Protein AF-0000000083337650 (afdb_homodimer)

InterPro domains:
  IPR001633 EAL domain [PF00563] (20-224)
  IPR001633 EAL domain [PS50883] (1-238)
  IPR001633 EAL domain [SM00052] (9-231)
  IPR001633 EAL domain [cd01948] (11-222)
  IPR035919 EAL domain superfamily [G3DSA:3.20.20.450] (9-234)
  IPR035919 EAL domain superfamily [SSF141868] (19-224)

pLDDT: mean 84.27, std 16.52, range [25.17, 98.5]

Sequence (476 aa):
MNATIFPCHNLSRSDLFVRYVFQKMFSPKGTLVAVECLSRFDRMPISPEDFFRYANTGLRESIFMEQLALIEKHKQWFNKKGIFATINVDDHILNVLLRPEIQEIIEHIGCVHFEVTENSNKLLNNALATWRTGQRATLWLDDFGSGYAGINAIRGYHFDYVKIDKNLLWDLMKKNAGRPLMDALVTFLTRNQHNVIIEGIESEAHKNWLQGMEWFAIQGHYWQEVSMEQLIQEEIGIMNATIFPCHNLSRSDLFVRYVFQKMFSPKGTLVAVECLSRFDRMPISPEDFFRYANTGLRESIFMEQLALIEKHKQWFNKKGIFATINVDDHILNVLLRPEIQEIIEHIGCVHFEVTENSNKLLNNALATWRTGQRATLWLDDFGSGYAGINAIRGYHFDYVKIDKNLLWDLMKKNAGRPLMDALVTFLTRNQHNVIIEGIESEAHKNWLQGMEWFAIQGHYWQEVSMEQLIQEEIGI

Secondary structure (DSSP, 8-state):
-------GGG--GGG---EEEEEEEE-TTS-EEEEEEEEE-TTTT--HHHHHHHS-HHHHHHHHHHHHHHHHHTHHHHHHHT-EEEEE--HHHHHHHTSHHHHHHHHHH-SEEEEEETT-GGGTTTHHHHS-TT-SS-EEEEEETSSS-SGGGGTSS--SEEEEPHHHHHHHHTSTTHHHHHHHHHHHHHHTT-EEEEE---SHHHHHHTTTS--SEEESTTSPPB-HHHHHHHHH--/-------GGG--GGG---EEEEEEEE-TTS-EEEEEEEEE-TTTT--HHHHHHHS-HHHHHHHHHHHHHHHHHTHHHHHHHT-EEEEE--HHHHHHHTSHHHHHHHHHH-SEEEEEETT-GGGTTHHHHHS-TT-SS-EEEEEETSSS-SGGGGTSS--SEEEEPHHHHHHHHTSTTHHHHHHHHHHHHHHTT-EEEEE---SHHHHHHTTTS--SEEESTTS--B-HHHHHHHHH--

Foldseek 3Di:
DPPVPPVLVPDDLVNFDKAWWWFFWAFPVGHTQEIEIDIDGVVDPADSVNCVVRHDLVNVVVVVVVSLVVLQVCLVVCVVSNYAYEYEDAPSVLVVCPDPVNLVSCQNSLRYEYEYELVSVCCLPDSVVVPDDPRSYFYEYEAAPVPNHYPVSCVRPHGQEYEHHQVLLVVLVPDPCSLVVVLVVLVVCVVVNHAYEYENDQDPVSVVSCPPHRHGIYTYPVDPIGHPVVVSVVVVVD/DPVVPPVLVPDDLVNFDKDWWWFFWAFPVGDTQEIEIDIDGVVDPADSVNCVVRHDLV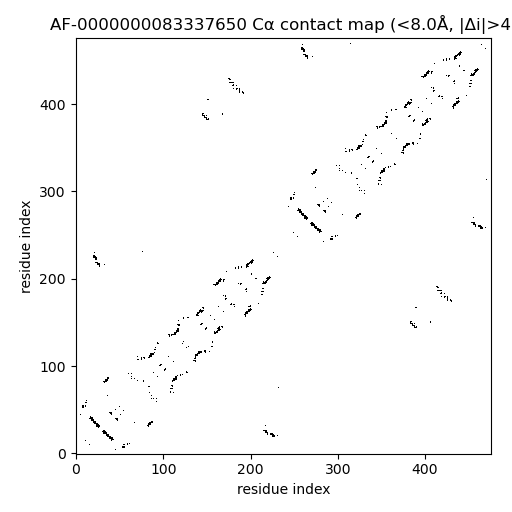NVVVVVVVSLVVLQVCLVVCVVSNYAYEYEDAPSVLVVCPDPVNLVSCQNSLRYEYEYELVSVCCLPDSVVVPDDPRSYFYEYEAAPVPNHYPVSCVRPHGQEYEHHQVLLVVLVPDPCSLVVVLVVLVVCVVVNHAYEYENDQDPVSVVSCPPHRHGIYTYPVDPIGHPVVVSVVVVVD

Solvent-accessible surface area (backbone atoms only — not comparable to full-atom values): 25443 Å² total; per-residue (Å²): 134,81,81,72,68,74,66,34,82,73,60,52,67,88,76,53,67,73,45,67,33,30,42,57,24,30,28,88,87,67,45,72,44,34,30,37,56,41,72,40,38,84,90,44,101,48,51,60,68,53,41,71,73,46,46,44,69,67,48,52,49,52,51,50,51,50,54,50,49,55,50,48,75,44,23,67,60,31,56,75,68,59,29,37,36,30,37,77,45,52,75,68,49,51,56,52,54,66,36,67,72,47,42,52,50,50,62,67,39,59,37,52,33,34,30,32,55,46,74,43,68,58,39,75,56,61,64,51,67,56,57,59,88,79,52,84,50,47,57,26,38,33,48,36,44,65,16,59,14,37,75,53,58,56,67,80,46,88,37,56,28,38,26,37,21,33,66,46,51,57,51,29,73,75,42,54,54,19,61,58,29,50,44,29,48,41,45,24,40,37,63,62,65,22,41,34,29,42,37,58,31,63,46,69,66,52,53,60,70,51,60,91,50,70,53,50,28,39,28,37,72,60,50,71,69,32,40,69,68,51,49,54,50,55,59,61,72,94,133,81,80,73,66,75,68,34,82,75,61,53,66,88,74,54,69,72,46,68,33,29,42,58,24,29,28,86,88,67,44,72,45,33,29,38,54,42,71,39,35,85,90,45,101,48,50,61,68,52,41,71,71,47,46,45,69,66,48,52,48,52,51,49,50,50,52,49,49,55,49,48,75,44,24,67,60,31,59,74,69,60,29,36,38,31,36,78,43,53,76,68,50,52,56,52,53,67,35,68,73,47,41,52,50,50,62,69,40,56,37,52,34,32,30,32,54,48,72,43,65,61,39,78,40,70,65,51,70,54,57,59,88,79,51,82,51,50,57,25,38,31,48,37,45,66,17,61,13,38,74,51,58,56,67,84,48,88,38,56,30,37,27,36,21,32,65,45,51,57,51,31,73,74,43,54,54,20,59,59,30,50,45,28,48,39,44,23,41,39,64,63,64,22,42,34,30,42,36,58,29,64,45,70,65,51,53,60,69,49,60,91,52,72,54,51,26,40,26,36,72,59,52,69,70,31,39,68,65,53,49,53,50,57,59,59,72,96

Radius of gyration: 26.02 Å; Cα contacts (8 Å, |Δi|>4): 794; chains: 2; bounding box: 52×72×62 Å

Nearest PDB structures (foldseek):
  6hq7-assembly1_A  TM=7.607E-01  e=7.533E-13  Bdellovibrio bacteriovorus HD100
  6hq4-assembly1_B  TM=7.390E-01  e=8.012E-13  Bdellovibrio bacteriovorus HD100
  4q6j-assembly1_B  TM=7.127E-01  e=2.928E-12  Listeria monocytogenes EGD-e
  6hq4-assembly1_A  TM=7.116E-01  e=2.287E-12  Bdellovibrio bacteriovorus HD100
  5mfu-assembly1_A  TM=7.211E-01  e=3.455E-11  Pseudomonas aeruginosa

Organism: NCBI:txid2582917

Structure (mmCIF, N/CA/C/O backbone):
data_AF-0000000083337650-model_v1
#
loop_
_entity.id
_entity.type
_entity.pdbx_description
1 polymer 'EAL domain-containing protein'
#
loop_
_atom_site.group_PDB
_atom_site.id
_atom_site.type_symbol
_atom_site.label_atom_id
_atom_site.label_alt_id
_atom_site.label_comp_id
_atom_site.label_asym_id
_atom_site.label_entity_id
_atom_site.label_seq_id
_atom_site.pdbx_PDB_ins_code
_atom_site.Cartn_x
_atom_site.Cartn_y
_atom_site.Cartn_z
_atom_site.occupancy
_atom_site.B_iso_or_equiv
_atom_site.auth_seq_id
_atom_site.auth_comp_id
_atom_site.auth_asym_id
_atom_site.auth_atom_id
_atom_site.pdbx_PDB_model_num
ATOM 1 N N . MET A 1 1 ? -29.609 -3.146 18.672 1 25.17 1 MET A N 1
ATOM 2 C CA . MET A 1 1 ? -29.266 -1.754 18.938 1 25.17 1 MET A CA 1
ATOM 3 C C . MET A 1 1 ? -29.484 -0.891 17.688 1 25.17 1 MET A C 1
ATOM 5 O O . MET A 1 1 ? -29.359 -1.367 16.562 1 25.17 1 MET A O 1
ATOM 9 N N . ASN A 1 2 ? -30.234 0.266 17.844 1 28.66 2 ASN A N 1
ATOM 10 C CA . ASN A 1 2 ? -30.812 1.292 16.984 1 28.66 2 ASN A CA 1
ATOM 11 C C . ASN A 1 2 ? -29.75 2.016 16.172 1 28.66 2 ASN A C 1
ATOM 13 O O . ASN A 1 2 ? -28.891 2.703 16.734 1 28.66 2 ASN A O 1
ATOM 17 N N . ALA A 1 3 ? -29.156 1.451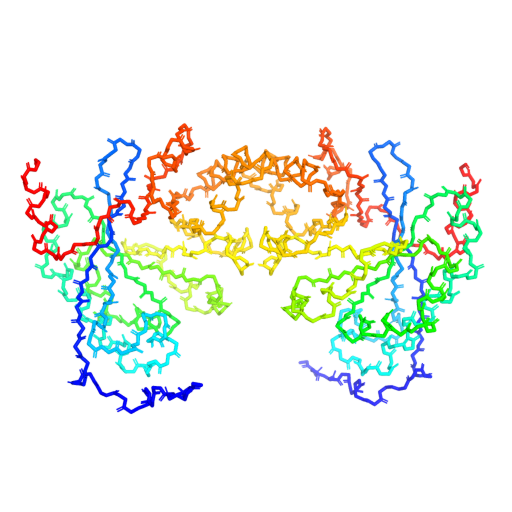 15.195 1 34.47 3 ALA A N 1
ATOM 18 C CA . ALA A 1 3 ? -28.438 2.209 14.172 1 34.47 3 ALA A CA 1
ATOM 19 C C . ALA A 1 3 ? -29.062 3.584 13.969 1 34.47 3 ALA A C 1
ATOM 21 O O . ALA A 1 3 ? -29.984 3.742 13.156 1 34.47 3 ALA A O 1
ATOM 22 N N . THR A 1 4 ? -29.672 4.191 14.961 1 36 4 THR A N 1
ATOM 23 C CA . THR A 1 4 ? -30.219 5.543 14.945 1 36 4 THR A CA 1
ATOM 24 C C . THR A 1 4 ? -29.266 6.5 14.227 1 36 4 THR A C 1
ATOM 26 O O . THR A 1 4 ? -28.172 6.77 14.711 1 36 4 THR A O 1
ATOM 29 N N . ILE A 1 5 ? -29.172 6.43 12.945 1 39.69 5 ILE A N 1
ATOM 30 C CA . ILE A 1 5 ? -28.641 7.215 11.836 1 39.69 5 ILE A CA 1
ATOM 31 C C . ILE A 1 5 ? -28.656 8.695 12.195 1 39.69 5 ILE A C 1
ATOM 33 O O . ILE A 1 5 ? -29.703 9.227 12.586 1 39.69 5 ILE A O 1
ATOM 37 N N . PHE A 1 6 ? -27.656 9.266 12.719 1 45.28 6 PHE A N 1
ATOM 38 C CA . PHE A 1 6 ? -27.484 10.711 12.734 1 45.28 6 PHE A CA 1
ATOM 39 C C . PHE A 1 6 ? -28.156 11.359 11.531 1 45.28 6 PHE A C 1
ATOM 41 O O . PHE A 1 6 ? -27.891 10.969 10.391 1 45.28 6 PHE A O 1
ATOM 48 N N . PRO A 1 7 ? -29.375 11.656 11.422 1 48.66 7 PRO A N 1
ATOM 49 C CA . PRO A 1 7 ? -29.953 12.492 10.367 1 48.66 7 PRO A CA 1
ATOM 50 C C . PRO A 1 7 ? -29.016 13.625 9.938 1 48.66 7 PRO A C 1
ATOM 52 O O . PRO A 1 7 ? -29.219 14.781 10.328 1 48.66 7 PRO A O 1
ATOM 55 N N . CYS A 1 8 ? -27.812 13.453 9.977 1 50 8 CYS A N 1
ATOM 56 C CA . CYS A 1 8 ? -26.828 14.492 9.711 1 50 8 CYS A CA 1
ATOM 57 C C . CYS A 1 8 ? -27.203 15.289 8.461 1 50 8 CYS A C 1
ATOM 59 O O . CYS A 1 8 ? -26.578 16.312 8.164 1 50 8 CYS A O 1
ATOM 61 N N . HIS A 1 9 ? -28.109 14.695 7.691 1 54.47 9 HIS A N 1
ATOM 62 C CA . HIS A 1 9 ? -28.484 15.453 6.496 1 54.47 9 HIS A CA 1
ATOM 63 C C . HIS A 1 9 ? -29.047 16.828 6.863 1 54.47 9 HIS A C 1
ATOM 65 O O . HIS A 1 9 ? -28.953 17.766 6.078 1 54.47 9 HIS A O 1
ATOM 71 N N . ASN A 1 10 ? -29.609 16.906 8.102 1 58.72 10 ASN A N 1
ATOM 72 C CA . ASN A 1 10 ? -30.297 18.172 8.383 1 58.72 10 ASN A CA 1
ATOM 73 C C . ASN A 1 10 ? -29.594 18.938 9.508 1 58.72 10 ASN A C 1
ATOM 75 O O . ASN A 1 10 ? -30.234 19.734 10.211 1 58.72 10 ASN A O 1
ATOM 79 N N . LEU A 1 11 ? -28.312 18.562 9.711 1 67.31 11 LEU A N 1
ATOM 80 C CA . LEU A 1 11 ? -27.703 19.297 10.812 1 67.31 11 LEU A CA 1
ATOM 81 C C . LEU A 1 11 ? -27.172 20.641 10.336 1 67.31 11 LEU A C 1
ATOM 83 O O . LEU A 1 11 ? -26.594 20.75 9.258 1 67.31 11 LEU A O 1
ATOM 87 N N . SER A 1 12 ? -27.703 21.688 11.047 1 74.69 12 SER A N 1
ATOM 88 C CA . SER A 1 12 ? -27.156 23.031 10.836 1 74.69 12 SER A CA 1
ATOM 89 C C . SER A 1 12 ? -25.984 23.297 11.781 1 74.69 12 SER A C 1
ATOM 91 O O . SER A 1 12 ? -25.812 22.594 12.781 1 74.69 12 SER A O 1
ATOM 93 N N . ARG A 1 13 ? -25.141 24.234 11.461 1 80.31 13 ARG A N 1
ATOM 94 C CA . ARG A 1 13 ? -23.984 24.609 12.266 1 80.31 13 ARG A CA 1
ATOM 95 C C . ARG A 1 13 ? -24.406 25 13.68 1 80.31 13 ARG A C 1
ATOM 97 O O . ARG A 1 13 ? -23.688 24.75 14.641 1 80.31 13 ARG A O 1
ATOM 104 N N . SER A 1 14 ? -25.516 25.531 13.758 1 76.44 14 SER A N 1
ATOM 105 C CA . SER A 1 14 ? -26 26.016 15.055 1 76.44 14 SER A CA 1
ATOM 106 C C . SER A 1 14 ? -26.328 24.844 15.984 1 76.44 14 SER A C 1
ATOM 108 O O . SER A 1 14 ? -26.391 25.016 17.203 1 76.44 14 SER A O 1
ATOM 110 N N . ASP A 1 15 ? -26.406 23.719 15.469 1 73.62 15 ASP A N 1
ATOM 111 C CA . ASP A 1 15 ? -26.797 22.547 16.25 1 73.62 15 ASP A CA 1
ATOM 112 C C . ASP A 1 15 ? -25.578 21.828 16.812 1 73.62 15 ASP A C 1
ATOM 114 O O . ASP A 1 15 ? -25.703 20.938 17.641 1 73.62 15 ASP A O 1
ATOM 118 N N . LEU A 1 16 ? -24.469 22.406 16.344 1 77.25 16 LEU A N 1
ATOM 119 C CA . LEU A 1 16 ? -23.281 21.641 16.688 1 77.25 16 LEU A CA 1
ATOM 120 C C . LEU A 1 16 ? -22.359 22.422 17.609 1 77.25 16 LEU A C 1
ATOM 122 O O . LEU A 1 16 ? -22.094 23.609 17.359 1 77.25 16 LEU A O 1
ATOM 126 N N . PHE A 1 17 ? -22.141 21.797 18.797 1 82.75 17 PHE A N 1
ATOM 127 C CA . PHE A 1 17 ? -21.047 22.312 19.609 1 82.75 17 PHE A CA 1
ATOM 128 C C . PHE A 1 17 ? -19.719 21.641 19.234 1 82.75 17 PHE A C 1
ATOM 130 O O . PHE A 1 17 ? -19.562 20.438 19.422 1 82.75 17 PHE A O 1
ATOM 137 N N . VAL A 1 18 ? -18.891 22.5 18.672 1 87.75 18 VAL A N 1
ATOM 138 C CA . VAL A 1 18 ? -17.609 21.953 18.219 1 87.75 18 VAL A CA 1
ATOM 139 C C . VAL A 1 18 ? -16.469 22.594 19 1 87.75 18 VAL A C 1
ATOM 141 O O . VAL A 1 18 ? -16.453 23.812 19.203 1 87.75 18 VAL A O 1
ATOM 144 N N . ARG A 1 19 ? -15.625 21.703 19.594 1 91.38 19 ARG A N 1
ATOM 145 C CA . ARG A 1 19 ? -14.375 22.172 20.203 1 91.38 19 ARG A CA 1
ATOM 146 C C . ARG A 1 19 ? -13.18 21.844 19.297 1 91.38 19 ARG A C 1
ATOM 148 O O . ARG A 1 19 ? -13.07 20.734 18.781 1 91.38 19 ARG A O 1
ATOM 155 N N . TYR A 1 20 ? -12.391 22.938 19.125 1 94.69 20 TYR A N 1
ATOM 156 C CA . TYR A 1 20 ? -11.18 22.734 18.344 1 94.69 20 TYR A CA 1
ATOM 157 C C . TYR A 1 20 ? -9.984 22.484 19.25 1 94.69 20 TYR A C 1
ATOM 159 O O . TYR A 1 20 ? -9.758 23.219 20.203 1 94.69 20 TYR A O 1
ATOM 167 N N . VAL A 1 21 ? -9.289 21.359 18.938 1 95.81 21 VAL A N 1
ATOM 168 C CA . VAL A 1 21 ? -8.109 20.984 19.703 1 95.81 21 VAL A CA 1
ATOM 169 C C . VAL A 1 21 ? -6.941 20.734 18.766 1 95.81 21 VAL A C 1
ATOM 171 O O . VAL A 1 21 ? -7.125 20.641 17.547 1 95.81 21 VAL A O 1
ATOM 174 N N . PHE A 1 22 ? -5.742 20.719 19.406 1 97.56 22 PHE A N 1
ATOM 175 C CA . PHE A 1 22 ? -4.531 20.547 18.609 1 97.56 22 PHE A CA 1
ATOM 176 C C . PHE A 1 22 ? -3.76 19.312 19.062 1 97.56 22 PHE A C 1
ATOM 178 O O . PHE A 1 22 ? -3.535 19.125 20.25 1 97.56 22 PHE A O 1
ATOM 185 N N . GLN A 1 23 ? -3.457 18.484 18.109 1 97.75 23 GLN A N 1
ATOM 186 C CA . GLN A 1 23 ? -2.553 17.359 18.344 1 97.75 23 GLN A CA 1
ATOM 187 C C . GLN A 1 23 ? -1.124 17.719 17.938 1 97.75 23 GLN A C 1
ATOM 189 O O . GLN A 1 23 ? -0.874 18.078 16.781 1 97.75 23 GLN A O 1
ATOM 194 N N . LYS A 1 24 ? -0.16 17.562 18.859 1 97.81 24 LYS A N 1
ATOM 195 C CA . LYS A 1 24 ? 1.214 18.016 18.703 1 97.81 24 LYS A CA 1
ATOM 196 C C . LYS A 1 24 ? 2.039 17.016 17.891 1 97.81 24 LYS A C 1
ATOM 198 O O . LYS A 1 24 ? 1.814 15.805 17.984 1 97.81 24 LYS A O 1
ATOM 203 N N . MET A 1 25 ? 2.932 17.469 17.094 1 98.12 25 MET A N 1
ATOM 204 C CA . MET A 1 25 ? 3.953 16.688 16.391 1 98.12 25 MET A CA 1
ATOM 205 C C . MET A 1 25 ? 5.352 17.109 16.844 1 98.12 25 MET A C 1
ATOM 207 O O . MET A 1 25 ? 5.672 18.297 16.859 1 98.12 25 MET A O 1
ATOM 211 N N . PHE A 1 26 ? 6.195 16.141 17.141 1 97.88 26 PHE A N 1
ATOM 212 C CA . PHE A 1 26 ? 7.496 16.453 17.734 1 97.88 26 PHE A CA 1
ATOM 213 C C . PHE A 1 26 ? 8.625 15.922 16.859 1 97.88 26 PHE A C 1
ATOM 215 O O . PHE A 1 26 ? 8.523 14.812 16.312 1 97.88 26 PHE A O 1
ATOM 222 N N . SER A 1 27 ? 9.695 16.688 16.781 1 97.75 27 SER A N 1
ATOM 223 C CA . SER A 1 27 ? 10.898 16.297 16.062 1 97.75 27 SER A CA 1
ATOM 224 C C . SER A 1 27 ? 11.719 15.281 16.844 1 97.75 27 SER A C 1
ATOM 226 O O . SER A 1 27 ? 11.422 15.008 18.016 1 97.75 27 SER A O 1
ATOM 228 N N . PRO A 1 28 ? 12.734 14.719 16.188 1 96.62 28 PRO A N 1
ATOM 229 C CA . PRO A 1 28 ? 13.609 13.789 16.891 1 96.62 28 PRO A CA 1
ATOM 230 C C . PRO A 1 28 ? 14.289 14.43 18.109 1 96.62 28 PRO A C 1
ATOM 232 O O . PRO A 1 28 ? 14.602 13.742 19.078 1 96.62 28 PRO A O 1
ATOM 235 N N . LYS A 1 29 ? 14.508 15.703 18.109 1 95.38 29 LYS A N 1
ATOM 236 C CA . LYS A 1 29 ? 15.156 16.422 19.203 1 95.38 29 LYS A CA 1
ATOM 237 C C . LYS A 1 29 ? 14.156 16.797 20.297 1 95.38 29 LYS A C 1
ATOM 239 O O . LYS A 1 29 ? 14.523 17.391 21.312 1 95.38 29 LYS A O 1
ATOM 244 N N . GLY A 1 30 ? 12.93 16.484 20.047 1 94.44 30 GLY A N 1
ATOM 245 C CA . GLY A 1 30 ? 11.922 16.766 21.047 1 94.44 30 GLY A CA 1
ATOM 246 C C . GLY A 1 30 ? 11.312 18.141 20.922 1 94.44 30 GLY A C 1
ATOM 247 O O . GLY A 1 30 ? 10.672 18.641 21.844 1 94.44 30 GLY A O 1
ATOM 248 N N . THR A 1 31 ? 11.508 18.797 19.797 1 95.38 31 THR A N 1
ATOM 249 C CA . THR A 1 31 ? 10.953 20.109 19.547 1 95.38 31 THR A CA 1
ATOM 250 C C . THR A 1 31 ? 9.578 20.016 18.891 1 95.38 31 THR A C 1
ATOM 252 O O . THR A 1 31 ? 9.375 19.188 18 1 95.38 31 THR A O 1
ATOM 255 N N . LEU A 1 32 ? 8.656 20.859 19.359 1 97 32 LEU A N 1
ATOM 256 C CA . LEU A 1 32 ? 7.352 20.953 18.703 1 97 32 LEU A CA 1
ATOM 257 C C . LEU A 1 32 ? 7.48 21.609 17.328 1 97 32 LEU A C 1
ATOM 259 O O . LEU A 1 32 ? 7.926 22.75 17.219 1 97 32 LEU A O 1
ATOM 263 N N . VAL A 1 33 ? 7.039 20.891 16.312 1 97.5 33 VAL A N 1
ATOM 264 C CA . VAL A 1 33 ? 7.305 21.438 14.984 1 97.5 33 VAL A CA 1
ATOM 265 C C . VAL A 1 33 ? 5.984 21.703 14.266 1 97.5 33 VAL A C 1
ATOM 267 O O . VAL A 1 33 ? 5.93 22.516 13.336 1 97.5 33 VAL A O 1
ATOM 270 N N . ALA A 1 34 ? 4.918 21.016 14.656 1 98.06 34 ALA A N 1
ATOM 271 C CA . ALA A 1 34 ? 3.615 21.203 14.023 1 98.06 34 ALA A CA 1
ATOM 272 C C . ALA A 1 34 ? 2.488 20.719 14.93 1 98.06 34 ALA A C 1
ATOM 274 O O . ALA A 1 34 ? 2.727 19.984 15.891 1 98.06 34 ALA A O 1
ATOM 275 N N . VAL A 1 35 ? 1.306 21.234 14.641 1 98.06 35 VAL A N 1
ATOM 276 C CA . VAL A 1 35 ? 0.097 20.781 15.32 1 98.06 35 VAL A CA 1
ATOM 277 C C . VAL A 1 35 ? -1.018 20.562 14.305 1 98.06 35 VAL A C 1
ATOM 279 O O . VAL A 1 35 ? -1.111 21.281 13.305 1 98.06 35 VAL A O 1
ATOM 282 N N . GLU A 1 36 ? -1.777 19.547 14.539 1 98.06 36 GLU A N 1
ATOM 283 C CA . GLU A 1 36 ? -2.965 19.281 13.734 1 98.06 36 GLU A CA 1
ATOM 284 C C . GLU A 1 36 ? -4.227 19.797 14.422 1 98.06 36 GLU A C 1
ATOM 286 O O . GLU A 1 36 ? -4.5 19.438 15.57 1 98.06 36 GLU A O 1
ATOM 291 N N . CYS A 1 37 ? -4.93 20.641 13.703 1 97.38 37 CYS A N 1
ATOM 292 C CA . CYS A 1 37 ? -6.191 21.141 14.234 1 97.38 37 CYS A CA 1
ATOM 293 C C . CYS A 1 37 ? -7.309 20.109 14.039 1 97.38 37 CYS A C 1
ATOM 295 O O . CYS A 1 37 ? -7.621 19.75 12.906 1 97.38 37 CYS A O 1
ATOM 297 N N . LEU A 1 38 ? -7.906 19.672 15.109 1 94.12 38 LEU A N 1
ATOM 298 C CA . LEU A 1 38 ? -8.945 18.656 15.086 1 94.12 38 LEU A CA 1
ATOM 299 C C . LEU A 1 38 ? -10.25 19.203 15.672 1 94.12 38 LEU A C 1
ATOM 301 O O . LEU A 1 38 ? -10.234 20.078 16.531 1 94.12 38 LEU A O 1
ATOM 305 N N . SER A 1 39 ? -11.352 18.609 15.133 1 91.75 39 SER A N 1
ATOM 306 C CA . SER A 1 39 ? -12.672 18.938 15.664 1 91.75 39 SER A CA 1
ATOM 307 C C . SER A 1 39 ? -13.172 17.844 16.594 1 91.75 39 SER A C 1
ATOM 309 O O . SER A 1 39 ? -13.125 16.656 16.266 1 91.75 39 SER A O 1
ATOM 311 N N . ARG A 1 40 ? -13.609 18.219 17.734 1 90.25 40 ARG A N 1
ATOM 312 C CA . ARG A 1 40 ? -14.234 17.328 18.703 1 90.25 40 ARG A CA 1
ATOM 313 C C . ARG A 1 40 ? -15.68 17.734 18.984 1 90.25 40 ARG A C 1
ATOM 315 O O . ARG A 1 40 ? -15.961 18.922 19.172 1 90.25 40 ARG A O 1
ATOM 322 N N . PHE A 1 41 ? -16.594 16.625 18.969 1 83.81 41 PHE A N 1
ATOM 323 C CA . PHE A 1 41 ? -18.031 16.891 19.125 1 83.81 41 PHE A CA 1
ATOM 324 C C . PHE A 1 41 ? -18.547 16.297 20.422 1 83.81 41 PHE A C 1
ATOM 326 O O . PHE A 1 41 ? -19.312 15.336 20.406 1 83.81 41 PHE A O 1
ATOM 333 N N . ASP A 1 42 ? -18.016 16.562 21.516 1 70.75 42 ASP A N 1
ATOM 334 C CA . ASP A 1 42 ? -18.234 15.969 22.828 1 70.75 42 ASP A CA 1
ATOM 335 C C . ASP A 1 42 ? -19.719 15.836 23.141 1 70.75 42 ASP A C 1
ATOM 337 O O . ASP A 1 42 ? -20.141 14.906 23.828 1 70.75 42 ASP A O 1
ATOM 341 N N . ARG A 1 43 ? -20.578 16.578 22.75 1 67.44 43 ARG A N 1
ATOM 342 C CA . ARG A 1 43 ? -21.953 16.484 23.219 1 67.44 43 ARG A CA 1
ATOM 343 C C . ARG A 1 43 ? -22.812 15.734 22.203 1 67.44 43 ARG A C 1
ATOM 345 O O . ARG A 1 43 ? -24.047 15.703 22.328 1 67.44 43 ARG A O 1
ATOM 352 N N . MET A 1 44 ? -22.094 15.258 21.25 1 67 44 MET A N 1
ATOM 353 C CA . MET A 1 44 ? -22.859 14.523 20.25 1 67 44 MET A CA 1
ATOM 354 C C . MET A 1 44 ? -22.266 13.141 20.016 1 67 44 MET A C 1
ATOM 356 O O . MET A 1 44 ? -21.047 12.953 20.141 1 67 44 MET A O 1
ATOM 360 N N . PRO A 1 45 ? -23.109 12.234 19.875 1 67.38 45 PRO A N 1
ATOM 361 C CA . PRO A 1 45 ? -22.672 10.859 19.609 1 67.38 45 PRO A CA 1
ATOM 362 C C . PRO A 1 45 ? -22.078 10.703 18.203 1 67.38 45 PRO A C 1
ATOM 364 O O . PRO A 1 45 ? -22.531 9.844 17.438 1 67.38 45 PRO A O 1
ATOM 367 N N . ILE A 1 46 ? -21.328 11.719 17.75 1 67.38 46 ILE A N 1
ATOM 368 C CA . ILE A 1 46 ? -20.766 11.633 16.422 1 67.38 46 ILE A CA 1
ATOM 369 C C . ILE A 1 46 ? -19.234 11.664 16.5 1 67.38 46 ILE A C 1
ATOM 371 O O . ILE A 1 46 ? -18.656 12.539 17.156 1 67.38 46 ILE A O 1
ATOM 375 N N . SER A 1 47 ? -18.594 10.609 16.031 1 70.38 47 SER A N 1
ATOM 376 C CA . SER A 1 47 ? -17.141 10.633 15.906 1 70.38 47 SER A CA 1
ATOM 377 C C . SER A 1 47 ? -16.703 11.57 14.789 1 70.38 47 SER A C 1
ATOM 379 O O . SER A 1 47 ? -17.484 11.883 13.883 1 70.38 47 SER A O 1
ATOM 381 N N . PRO A 1 48 ? -15.469 12.141 14.984 1 75 48 PRO A N 1
ATOM 382 C CA . PRO A 1 48 ? -14.961 12.945 13.875 1 75 48 PRO A CA 1
ATOM 383 C C . PRO A 1 48 ? -15.07 12.234 12.531 1 75 48 PRO A C 1
ATOM 385 O O . PRO A 1 48 ? -15.453 12.852 11.531 1 75 48 PRO A O 1
ATOM 388 N N . GLU A 1 49 ? -14.773 11.039 12.609 1 68.56 49 GLU A N 1
ATOM 389 C CA . GLU A 1 49 ? -14.852 10.25 11.383 1 68.56 49 GLU A CA 1
ATOM 390 C C . GLU A 1 49 ? -16.281 10.234 10.828 1 68.56 49 GLU A C 1
ATOM 392 O O . GLU A 1 49 ? -16.484 10.406 9.633 1 68.56 49 GLU A O 1
ATOM 397 N N . ASP A 1 50 ? -17.141 9.977 11.656 1 66.81 50 ASP A N 1
ATOM 398 C CA . ASP A 1 50 ? -18.547 9.938 11.273 1 66.81 50 ASP A CA 1
ATOM 399 C C . ASP A 1 50 ? -19.016 11.297 10.758 1 66.81 50 ASP A C 1
ATOM 401 O O . ASP A 1 50 ? -19.812 11.367 9.82 1 66.81 50 ASP A O 1
ATOM 405 N N . PHE A 1 51 ? -18.578 12.32 11.438 1 70.56 51 PHE A N 1
ATOM 406 C CA . PHE A 1 51 ? -18.938 13.664 11.023 1 70.56 51 PHE A CA 1
ATOM 407 C C . PHE A 1 51 ? -18.516 13.922 9.578 1 70.56 51 PHE A C 1
ATOM 409 O O . PHE A 1 51 ? -19.328 14.352 8.758 1 70.56 51 PHE A O 1
ATOM 416 N N . PHE A 1 52 ? -17.312 13.602 9.297 1 70.69 52 PHE A N 1
ATOM 417 C CA . PHE A 1 52 ? -16.797 13.906 7.973 1 70.69 52 PHE A CA 1
ATOM 418 C C . PHE A 1 52 ? -17.469 13.031 6.914 1 70.69 52 PHE A C 1
ATOM 420 O O . PHE A 1 52 ? -17.609 13.445 5.762 1 70.69 52 PHE A O 1
ATOM 427 N N . ARG A 1 53 ? -17.906 11.922 7.363 1 68.62 53 ARG A N 1
ATOM 428 C CA . ARG A 1 53 ? -18.562 10.992 6.441 1 68.62 53 ARG A CA 1
ATOM 429 C C . ARG A 1 53 ? -19.984 11.438 6.129 1 68.62 53 ARG A C 1
ATOM 431 O O . ARG A 1 53 ? -20.469 11.258 5.008 1 68.62 53 ARG A O 1
ATOM 438 N N . TYR A 1 54 ? -20.609 12.156 7.105 1 68.5 54 TYR A N 1
ATOM 439 C CA . TYR A 1 54 ? -22.047 12.336 6.941 1 68.5 54 TYR A CA 1
ATOM 440 C C . TYR A 1 54 ? -22.406 13.812 6.883 1 68.5 54 TYR A C 1
ATOM 442 O O . TYR A 1 54 ? -23.5 14.18 6.465 1 68.5 54 TYR A O 1
ATOM 450 N N . ALA A 1 55 ? -21.531 14.594 7.312 1 75.69 55 ALA A N 1
ATOM 451 C CA . ALA A 1 55 ? -21.828 16.016 7.32 1 75.69 55 ALA A CA 1
ATOM 452 C C . ALA A 1 55 ? -21.969 16.562 5.902 1 75.69 55 ALA A C 1
ATOM 454 O O . ALA A 1 55 ? -21.266 16.109 4.988 1 75.69 55 ALA A O 1
ATOM 455 N N . ASN A 1 56 ? -22.984 17.391 5.715 1 78.88 56 ASN A N 1
ATOM 456 C CA . ASN A 1 56 ? -23.125 18.016 4.402 1 78.88 56 ASN A CA 1
ATOM 457 C C . ASN A 1 56 ? -21.969 18.953 4.094 1 78.88 56 ASN A C 1
ATOM 459 O O . ASN A 1 56 ? -21.219 19.328 4.992 1 78.88 56 ASN A O 1
ATOM 463 N N . THR A 1 57 ? -21.906 19.406 2.895 1 83.31 57 THR A N 1
ATOM 464 C CA . THR A 1 57 ? -20.797 20.203 2.408 1 83.31 57 THR A CA 1
ATOM 465 C C . THR A 1 57 ? -20.75 21.562 3.104 1 83.31 57 THR A C 1
ATOM 467 O O . THR A 1 57 ? -19.672 22.078 3.4 1 83.31 57 THR A O 1
ATOM 470 N N . GLY A 1 58 ? -21.891 22.094 3.322 1 85.94 58 GLY A N 1
ATOM 471 C CA . GLY A 1 58 ? -21.953 23.391 3.998 1 85.94 58 GLY A CA 1
ATOM 472 C C . GLY A 1 58 ? -21.391 23.344 5.406 1 85.94 58 GLY A C 1
ATOM 473 O O . GLY A 1 58 ? -20.641 24.234 5.812 1 85.94 58 GLY A O 1
ATOM 474 N N . LEU A 1 59 ? -21.797 22.375 6.074 1 85.69 59 LEU A N 1
ATOM 475 C CA . LEU A 1 59 ? -21.312 22.203 7.441 1 85.69 59 LEU A CA 1
ATOM 476 C C . LEU A 1 59 ? -19.812 21.953 7.461 1 85.69 59 LEU A C 1
ATOM 478 O O . LEU A 1 59 ? -19.094 22.516 8.289 1 85.69 59 LEU A O 1
ATOM 482 N N . ARG A 1 60 ? -19.312 21.219 6.621 1 88.69 60 ARG A N 1
ATOM 483 C CA . ARG A 1 60 ? -17.891 20.953 6.535 1 88.69 60 ARG A CA 1
ATOM 484 C C . ARG A 1 60 ? -17.094 22.219 6.207 1 88.69 60 ARG A C 1
ATOM 486 O O . ARG A 1 60 ? -16.031 22.453 6.777 1 88.69 60 ARG A O 1
ATOM 493 N N . GLU A 1 61 ? -17.609 22.953 5.352 1 91.25 61 GLU A N 1
ATOM 494 C CA . GLU A 1 61 ? -16.969 24.219 5 1 91.25 61 GLU A CA 1
ATOM 495 C C . GLU A 1 61 ? -16.938 25.172 6.191 1 91.25 61 GLU A C 1
ATOM 497 O O . GLU A 1 61 ? -15.93 25.859 6.414 1 91.25 61 GLU A O 1
ATOM 502 N N . SER A 1 62 ? -18.078 25.188 6.852 1 91.38 62 SER A N 1
ATOM 503 C CA . SER A 1 62 ? -18.141 26.047 8.023 1 91.38 62 SER A CA 1
ATOM 504 C C . SER A 1 62 ? -17.078 25.672 9.047 1 91.38 62 SER A C 1
ATOM 506 O O . SER A 1 62 ? -16.391 26.547 9.586 1 91.38 62 SER A O 1
ATOM 508 N N . ILE A 1 63 ? -16.938 24.469 9.289 1 91.56 63 ILE A N 1
ATOM 509 C CA . ILE A 1 63 ? -15.961 23.984 10.25 1 91.56 63 ILE A CA 1
ATOM 510 C C . ILE A 1 63 ? -14.555 24.312 9.758 1 91.56 63 ILE A C 1
ATOM 512 O O . ILE A 1 63 ? -13.711 24.797 10.531 1 91.56 63 ILE A O 1
ATOM 516 N N . PHE A 1 64 ? -14.328 24.109 8.516 1 94.19 64 PHE A N 1
ATOM 517 C CA . PHE A 1 64 ? -13.047 24.438 7.914 1 94.19 64 PHE A CA 1
ATOM 518 C C . PHE A 1 64 ? -12.703 25.906 8.109 1 94.19 64 PHE A C 1
ATOM 520 O O . PHE A 1 64 ? -11.594 26.25 8.523 1 94.19 64 PHE A O 1
ATOM 527 N N . MET A 1 65 ? -13.656 26.734 7.832 1 95 65 MET A N 1
ATOM 528 C CA . MET A 1 65 ? -13.445 28.172 7.945 1 95 65 MET A CA 1
ATOM 529 C C . MET A 1 65 ? -13.18 28.578 9.391 1 95 65 MET A C 1
ATOM 531 O O . MET A 1 65 ? -12.391 29.484 9.656 1 95 65 MET A O 1
ATOM 535 N N . GLU A 1 66 ? -13.844 27.922 10.328 1 95.25 66 GLU A N 1
ATOM 536 C CA . GLU A 1 66 ? -13.625 28.188 11.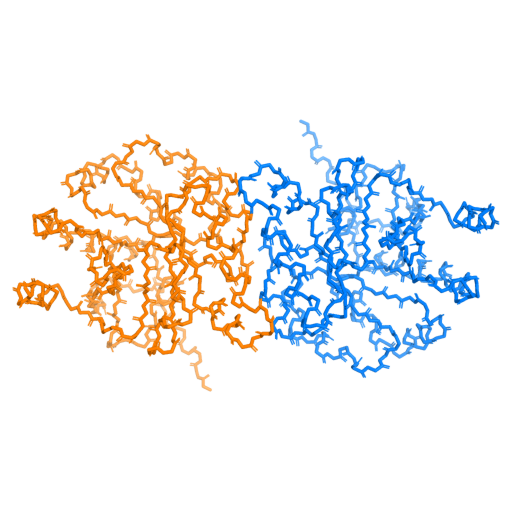742 1 95.25 66 GLU A CA 1
ATOM 537 C C . GLU A 1 66 ? -12.227 27.781 12.18 1 95.25 66 GLU A C 1
ATOM 539 O O . GLU A 1 66 ? -11.57 28.484 12.945 1 95.25 66 GLU A O 1
ATOM 544 N N . GLN A 1 67 ? -11.812 26.672 11.711 1 96.75 67 GLN A N 1
ATOM 545 C CA . GLN A 1 67 ? -10.453 26.219 12.016 1 96.75 67 GLN A CA 1
ATOM 546 C C . GLN A 1 67 ? -9.422 27.203 11.445 1 96.75 67 GLN A C 1
ATOM 548 O O . GLN A 1 67 ? -8.461 27.562 12.133 1 96.75 67 GLN A O 1
ATOM 553 N N . LEU A 1 68 ? -9.68 27.594 10.25 1 96.81 68 LEU A N 1
ATOM 554 C CA . LEU A 1 68 ? -8.789 28.547 9.594 1 96.81 68 LEU A CA 1
ATOM 555 C C . LEU A 1 68 ? -8.727 29.859 10.359 1 96.81 68 LEU A C 1
ATOM 557 O O . LEU A 1 68 ? -7.641 30.406 10.578 1 96.81 68 LEU A O 1
ATOM 561 N N . ALA A 1 69 ? -9.867 30.328 10.719 1 97 69 ALA A N 1
ATOM 562 C CA . ALA A 1 69 ? -9.953 31.578 11.453 1 97 69 ALA A CA 1
ATOM 563 C C . ALA A 1 69 ? -9.203 31.484 12.781 1 97 69 ALA A C 1
ATOM 565 O O . ALA A 1 69 ? -8.555 32.438 13.203 1 97 69 ALA A O 1
ATOM 566 N N . LEU A 1 70 ? -9.359 30.375 13.43 1 97.44 70 LEU A N 1
ATOM 567 C CA . LEU A 1 70 ? -8.672 30.172 14.695 1 97.44 70 LEU A CA 1
ATOM 568 C C . LEU A 1 70 ? -7.156 30.25 14.516 1 97.44 70 LEU A C 1
ATOM 570 O O . LEU A 1 70 ? -6.473 30.922 15.289 1 97.44 70 LEU A O 1
ATOM 574 N N . ILE A 1 71 ? -6.637 29.625 13.547 1 97.62 71 ILE A N 1
ATOM 575 C CA . ILE A 1 71 ? -5.203 29.625 13.273 1 97.62 71 ILE A CA 1
ATOM 576 C C . ILE A 1 71 ? -4.754 31.031 12.875 1 97.62 71 ILE A C 1
ATOM 578 O O . ILE A 1 71 ? -3.695 31.5 13.297 1 97.62 71 ILE A O 1
ATOM 582 N N . GLU A 1 72 ? -5.586 31.672 12.055 1 97.31 72 GLU A N 1
ATOM 583 C CA . GLU A 1 72 ? -5.273 33.031 11.633 1 97.31 72 GLU A CA 1
ATOM 584 C C . GLU A 1 72 ? -5.152 33.969 12.836 1 97.31 72 GLU A C 1
ATOM 586 O O . GLU A 1 72 ? -4.246 34.812 12.898 1 97.31 72 GLU A O 1
ATOM 591 N N . LYS A 1 73 ? -6.07 33.812 13.734 1 97.56 73 LYS A N 1
ATOM 592 C CA . LYS A 1 73 ? -6.082 34.656 14.938 1 97.56 73 LYS A CA 1
ATOM 593 C C . LYS A 1 73 ? -4.758 34.562 15.688 1 97.56 73 LYS A C 1
ATOM 595 O O . LYS A 1 73 ? -4.32 35.531 16.312 1 97.56 73 LYS A O 1
ATOM 600 N N . HIS A 1 74 ? -4.113 33.438 15.625 1 97.31 74 HIS A N 1
ATOM 601 C CA . HIS A 1 74 ? -2.902 33.188 16.406 1 97.31 74 HIS A CA 1
ATOM 602 C C . HIS A 1 74 ? -1.688 33.031 15.492 1 97.31 74 HIS A C 1
ATOM 604 O O . HIS A 1 74 ? -0.693 32.406 15.883 1 97.31 74 HIS A O 1
ATOM 610 N N . LYS A 1 75 ? -1.727 33.531 14.305 1 96.62 75 LYS A N 1
ATOM 611 C CA . LYS A 1 75 ? -0.688 33.312 13.297 1 96.62 75 LYS A CA 1
ATOM 612 C C . LYS A 1 75 ? 0.647 33.906 13.758 1 96.62 75 LYS A C 1
ATOM 614 O O . LYS A 1 75 ? 1.706 33.344 13.461 1 96.62 75 LYS A O 1
ATOM 619 N N . GLN A 1 76 ? 0.599 35 14.469 1 96.38 76 GLN A N 1
ATOM 620 C CA . GLN A 1 76 ? 1.841 35.625 14.93 1 96.38 76 GLN A CA 1
ATOM 621 C C . GLN A 1 76 ? 2.6 34.688 15.867 1 96.38 76 GLN A C 1
ATOM 623 O O . GLN A 1 76 ? 3.82 34.562 15.766 1 96.38 76 GLN A O 1
ATOM 628 N N . TRP A 1 77 ? 1.897 34.094 16.766 1 96.06 77 TRP A N 1
ATOM 629 C CA . TRP A 1 77 ? 2.518 33.156 17.688 1 96.06 77 TRP A CA 1
ATOM 630 C C . TRP A 1 77 ? 3.104 31.969 16.922 1 96.06 77 TRP A C 1
ATOM 632 O O . TRP A 1 77 ? 4.258 31.594 17.141 1 96.06 77 TRP A O 1
ATOM 642 N N . PHE A 1 78 ? 2.342 31.375 15.992 1 96.69 78 PHE A N 1
ATOM 643 C CA . PHE A 1 78 ? 2.773 30.219 15.195 1 96.69 78 PHE A CA 1
ATOM 644 C C . PHE A 1 78 ? 4.035 30.562 14.406 1 96.69 78 PHE A C 1
ATOM 646 O O . PHE A 1 78 ? 5.004 29.797 14.43 1 96.69 78 PHE A O 1
ATOM 653 N N . ASN A 1 79 ? 3.998 31.719 13.781 1 95.38 79 ASN A N 1
ATOM 654 C CA . ASN A 1 79 ? 5.117 32.125 12.945 1 95.38 79 ASN A CA 1
ATOM 655 C C . ASN A 1 79 ? 6.363 32.438 13.773 1 95.38 79 ASN A C 1
ATOM 657 O O . ASN A 1 79 ? 7.477 32.062 13.391 1 95.38 79 ASN A O 1
ATOM 661 N N . LYS A 1 80 ? 6.195 33.094 14.898 1 95.44 80 LYS A N 1
ATOM 662 C CA . LYS A 1 80 ? 7.312 33.406 15.781 1 95.44 80 LYS A CA 1
ATOM 663 C C . LYS A 1 80 ? 7.973 32.125 16.328 1 95.44 80 LYS A C 1
ATOM 665 O O . LYS A 1 80 ? 9.195 32.062 16.422 1 95.44 80 LYS A O 1
ATOM 670 N N . LYS A 1 81 ? 7.211 31.141 16.656 1 95.75 81 LYS A N 1
ATOM 671 C CA . LYS A 1 81 ? 7.711 29.906 17.25 1 95.75 81 LYS A CA 1
ATOM 672 C C . LYS A 1 81 ? 8.164 28.922 16.188 1 95.75 81 LYS A C 1
ATOM 674 O O . LYS A 1 81 ? 8.805 27.906 16.484 1 95.75 81 LYS A O 1
ATOM 679 N N . GLY A 1 82 ? 7.801 29.172 14.938 1 95.31 82 GLY A N 1
ATOM 680 C CA . GLY A 1 82 ? 8.156 28.281 13.844 1 95.31 82 GLY A CA 1
ATOM 681 C C . GLY A 1 82 ? 7.367 26.984 13.859 1 95.31 82 GLY A C 1
ATOM 682 O O . GLY A 1 82 ? 7.918 25.906 13.578 1 95.31 82 GLY A O 1
ATOM 683 N N . ILE A 1 83 ? 6.125 27.016 14.281 1 96.88 83 ILE A N 1
ATOM 684 C CA . ILE A 1 83 ? 5.25 25.859 14.383 1 96.88 83 ILE A CA 1
ATOM 685 C C . ILE A 1 83 ? 4.203 25.891 13.273 1 96.88 83 ILE A C 1
ATOM 687 O O . ILE A 1 83 ? 3.541 26.906 13.07 1 96.88 83 ILE A O 1
ATOM 691 N N . PHE A 1 84 ? 4.047 24.797 12.57 1 97 84 PHE A N 1
ATOM 692 C CA . PHE A 1 84 ? 3.02 24.688 11.539 1 97 84 PHE A CA 1
ATOM 693 C C . PHE A 1 84 ? 1.702 24.203 12.141 1 97 84 PHE A C 1
ATOM 695 O O . PHE A 1 84 ? 1.694 23.453 13.117 1 97 84 PHE A O 1
ATOM 702 N N . ALA A 1 85 ? 0.684 24.672 11.523 1 97.88 85 ALA A N 1
ATOM 703 C CA . ALA A 1 85 ? -0.636 24.109 11.812 1 97.88 85 ALA A CA 1
ATOM 704 C C . ALA A 1 85 ? -1.226 23.422 10.586 1 97.88 85 ALA A C 1
ATOM 706 O O . ALA A 1 85 ? -1.094 23.922 9.469 1 97.88 85 ALA A O 1
ATOM 707 N N . THR A 1 86 ? -1.835 22.281 10.828 1 97.5 86 THR A N 1
ATOM 708 C CA . THR A 1 86 ? -2.439 21.578 9.703 1 97.5 86 THR A CA 1
ATOM 709 C C . THR A 1 86 ? -3.93 21.359 9.945 1 97.5 86 THR A C 1
ATOM 711 O O . THR A 1 86 ? -4.379 21.297 11.094 1 97.5 86 THR A O 1
ATOM 714 N N . ILE A 1 87 ? -4.695 21.281 8.867 1 95.94 87 ILE A N 1
ATOM 715 C CA . ILE A 1 87 ? -6.125 21 8.867 1 95.94 87 ILE A CA 1
ATOM 716 C C . ILE A 1 87 ? -6.43 19.859 7.887 1 95.94 87 ILE A C 1
ATOM 718 O O . ILE A 1 87 ? -5.914 19.859 6.766 1 95.94 87 ILE A O 1
ATOM 722 N N . ASN A 1 88 ? -7.227 18.938 8.297 1 92.81 88 ASN A N 1
ATOM 723 C CA . ASN A 1 88 ? -7.695 17.906 7.387 1 92.81 88 ASN A CA 1
ATOM 724 C C . ASN A 1 88 ? -8.648 18.469 6.336 1 92.81 88 ASN A C 1
ATOM 726 O O . ASN A 1 88 ? -9.547 19.25 6.664 1 92.81 88 ASN A O 1
ATOM 730 N N . VAL A 1 89 ? -8.438 18.016 5.105 1 89.19 89 VAL A N 1
ATOM 731 C CA . VAL A 1 89 ? -9.328 18.5 4.062 1 89.19 89 VAL A CA 1
ATOM 732 C C . VAL A 1 89 ? -9.789 17.344 3.184 1 89.19 89 VAL A C 1
ATOM 734 O O . VAL A 1 89 ? -9.031 16.406 2.922 1 89.19 89 VAL A O 1
ATOM 737 N N . ASP A 1 90 ? -11.023 17.422 2.773 1 83.69 90 ASP A N 1
ATOM 738 C CA . ASP A 1 90 ? -11.57 16.453 1.828 1 83.69 90 ASP A CA 1
ATOM 739 C C . ASP A 1 90 ? -11.641 17.031 0.42 1 83.69 90 ASP A C 1
ATOM 741 O O . ASP A 1 90 ? -11.117 18.125 0.167 1 83.69 90 ASP A O 1
ATOM 745 N N . ASP A 1 91 ? -12.219 16.328 -0.455 1 80.06 91 ASP A N 1
ATOM 746 C CA . ASP A 1 91 ? -12.258 16.734 -1.854 1 80.06 91 ASP A CA 1
ATOM 747 C C . ASP A 1 91 ? -12.984 18.062 -2.016 1 80.06 91 ASP A C 1
ATOM 749 O O . ASP A 1 91 ? -12.57 18.906 -2.809 1 80.06 91 ASP A O 1
ATOM 753 N N . HIS A 1 92 ? -14.055 18.188 -1.324 1 83.81 92 HIS A N 1
ATOM 754 C CA . HIS A 1 92 ? -14.82 19.422 -1.43 1 83.81 92 HIS A CA 1
ATOM 755 C C . HIS A 1 92 ? -14 20.609 -0.952 1 83.81 92 HIS A C 1
ATOM 757 O O . HIS A 1 92 ? -13.969 21.656 -1.611 1 83.81 92 HIS A O 1
ATOM 763 N N . ILE A 1 93 ? -13.344 20.469 0.145 1 88.19 93 ILE A N 1
ATOM 764 C CA . ILE A 1 93 ? -12.578 21.562 0.715 1 88.19 93 ILE A CA 1
ATOM 765 C C . ILE A 1 93 ? -11.375 21.875 -0.179 1 88.19 93 ILE A C 1
ATOM 767 O O . ILE A 1 93 ? -10.953 23.031 -0.283 1 88.19 93 ILE A O 1
ATOM 771 N N . LEU A 1 94 ? -10.898 20.906 -0.798 1 85.81 94 LEU A N 1
ATOM 772 C CA . LEU A 1 94 ? -9.812 21.125 -1.746 1 85.81 94 LEU A CA 1
ATOM 773 C C . LEU A 1 94 ? -10.242 22.109 -2.834 1 85.81 94 LEU A C 1
ATOM 775 O O . LEU A 1 94 ? -9.453 22.953 -3.262 1 85.81 94 LEU A O 1
ATOM 779 N N . ASN A 1 95 ? -11.398 21.953 -3.242 1 84.38 95 ASN A N 1
ATOM 780 C CA . ASN A 1 95 ? -11.93 22.891 -4.215 1 84.38 95 ASN A CA 1
ATOM 781 C C . ASN A 1 95 ? -12.07 24.297 -3.619 1 84.38 95 ASN A C 1
ATOM 783 O O . ASN A 1 95 ? -11.82 25.297 -4.297 1 84.38 95 ASN A O 1
ATOM 787 N N . VAL A 1 96 ? -12.531 24.297 -2.439 1 88.06 96 VAL A N 1
ATOM 788 C CA . VAL A 1 96 ? -12.688 25.562 -1.734 1 88.06 96 VAL A CA 1
ATOM 789 C C . VAL A 1 96 ? -11.328 26.25 -1.627 1 88.06 96 VAL A C 1
ATOM 791 O O . VAL A 1 96 ? -11.242 27.484 -1.765 1 88.06 96 VAL A O 1
ATOM 794 N N . LEU A 1 97 ? -10.32 25.5 -1.428 1 88.81 97 LEU A N 1
ATOM 795 C CA . LEU A 1 97 ? -8.961 26.016 -1.261 1 88.81 97 LEU A CA 1
ATOM 796 C C . LEU A 1 97 ? -8.492 26.719 -2.527 1 88.81 97 LEU A C 1
ATOM 798 O O . LEU A 1 97 ? -7.586 27.562 -2.475 1 88.81 97 LEU A O 1
ATOM 802 N N . LEU A 1 98 ? -9.102 26.422 -3.57 1 85.38 98 LEU A N 1
ATOM 803 C CA . LEU A 1 98 ? -8.68 26.984 -4.852 1 85.38 98 LEU A CA 1
ATOM 804 C C . LEU A 1 98 ? -9.305 28.359 -5.074 1 85.38 98 LEU A C 1
ATOM 806 O O . LEU A 1 98 ? -8.906 29.078 -5.988 1 85.38 98 LEU A O 1
ATOM 810 N N . ARG A 1 99 ? -10.258 28.688 -4.277 1 88.44 99 ARG A N 1
ATOM 811 C CA . ARG A 1 99 ? -10.875 30.016 -4.398 1 88.44 99 ARG A CA 1
ATOM 812 C C . ARG A 1 99 ? -9.867 31.109 -4.066 1 88.44 99 ARG A C 1
ATOM 814 O O . ARG A 1 99 ? -9.188 31.047 -3.041 1 88.44 99 ARG A O 1
ATOM 821 N N . PRO A 1 100 ? -9.836 32.188 -4.902 1 89.5 100 PRO A N 1
ATOM 822 C CA . PRO A 1 100 ? -8.844 33.25 -4.711 1 89.5 100 PRO A CA 1
ATOM 823 C C . PRO A 1 100 ? -8.922 33.906 -3.322 1 89.5 100 PRO A C 1
ATOM 825 O O . PRO A 1 100 ? -7.891 34.219 -2.725 1 89.5 100 PRO A O 1
ATOM 828 N N . GLU A 1 101 ? -10.109 34.094 -2.863 1 92.69 101 GLU A N 1
ATOM 829 C CA . GLU A 1 101 ? -10.273 34.719 -1.556 1 92.69 101 GLU A CA 1
ATOM 830 C C . GLU A 1 101 ? -9.672 33.844 -0.45 1 92.69 101 GLU A C 1
ATOM 832 O O . GLU A 1 101 ? -9.141 34.375 0.53 1 92.69 101 GLU A O 1
ATOM 837 N N . ILE A 1 102 ? -9.812 32.594 -0.602 1 92.62 102 ILE A N 1
ATOM 838 C CA . ILE A 1 102 ? -9.273 31.656 0.391 1 92.62 102 ILE A CA 1
ATOM 839 C C . ILE A 1 102 ? -7.754 31.594 0.276 1 92.62 102 ILE A C 1
ATOM 841 O O . ILE A 1 102 ? -7.047 31.578 1.288 1 92.62 102 ILE A O 1
ATOM 845 N N . GLN A 1 103 ? -7.289 31.641 -0.864 1 90.25 103 GLN A N 1
ATOM 846 C CA . GLN A 1 103 ? -5.848 31.641 -1.102 1 90.25 103 GLN A CA 1
ATOM 847 C C . GLN A 1 103 ? -5.184 32.844 -0.453 1 90.25 103 GLN A C 1
ATOM 849 O O . GLN A 1 103 ? -4.094 32.75 0.11 1 90.25 103 GLN A O 1
ATOM 854 N N . GLU A 1 104 ? -5.824 33.938 -0.584 1 91.56 104 GLU A N 1
ATOM 855 C CA . GLU A 1 104 ? -5.293 35.156 0.031 1 91.56 104 GLU A CA 1
ATOM 856 C C . GLU A 1 104 ? -5.191 35 1.546 1 91.56 104 GLU A C 1
ATOM 858 O O . GLU A 1 104 ? -4.199 35.438 2.15 1 91.56 104 GLU A O 1
ATOM 863 N N . ILE A 1 105 ? -6.207 34.406 2.086 1 93.31 105 ILE A N 1
ATOM 864 C CA . ILE A 1 105 ? -6.219 34.188 3.529 1 93.31 105 ILE A CA 1
ATOM 865 C C . ILE A 1 105 ? -5.074 33.25 3.918 1 93.31 105 ILE A C 1
ATOM 867 O O . ILE A 1 105 ? -4.34 33.531 4.871 1 93.31 105 ILE A O 1
ATOM 871 N N . ILE A 1 106 ? -4.883 32.25 3.238 1 93.25 106 ILE A N 1
ATOM 872 C CA . ILE A 1 106 ? -3.867 31.25 3.508 1 93.25 106 ILE A CA 1
ATOM 873 C C . ILE A 1 106 ? -2.477 31.859 3.416 1 93.25 106 ILE A C 1
ATOM 875 O O . ILE A 1 106 ? -1.62 31.609 4.266 1 93.25 106 ILE A O 1
ATOM 879 N N . GLU A 1 107 ? -2.287 32.688 2.408 1 91.75 107 GLU A N 1
ATOM 880 C CA . GLU A 1 107 ? -1.006 33.375 2.234 1 91.75 107 GLU A CA 1
ATOM 881 C C . GLU A 1 107 ? -0.718 34.312 3.4 1 91.75 107 GLU A C 1
ATOM 883 O O . GLU A 1 107 ? 0.428 34.438 3.838 1 91.75 107 GLU A O 1
ATOM 888 N N . HIS A 1 108 ? -1.805 34.906 3.773 1 93.25 108 HIS A N 1
ATOM 889 C CA . HIS A 1 108 ? -1.676 35.812 4.891 1 93.25 108 HIS A CA 1
ATOM 890 C C . HIS A 1 108 ? -1.332 35.094 6.18 1 93.25 108 HIS A C 1
ATOM 892 O O . HIS A 1 108 ? -0.55 35.594 6.996 1 93.25 108 HIS A O 1
ATOM 898 N N . ILE A 1 109 ? -1.849 33.938 6.434 1 94.94 109 ILE A N 1
ATOM 899 C CA . ILE A 1 109 ? -1.595 33.156 7.629 1 94.94 109 ILE A CA 1
ATOM 900 C C . ILE A 1 109 ? -0.153 32.656 7.621 1 94.94 109 ILE A C 1
ATOM 902 O O . ILE A 1 109 ? 0.584 32.844 8.586 1 94.94 109 ILE A O 1
ATOM 906 N N . GLY A 1 110 ? 0.295 32.031 6.543 1 93.38 110 GLY A N 1
ATOM 907 C CA . GLY A 1 110 ? 1.675 31.656 6.273 1 93.38 110 GLY A CA 1
ATOM 908 C C . GLY A 1 110 ? 2.094 30.375 6.961 1 93.38 110 GLY A C 1
ATOM 909 O O . GLY A 1 110 ? 3.084 29.75 6.574 1 93.38 110 GLY A O 1
ATOM 910 N N . CYS A 1 111 ? 1.413 29.938 8.031 1 95.25 111 CYS A N 1
ATOM 911 C CA . CYS A 1 111 ? 1.865 28.797 8.82 1 95.25 111 CYS A CA 1
ATOM 912 C C . CYS A 1 111 ? 0.895 27.625 8.695 1 95.25 111 CYS A C 1
ATOM 914 O O . CYS A 1 111 ? 1.039 26.625 9.391 1 95.25 111 CYS A O 1
ATOM 916 N N . VAL A 1 112 ? -0.103 27.688 7.797 1 96.69 112 VAL A N 1
ATOM 917 C CA . VAL A 1 112 ? -1.137 26.656 7.754 1 96.69 112 VAL A CA 1
ATOM 918 C C . VAL A 1 112 ? -0.908 25.75 6.547 1 96.69 112 VAL A C 1
ATOM 920 O O . VAL A 1 112 ? -0.556 26.219 5.465 1 96.69 112 VAL A O 1
ATOM 923 N N . HIS A 1 113 ? -1.028 24.453 6.738 1 95.56 113 HIS A N 1
ATOM 924 C CA . HIS A 1 113 ? -0.955 23.422 5.711 1 95.56 113 HIS A CA 1
ATOM 925 C C . HIS A 1 113 ? -2.16 22.484 5.781 1 95.56 113 HIS A C 1
ATOM 927 O O . HIS A 1 113 ? -2.98 22.594 6.695 1 95.56 113 HIS A O 1
ATOM 933 N N . PHE A 1 114 ? -2.295 21.625 4.762 1 93.44 114 PHE A N 1
ATOM 934 C CA . PHE A 1 114 ? -3.52 20.828 4.664 1 93.44 114 PHE A CA 1
ATOM 935 C C . PHE A 1 114 ? -3.199 19.359 4.461 1 93.44 114 PHE A C 1
ATOM 937 O O . PHE A 1 114 ? -2.311 19.016 3.682 1 93.44 114 PHE A O 1
ATOM 944 N N . GLU A 1 115 ? -3.893 18.516 5.215 1 93.12 115 GLU A N 1
ATOM 945 C CA . GLU A 1 115 ? -3.723 17.062 5.117 1 93.12 115 GLU A CA 1
ATOM 946 C C . GLU A 1 115 ? -4.812 16.438 4.25 1 93.12 115 GLU A C 1
ATOM 948 O O . GLU A 1 115 ? -6 16.703 4.449 1 93.12 115 GLU A O 1
ATOM 953 N N . VAL A 1 116 ? -4.328 15.578 3.334 1 87.19 116 VAL A N 1
ATOM 954 C CA . VAL A 1 116 ? -5.262 14.906 2.441 1 87.19 116 VAL A CA 1
ATOM 955 C C . VAL A 1 116 ? -5.027 13.398 2.492 1 87.19 116 VAL A C 1
ATOM 957 O O . VAL A 1 116 ? -3.895 12.945 2.66 1 87.19 116 VAL A O 1
ATOM 960 N N . THR A 1 117 ? -6.152 12.586 2.408 1 75.81 117 THR A N 1
ATOM 961 C CA . THR A 1 117 ? -6.004 11.141 2.324 1 75.81 117 THR A CA 1
ATOM 962 C C . THR A 1 117 ? -5.988 10.68 0.868 1 75.81 117 THR A C 1
ATOM 964 O O . THR A 1 117 ? -6.488 11.383 -0.015 1 75.81 117 THR A O 1
ATOM 967 N N . GLU A 1 118 ? -5.223 9.523 0.527 1 60.66 118 GLU A N 1
ATOM 968 C CA . GLU A 1 118 ? -5.039 8.992 -0.82 1 60.66 118 GLU A CA 1
ATOM 969 C C . GLU A 1 118 ? -6.383 8.672 -1.473 1 60.66 118 GLU A C 1
ATOM 971 O O . GLU A 1 118 ? -6.527 8.773 -2.693 1 60.66 118 GLU A O 1
ATOM 976 N N . ASN A 1 119 ? -7.27 7.934 -0.68 1 54.56 119 ASN A N 1
ATOM 977 C CA . ASN A 1 119 ? -8.547 7.574 -1.279 1 54.56 119 ASN A CA 1
ATOM 978 C C . ASN A 1 119 ? -9.172 8.758 -2.014 1 54.56 119 ASN A C 1
ATOM 980 O O . ASN A 1 119 ? -10.219 8.617 -2.652 1 54.56 119 ASN A O 1
ATOM 984 N N . SER A 1 120 ? -8.562 9.742 -1.854 1 49.69 120 SER A N 1
ATOM 985 C CA . SER A 1 120 ? -9.133 10.852 -2.605 1 49.69 120 SER A CA 1
ATOM 986 C C . SER A 1 120 ? -8.914 10.68 -4.105 1 49.69 120 SER A C 1
ATOM 988 O O . SER A 1 120 ? -7.836 10.992 -4.617 1 49.69 120 SER A O 1
ATOM 990 N N . ASN A 1 121 ? -9.086 9.367 -4.508 1 48.53 121 ASN A N 1
ATOM 991 C CA . ASN A 1 121 ? -9.055 8.805 -5.852 1 48.53 121 ASN A CA 1
ATOM 992 C C . ASN A 1 121 ? -8.82 9.883 -6.906 1 48.53 121 ASN A C 1
ATOM 994 O O . ASN A 1 121 ? -8.117 9.648 -7.891 1 48.53 121 ASN A O 1
ATOM 998 N N . LYS A 1 122 ? -9.703 10.93 -6.773 1 48.16 122 LYS A N 1
ATOM 999 C CA . LYS A 1 122 ? -9.797 12.094 -7.645 1 48.16 122 LYS A CA 1
ATOM 1000 C C . LYS A 1 122 ? -8.57 12.984 -7.508 1 48.16 122 LYS A C 1
ATOM 1002 O O . LYS A 1 122 ? -8.469 14.016 -8.18 1 48.16 122 LYS A O 1
ATOM 1007 N N . LEU A 1 123 ? -7.844 12.766 -6.516 1 49 123 LEU A N 1
ATOM 1008 C CA . LEU A 1 123 ? -6.723 13.656 -6.227 1 49 123 LEU A CA 1
ATOM 1009 C C . LEU A 1 123 ? -5.859 13.867 -7.469 1 49 123 LEU A C 1
ATOM 1011 O O . LEU A 1 123 ? -5.422 14.984 -7.742 1 49 123 LEU A O 1
ATOM 1015 N N . LEU A 1 124 ? -5.359 12.523 -7.977 1 50.03 124 LEU A N 1
ATOM 1016 C CA . LEU A 1 124 ? -4.5 12.68 -9.141 1 50.03 124 LEU A CA 1
ATOM 1017 C C . LEU A 1 124 ? -5.195 13.492 -10.227 1 50.03 124 LEU A C 1
ATOM 1019 O O . LEU A 1 124 ? -4.539 14.039 -11.117 1 50.03 124 LEU A O 1
ATOM 1023 N N . ASN A 1 125 ? -6.375 13.195 -10.203 1 53.53 125 ASN A N 1
ATOM 1024 C CA . ASN A 1 125 ? -6.941 13.867 -11.367 1 53.53 125 ASN A CA 1
ATOM 1025 C C . ASN A 1 125 ? -6.832 15.383 -11.25 1 53.53 125 ASN A C 1
ATOM 1027 O O . ASN A 1 125 ? -6.008 16 -11.93 1 53.53 125 ASN A O 1
ATOM 1031 N N . ASN A 1 126 ? -7.988 16.125 -10.773 1 52.97 126 ASN A N 1
ATOM 1032 C CA . ASN A 1 126 ? -8.219 17.5 -11.195 1 52.97 126 ASN A CA 1
ATOM 1033 C C . ASN A 1 126 ? -7.648 18.5 -10.195 1 52.97 126 ASN A C 1
ATOM 1035 O O . ASN A 1 126 ? -6.91 19.406 -10.578 1 52.97 126 ASN A O 1
ATOM 1039 N N . ALA A 1 127 ? -8.039 18.438 -9.008 1 54.97 127 ALA A N 1
ATOM 1040 C CA . ALA A 1 127 ? -7.809 19.578 -8.117 1 54.97 127 ALA A CA 1
ATOM 1041 C C . ALA A 1 127 ? -6.363 19.609 -7.629 1 54.97 127 ALA A C 1
ATOM 1043 O O . ALA A 1 127 ? -5.766 20.672 -7.516 1 54.97 127 ALA A O 1
ATOM 1044 N N . LEU A 1 128 ? -5.766 18.391 -7.395 1 61.06 128 LEU A N 1
ATOM 1045 C CA . LEU A 1 128 ? -4.406 18.391 -6.863 1 61.06 128 LEU A CA 1
ATOM 1046 C C . LEU A 1 128 ? -3.404 18.828 -7.926 1 61.06 128 LEU A C 1
ATOM 1048 O O . LEU A 1 128 ? -2.406 19.484 -7.609 1 61.06 128 LEU A O 1
ATOM 1052 N N . ALA A 1 129 ? -3.832 18.422 -9.086 1 59.69 129 ALA A N 1
ATOM 1053 C CA . ALA A 1 129 ? -2.941 18.812 -10.172 1 59.69 129 ALA A CA 1
ATOM 1054 C C . ALA A 1 129 ? -2.873 20.344 -10.281 1 59.69 129 ALA A C 1
ATOM 1056 O O . ALA A 1 129 ? -1.869 20.891 -10.75 1 59.69 129 ALA A O 1
ATOM 1057 N N . THR A 1 130 ? -3.924 20.859 -9.734 1 60.81 130 THR A N 1
ATOM 1058 C CA . THR A 1 130 ? -3.988 22.312 -9.883 1 60.81 130 THR A CA 1
ATOM 1059 C C . THR A 1 130 ? -3.344 23.016 -8.688 1 60.81 130 THR A C 1
ATOM 1061 O O . THR A 1 130 ? -2.969 24.172 -8.773 1 60.81 130 THR A O 1
ATOM 1064 N N . TRP A 1 131 ? -3.361 22.203 -7.664 1 62.19 131 TRP A N 1
ATOM 1065 C CA . TRP A 1 131 ? -2.777 22.859 -6.496 1 62.19 131 TRP A CA 1
ATOM 1066 C C . TRP A 1 131 ? -1.345 23.297 -6.777 1 62.19 131 TRP A C 1
ATOM 1068 O O . TRP A 1 131 ? -0.524 22.5 -7.238 1 62.19 131 TRP A O 1
ATOM 1078 N N . ARG A 1 132 ? -1.185 24.688 -7.031 1 56.34 132 ARG A N 1
ATOM 1079 C CA . ARG A 1 132 ? -0.042 25.438 -7.551 1 56.34 132 ARG A CA 1
ATOM 1080 C C . ARG A 1 132 ? 1.212 25.156 -6.727 1 56.34 132 ARG A C 1
ATOM 1082 O O . ARG A 1 132 ? 1.177 25.219 -5.496 1 56.34 132 ARG A O 1
ATOM 1089 N N . THR A 1 133 ? 2.102 24.625 -7.477 1 55.31 133 THR A N 1
ATOM 1090 C CA . THR A 1 133 ? 3.51 24.641 -7.102 1 55.31 133 THR A CA 1
ATOM 1091 C C . THR A 1 133 ? 3.975 26.062 -6.793 1 55.31 133 THR A C 1
ATOM 1093 O O . THR A 1 133 ? 3.568 27.016 -7.469 1 55.31 133 THR A O 1
ATOM 1096 N N . GLY A 1 134 ? 4.102 26.391 -5.465 1 57.03 134 GLY A N 1
ATOM 1097 C CA . GLY A 1 134 ? 4.629 27.703 -5.105 1 57.03 134 GLY A CA 1
ATOM 1098 C C . GLY A 1 134 ? 3.9 28.344 -3.938 1 57.03 134 GLY A C 1
ATOM 1099 O O . GLY A 1 134 ? 4.316 29.391 -3.439 1 57.03 134 GLY A O 1
ATOM 1100 N N . GLN A 1 135 ? 2.838 27.719 -3.668 1 62.25 135 GLN A N 1
ATOM 1101 C CA . GLN A 1 135 ? 2.146 28.266 -2.504 1 62.25 135 GLN A CA 1
ATOM 1102 C C . GLN A 1 135 ? 2.883 27.906 -1.214 1 62.25 135 GLN A C 1
ATOM 1104 O O . GLN A 1 135 ? 3.605 26.906 -1.157 1 62.25 135 GLN A O 1
ATOM 1109 N N . ARG A 1 136 ? 2.826 28.891 -0.403 1 73.19 136 ARG A N 1
ATOM 1110 C CA . ARG A 1 136 ? 3.436 28.672 0.906 1 73.19 136 ARG A CA 1
ATOM 1111 C C . ARG A 1 136 ? 2.793 27.5 1.627 1 73.19 136 ARG A C 1
ATOM 1113 O O . ARG A 1 136 ? 3.475 26.734 2.328 1 73.19 136 ARG A O 1
ATOM 1120 N N . ALA A 1 137 ? 1.499 27.375 1.256 1 83.12 137 ALA A N 1
ATOM 1121 C CA . ALA A 1 137 ? 0.809 26.234 1.876 1 83.12 137 ALA A CA 1
ATOM 1122 C C . ALA A 1 137 ? 0.98 24.969 1.048 1 83.12 137 ALA A C 1
ATOM 1124 O O . ALA A 1 137 ? 0.945 25.016 -0.184 1 83.12 137 ALA A O 1
ATOM 1125 N N . THR A 1 138 ? 1.172 23.891 1.83 1 85.12 138 THR A N 1
ATOM 1126 C CA . THR A 1 138 ? 1.401 22.625 1.149 1 85.12 138 THR A CA 1
ATOM 1127 C C . THR A 1 138 ? 0.336 21.609 1.537 1 85.12 138 THR A C 1
ATOM 1129 O O . THR A 1 138 ? -0.384 21.797 2.52 1 85.12 138 THR A O 1
ATOM 1132 N N . LEU A 1 139 ? 0.217 20.625 0.636 1 88.06 139 LEU A N 1
ATOM 1133 C CA . LEU A 1 139 ? -0.611 19.453 0.932 1 88.06 139 LEU A CA 1
ATOM 1134 C C . LEU A 1 139 ? 0.226 18.328 1.533 1 88.06 139 LEU A C 1
ATOM 1136 O O . LEU A 1 139 ? 1.288 18 1.005 1 88.06 139 LEU A O 1
ATOM 1140 N N . TRP A 1 140 ? -0.227 17.859 2.686 1 91.56 140 TRP A N 1
ATOM 1141 C CA . TRP A 1 140 ? 0.393 16.719 3.344 1 91.56 140 TRP A CA 1
ATOM 1142 C C . TRP A 1 140 ? -0.404 15.445 3.086 1 91.56 140 TRP A C 1
ATOM 1144 O O . TRP A 1 140 ? -1.634 15.445 3.176 1 91.56 140 TRP A O 1
ATOM 1154 N N . LEU A 1 141 ? 0.318 14.422 2.707 1 89.94 141 LEU A N 1
ATOM 1155 C CA . LEU A 1 141 ? -0.371 13.148 2.533 1 89.94 141 LEU A CA 1
ATOM 1156 C C . LEU A 1 141 ? -0.6 12.461 3.877 1 89.94 141 LEU A C 1
ATOM 1158 O O . LEU A 1 141 ? 0.35 12.227 4.625 1 89.94 141 LEU A O 1
ATOM 1162 N N . ASP A 1 142 ? -1.837 12.172 4.07 1 89.25 142 ASP A N 1
ATOM 1163 C CA . ASP A 1 142 ? -2.201 11.516 5.324 1 89.25 142 ASP A CA 1
ATOM 1164 C C . ASP A 1 142 ? -2.555 10.055 5.09 1 89.25 142 ASP A C 1
ATOM 1166 O O . ASP A 1 142 ? -2.883 9.656 3.971 1 89.25 142 ASP A O 1
ATOM 1170 N N . ASP A 1 143 ? -2.357 9.211 6.121 1 83.75 143 ASP A N 1
ATOM 1171 C CA . ASP A 1 143 ? -2.744 7.805 6.176 1 83.75 143 ASP A CA 1
ATOM 1172 C C . ASP A 1 143 ? -1.937 6.973 5.184 1 83.75 143 ASP A C 1
ATOM 1174 O O . ASP A 1 143 ? -2.451 6.012 4.609 1 83.75 143 ASP A O 1
ATOM 1178 N N . PHE A 1 144 ? -0.745 7.332 4.902 1 86.06 144 PHE A N 1
ATOM 1179 C CA . PHE A 1 144 ? 0.115 6.504 4.066 1 86.06 144 PHE A CA 1
ATOM 1180 C C . PHE A 1 144 ? 0.3 5.121 4.684 1 86.06 144 PHE A C 1
ATOM 1182 O O . PHE A 1 144 ? 0.648 5.004 5.863 1 86.06 144 PHE A O 1
ATOM 1189 N N . GLY A 1 145 ? 0.026 3.998 3.873 1 76.25 145 GLY A N 1
ATOM 1190 C CA . GLY A 1 145 ? 0.216 2.633 4.336 1 76.25 145 GLY A CA 1
ATOM 1191 C C . GLY A 1 145 ? -1.058 1.998 4.863 1 76.25 145 GLY A C 1
ATOM 1192 O O . GLY A 1 145 ? -1.052 0.84 5.285 1 76.25 145 GLY A O 1
ATOM 1193 N N . SER A 1 146 ? -2.182 2.736 4.961 1 68.81 146 SER A N 1
ATOM 1194 C CA . SER A 1 146 ? -3.43 2.221 5.516 1 68.81 146 SER A CA 1
ATOM 1195 C C . SER A 1 146 ? -4.133 1.299 4.527 1 68.81 146 SER A C 1
ATOM 1197 O O . SER A 1 146 ? -5.098 0.619 4.879 1 68.81 146 SER A O 1
ATOM 1199 N N . GLY A 1 147 ? -3.561 0.919 3.449 1 60.66 147 GLY A N 1
ATOM 1200 C CA . GLY A 1 147 ? -4.215 0.104 2.438 1 60.66 147 GLY A CA 1
ATOM 1201 C C . GLY A 1 147 ? -4.445 0.845 1.134 1 60.66 147 GLY A C 1
ATOM 1202 O O . GLY A 1 147 ? -4.082 0.354 0.062 1 60.66 147 GLY A O 1
ATOM 1203 N N . TYR A 1 148 ? -5.051 1.97 1.271 1 54 148 TYR A N 1
ATOM 1204 C CA . TYR A 1 148 ? -5.441 2.711 0.077 1 54 148 TYR A CA 1
ATOM 1205 C C . TYR A 1 148 ? -4.273 3.533 -0.459 1 54 148 TYR A C 1
ATOM 1207 O O . TYR A 1 148 ? -4.262 3.91 -1.633 1 54 148 TYR A O 1
ATOM 1215 N N . ALA A 1 149 ? -3.404 3.861 0.447 1 56.31 149 ALA A N 1
ATOM 1216 C CA . ALA A 1 149 ? -2.314 4.746 0.048 1 56.31 149 ALA A CA 1
ATOM 1217 C C . ALA A 1 149 ? -0.962 4.051 0.192 1 56.31 149 ALA A C 1
ATOM 1219 O O . ALA A 1 149 ? -0.568 3.67 1.296 1 56.31 149 ALA A O 1
ATOM 1220 N N . GLY A 1 150 ? -0.449 3.623 -0.844 1 66.38 150 GLY A N 1
ATOM 1221 C CA . GLY A 1 150 ? 0.896 3.072 -0.858 1 66.38 150 GLY A CA 1
ATOM 1222 C C . GLY A 1 150 ? 1.848 3.844 -1.754 1 66.38 150 GLY A C 1
ATOM 1223 O O . GLY A 1 150 ? 1.695 5.055 -1.933 1 66.38 150 GLY A O 1
ATOM 1224 N N . ILE A 1 151 ? 2.836 3.35 -2.115 1 66.75 151 ILE A N 1
ATOM 1225 C CA . ILE A 1 151 ? 3.902 3.953 -2.906 1 66.75 151 ILE A CA 1
ATOM 1226 C C . ILE A 1 151 ? 3.318 4.566 -4.176 1 66.75 151 ILE A C 1
ATOM 1228 O O . ILE A 1 151 ? 3.811 5.59 -4.66 1 66.75 151 ILE A O 1
ATOM 1232 N N . ASN A 1 152 ? 2.125 4.055 -4.457 1 68 152 ASN A N 1
ATOM 1233 C CA . ASN A 1 152 ? 1.479 4.559 -5.664 1 68 152 ASN A CA 1
ATOM 1234 C C . ASN A 1 152 ? 0.917 5.961 -5.453 1 68 152 ASN A C 1
ATOM 1236 O O . ASN A 1 152 ? 0.744 6.715 -6.414 1 68 152 ASN A O 1
ATOM 1240 N N . ALA A 1 153 ? 0.594 6.246 -4.242 1 64.44 153 ALA A N 1
ATOM 1241 C CA . ALA A 1 153 ? 0.021 7.555 -3.928 1 64.44 153 ALA A CA 1
ATOM 1242 C C . ALA A 1 153 ? 1.027 8.672 -4.191 1 64.44 153 ALA A C 1
ATOM 1244 O O . ALA A 1 153 ? 0.642 9.82 -4.406 1 64.44 153 ALA A O 1
ATOM 1245 N N . ILE A 1 154 ? 2.271 8.383 -4.191 1 70.69 154 ILE A N 1
ATOM 1246 C CA . ILE A 1 154 ? 3.285 9.43 -4.324 1 70.69 154 ILE A CA 1
ATOM 1247 C C . ILE A 1 154 ? 3.893 9.383 -5.723 1 70.69 154 ILE A C 1
ATOM 1249 O O . ILE A 1 154 ? 4.918 10.016 -5.984 1 70.69 154 ILE A O 1
ATOM 1253 N N . ARG A 1 155 ? 3.26 8.602 -6.582 1 69.62 155 ARG A N 1
ATOM 1254 C CA . ARG A 1 155 ? 3.744 8.508 -7.953 1 69.62 155 ARG A CA 1
ATOM 1255 C C . ARG A 1 155 ? 3.369 9.758 -8.75 1 69.62 155 ARG A C 1
ATOM 1257 O O . ARG A 1 155 ? 4.164 10.242 -9.555 1 69.62 155 ARG A O 1
ATOM 1264 N N . GLY A 1 156 ? 2.256 10.258 -8.57 1 64.69 156 GLY A N 1
ATOM 1265 C CA . GLY A 1 156 ? 1.76 11.305 -9.445 1 64.69 156 GLY A CA 1
ATOM 1266 C C . GLY A 1 156 ? 1.86 12.695 -8.836 1 64.69 156 GLY A C 1
ATOM 1267 O O . GLY A 1 156 ? 1.795 13.695 -9.555 1 64.69 156 GLY A O 1
ATOM 1268 N N . TYR A 1 157 ? 1.937 12.836 -7.59 1 70.81 157 TYR A N 1
ATOM 1269 C CA . TYR A 1 157 ? 2.01 14.117 -6.898 1 70.81 157 TYR A CA 1
ATOM 1270 C C . TYR A 1 157 ? 3.061 14.078 -5.793 1 70.81 157 TYR A C 1
ATOM 1272 O O . TYR A 1 157 ? 3.166 13.094 -5.062 1 70.81 157 TYR A O 1
ATOM 1280 N N . HIS A 1 158 ? 3.826 15.125 -5.785 1 79.31 158 HIS A N 1
ATOM 1281 C CA . HIS A 1 158 ? 4.84 15.219 -4.742 1 79.31 158 HIS A CA 1
ATOM 1282 C C . HIS A 1 158 ? 4.281 15.883 -3.488 1 79.31 158 HIS A C 1
ATOM 1284 O O . HIS A 1 158 ? 3.85 17.031 -3.533 1 79.31 158 HIS A O 1
ATOM 1290 N N . PHE A 1 159 ? 4.246 15.195 -2.479 1 87.19 159 PHE A N 1
ATOM 1291 C CA . PHE A 1 159 ? 3.916 15.742 -1.166 1 87.19 159 PHE A CA 1
ATOM 1292 C C . PHE A 1 159 ? 5.184 16.062 -0.381 1 87.19 159 PHE A C 1
ATOM 1294 O O . PHE A 1 159 ? 6.047 15.195 -0.207 1 87.19 159 PHE A O 1
ATOM 1301 N N . ASP A 1 160 ? 5.195 17.25 0.083 1 89.38 160 ASP A N 1
ATOM 1302 C CA . ASP A 1 160 ? 6.352 17.594 0.898 1 89.38 160 ASP A CA 1
ATOM 1303 C C . ASP A 1 160 ? 6.375 16.797 2.197 1 89.38 160 ASP A C 1
ATOM 1305 O O . ASP A 1 160 ? 7.445 16.469 2.709 1 89.38 160 ASP A O 1
ATOM 1309 N N . TYR A 1 161 ? 5.188 16.469 2.621 1 94.06 161 TYR A N 1
ATOM 1310 C CA . TYR A 1 161 ? 5.059 15.719 3.861 1 94.06 161 TYR A CA 1
ATOM 1311 C C . TYR A 1 161 ? 4.164 14.5 3.668 1 94.06 161 TYR A C 1
ATOM 1313 O O . TYR A 1 161 ? 3.141 14.578 2.988 1 94.06 161 TYR A O 1
ATOM 1321 N N . VAL A 1 162 ? 4.637 13.406 4.27 1 93.38 162 VAL A N 1
ATOM 1322 C CA . VAL A 1 162 ? 3.887 12.156 4.23 1 93.38 162 VAL A CA 1
ATOM 1323 C C . VAL A 1 162 ? 3.719 11.609 5.645 1 93.38 162 VAL A C 1
ATOM 1325 O O . VAL A 1 162 ? 4.699 11.453 6.375 1 93.38 162 VAL A O 1
ATOM 1328 N N . LYS A 1 163 ? 2.463 11.336 6.008 1 95.38 163 LYS A N 1
ATOM 1329 C CA . LYS A 1 163 ? 2.188 10.758 7.32 1 95.38 163 LYS A CA 1
ATOM 1330 C C . LYS A 1 163 ? 1.955 9.258 7.227 1 95.38 163 LYS A C 1
ATOM 1332 O O . LYS A 1 163 ? 1.027 8.805 6.547 1 95.38 163 LYS A O 1
ATOM 1337 N N . ILE A 1 164 ? 2.824 8.539 7.949 1 93.5 164 ILE A N 1
ATOM 1338 C CA . ILE A 1 164 ? 2.662 7.086 7.996 1 93.5 164 ILE A CA 1
ATOM 1339 C C . ILE A 1 164 ? 1.575 6.719 9 1 93.5 164 ILE A C 1
ATOM 1341 O O . ILE A 1 164 ? 1.612 7.156 10.156 1 93.5 164 ILE A O 1
ATOM 1345 N N . ASP A 1 165 ? 0.692 5.918 8.602 1 91.25 165 ASP A N 1
ATOM 1346 C CA . ASP A 1 165 ? -0.488 5.543 9.375 1 91.25 165 ASP A CA 1
ATOM 1347 C C . ASP A 1 165 ? -0.096 4.785 10.641 1 91.25 165 ASP A C 1
ATOM 1349 O O . ASP A 1 165 ? 0.805 3.941 10.617 1 91.25 165 ASP A O 1
ATOM 1353 N N . LYS A 1 166 ? -0.885 4.98 11.656 1 94 166 LYS A N 1
ATOM 1354 C CA . LYS A 1 166 ? -0.593 4.375 12.953 1 94 166 LYS A CA 1
ATOM 1355 C C . LYS A 1 166 ? -0.686 2.854 12.883 1 94 166 LYS A C 1
ATOM 1357 O O . LYS A 1 166 ? 0.078 2.148 13.539 1 94 166 LYS A O 1
ATOM 1362 N N . ASN A 1 167 ? -1.656 2.365 12.141 1 89.75 167 ASN A N 1
ATOM 1363 C CA . ASN A 1 167 ? -1.821 0.917 12.07 1 89.75 167 ASN A CA 1
ATOM 1364 C C . ASN A 1 167 ? -0.617 0.247 11.414 1 89.75 167 ASN A C 1
ATOM 1366 O O . ASN A 1 167 ? -0.257 -0.876 11.773 1 89.75 167 ASN A O 1
ATOM 1370 N N . LEU A 1 168 ? -0.048 0.9 10.445 1 89.75 168 LEU A N 1
ATOM 1371 C CA . LEU A 1 168 ? 1.164 0.356 9.844 1 89.75 168 LEU A CA 1
ATOM 1372 C C . LEU A 1 168 ? 2.275 0.23 10.883 1 89.75 168 LEU A C 1
ATOM 1374 O O . LEU A 1 168 ? 2.928 -0.812 10.969 1 89.75 168 LEU A O 1
ATOM 1378 N N . LEU A 1 169 ? 2.477 1.281 11.648 1 94.44 169 LEU A N 1
ATOM 1379 C CA . LEU A 1 169 ? 3.477 1.248 12.711 1 94.44 169 LEU A CA 1
ATOM 1380 C C . LEU A 1 169 ? 3.211 0.091 13.664 1 94.44 169 LEU A C 1
ATOM 1382 O O . LEU A 1 169 ? 4.098 -0.726 13.922 1 94.44 169 LEU A O 1
ATOM 1386 N N . TRP A 1 170 ? 1.983 0.008 14.133 1 94.06 170 TRP A N 1
ATOM 1387 C CA . TRP A 1 170 ? 1.624 -0.989 15.141 1 94.06 170 TRP A CA 1
ATOM 1388 C C . TRP A 1 170 ? 1.786 -2.4 14.586 1 94.06 170 TRP A C 1
ATOM 1390 O O . TRP A 1 170 ? 2.273 -3.295 15.281 1 94.06 170 TRP A O 1
ATOM 1400 N N . ASP A 1 171 ? 1.445 -2.604 13.383 1 89.75 171 ASP A N 1
ATOM 1401 C CA . ASP A 1 171 ? 1.55 -3.916 12.75 1 89.75 171 ASP A CA 1
ATOM 1402 C C . ASP A 1 171 ? 3.01 -4.328 12.578 1 89.75 171 ASP A C 1
ATOM 1404 O O . ASP A 1 171 ? 3.379 -5.465 12.883 1 89.75 171 ASP A O 1
ATOM 1408 N N . LEU A 1 172 ? 3.775 -3.434 12.109 1 92.69 172 LEU A N 1
ATOM 1409 C CA . LEU A 1 172 ? 5.18 -3.748 11.867 1 92.69 172 LEU A CA 1
ATOM 1410 C C . LEU A 1 172 ? 5.898 -4.062 13.172 1 92.69 172 LEU A C 1
ATOM 1412 O O . LEU A 1 172 ? 6.805 -4.898 13.203 1 92.69 172 LEU A O 1
ATOM 1416 N N . MET A 1 173 ? 5.523 -3.42 14.227 1 94.75 173 MET A N 1
ATOM 1417 C CA . MET A 1 173 ? 6.156 -3.629 15.523 1 94.75 173 MET A CA 1
ATOM 1418 C C . MET A 1 173 ? 5.918 -5.051 16.031 1 94.75 173 MET A C 1
ATOM 1420 O O . MET A 1 173 ? 6.668 -5.555 16.859 1 94.75 173 MET A O 1
ATOM 1424 N N . LYS A 1 174 ? 4.887 -5.742 15.484 1 92.75 174 LYS A N 1
ATOM 1425 C CA . LYS A 1 174 ? 4.504 -7.066 15.969 1 92.75 174 LYS A CA 1
ATOM 1426 C C . LYS A 1 174 ? 5.059 -8.156 15.062 1 92.75 174 LYS A C 1
ATOM 1428 O O . LYS A 1 174 ? 4.859 -9.352 15.32 1 92.75 174 LYS A O 1
ATOM 1433 N N . LYS A 1 175 ? 5.719 -7.859 14.047 1 92.44 175 LYS A N 1
ATOM 1434 C CA . LYS A 1 175 ? 6.133 -8.836 13.039 1 92.44 175 LYS A CA 1
ATOM 1435 C C . LYS A 1 175 ? 7.652 -8.938 12.969 1 92.44 175 LYS A C 1
ATOM 1437 O O . LYS A 1 175 ? 8.359 -8.023 13.391 1 92.44 175 LYS A O 1
ATOM 1442 N N . ASN A 1 176 ? 8.07 -10.031 12.406 1 92.88 176 ASN A N 1
ATOM 1443 C CA . ASN A 1 176 ? 9.5 -10.203 12.156 1 92.88 176 ASN A CA 1
ATOM 1444 C C . ASN A 1 176 ? 9.984 -9.289 11.031 1 92.88 176 ASN A C 1
ATOM 1446 O O . ASN A 1 176 ? 9.305 -9.125 10.023 1 92.88 176 ASN A O 1
ATOM 1450 N N . ALA A 1 177 ? 11.164 -8.625 11.328 1 93.75 177 ALA A N 1
ATOM 1451 C CA . ALA A 1 177 ? 11.797 -7.746 10.352 1 93.75 177 ALA A CA 1
ATOM 1452 C C . ALA A 1 177 ? 10.938 -6.512 10.086 1 93.75 177 ALA A C 1
ATOM 1454 O O . ALA A 1 177 ? 11.031 -5.902 9.016 1 93.75 177 ALA A O 1
ATOM 1455 N N . GLY A 1 178 ? 10.094 -6.234 11.039 1 94.25 178 GLY A N 1
ATOM 1456 C CA . GLY A 1 178 ? 9.266 -5.047 10.922 1 94.25 178 GLY A CA 1
ATOM 1457 C C . GLY A 1 178 ? 10.055 -3.754 10.992 1 94.25 178 GLY A C 1
ATOM 1458 O O . GLY A 1 178 ? 9.797 -2.816 10.234 1 94.25 178 GLY A O 1
ATOM 1459 N N . ARG A 1 179 ? 10.945 -3.684 11.906 1 95.88 179 ARG A N 1
ATOM 1460 C CA . ARG A 1 179 ? 11.711 -2.461 12.109 1 95.88 179 ARG A CA 1
ATOM 1461 C C . ARG A 1 179 ? 12.586 -2.154 10.898 1 95.88 179 ARG A C 1
ATOM 1463 O O . ARG A 1 179 ? 12.602 -1.023 10.406 1 95.88 179 ARG A O 1
ATOM 1470 N N . PRO A 1 180 ? 13.281 -3.213 10.367 1 95.75 180 PRO A N 1
ATOM 1471 C CA . PRO A 1 180 ? 14.055 -2.939 9.156 1 95.75 180 PRO A CA 1
ATOM 1472 C C . PRO A 1 180 ? 13.188 -2.416 8.008 1 95.75 180 PRO A C 1
ATOM 1474 O O . PRO A 1 180 ? 13.625 -1.548 7.25 1 95.75 180 PRO A O 1
ATOM 1477 N N . LEU A 1 181 ? 12.031 -2.928 7.93 1 94.25 181 LEU A N 1
ATOM 1478 C CA . LEU A 1 181 ? 11.141 -2.459 6.871 1 94.25 181 LEU A CA 1
ATOM 1479 C C . LEU A 1 181 ? 10.742 -1.006 7.102 1 94.25 181 LEU A C 1
ATOM 1481 O O . LEU A 1 181 ? 10.758 -0.196 6.172 1 94.25 181 LEU A O 1
ATOM 1485 N N . MET A 1 182 ? 10.375 -0.669 8.281 1 95.38 182 MET A N 1
ATOM 1486 C CA . MET A 1 182 ? 10.031 0.712 8.609 1 95.38 182 MET A CA 1
ATOM 1487 C C . MET A 1 182 ? 11.195 1.647 8.312 1 95.38 182 MET A C 1
ATOM 1489 O O . MET A 1 182 ? 11.016 2.699 7.699 1 95.38 182 MET A O 1
ATOM 1493 N N . ASP A 1 183 ? 12.32 1.286 8.719 1 96.75 183 ASP A N 1
ATOM 1494 C CA . ASP A 1 183 ? 13.516 2.096 8.5 1 96.75 183 ASP A CA 1
ATOM 1495 C C . ASP A 1 183 ? 13.75 2.324 7.008 1 96.75 183 ASP A C 1
ATOM 1497 O O . ASP A 1 183 ? 14.023 3.447 6.582 1 96.75 183 ASP A O 1
ATOM 1501 N N . ALA A 1 184 ? 13.617 1.267 6.234 1 94.75 184 ALA A N 1
ATOM 1502 C CA . ALA A 1 184 ? 13.797 1.37 4.789 1 94.75 184 ALA A CA 1
ATOM 1503 C C . ALA A 1 184 ? 12.742 2.285 4.172 1 94.75 184 ALA A C 1
ATOM 1505 O O . ALA A 1 184 ? 13.039 3.053 3.252 1 94.75 184 ALA A O 1
ATOM 1506 N N . LEU A 1 185 ? 11.562 2.154 4.633 1 93.62 185 LEU A N 1
ATOM 1507 C CA . LEU A 1 185 ? 10.469 2.98 4.137 1 93.62 185 LEU A CA 1
ATOM 1508 C C . LEU A 1 185 ? 10.727 4.453 4.43 1 93.62 185 LEU A C 1
ATOM 1510 O O . LEU A 1 185 ? 10.586 5.301 3.539 1 93.62 185 LEU A O 1
ATOM 1514 N N . VAL A 1 186 ? 11.07 4.75 5.641 1 96.38 186 VAL A N 1
ATOM 1515 C CA . VAL A 1 186 ? 11.359 6.121 6.047 1 96.38 186 VAL A CA 1
ATOM 1516 C C . VAL A 1 186 ? 12.523 6.668 5.219 1 96.38 186 VAL A C 1
ATOM 1518 O O . VAL A 1 186 ? 12.453 7.785 4.699 1 96.38 186 VAL A O 1
ATOM 1521 N N . THR A 1 187 ? 13.516 5.914 5.07 1 96.06 187 THR A N 1
ATOM 1522 C CA . THR A 1 187 ? 14.68 6.312 4.285 1 96.06 187 THR A CA 1
ATOM 1523 C C . THR A 1 187 ? 14.289 6.582 2.836 1 96.06 187 THR A C 1
ATOM 1525 O O . THR A 1 187 ? 14.703 7.586 2.25 1 96.06 187 THR A O 1
ATOM 1528 N N . PHE A 1 188 ? 13.547 5.703 2.283 1 93.81 188 PHE A N 1
ATOM 1529 C CA . PHE A 1 188 ? 13.078 5.852 0.91 1 93.81 188 PHE A CA 1
ATOM 1530 C C . PHE A 1 188 ? 12.328 7.164 0.729 1 93.81 188 PHE A C 1
ATOM 1532 O O . PHE A 1 188 ? 12.617 7.926 -0.197 1 93.81 188 PHE A O 1
ATOM 1539 N N . LEU A 1 189 ? 11.391 7.379 1.582 1 94.06 189 LEU A N 1
ATOM 1540 C CA . LEU A 1 189 ? 10.594 8.602 1.496 1 94.06 189 LEU A CA 1
ATOM 1541 C C . LEU A 1 189 ? 11.477 9.836 1.659 1 94.06 189 LEU A C 1
ATOM 1543 O O . LEU A 1 189 ? 11.359 10.789 0.888 1 94.06 189 LEU A O 1
ATOM 1547 N N . THR A 1 190 ? 12.352 9.828 2.607 1 95.5 190 THR A N 1
ATOM 1548 C CA . THR A 1 190 ? 13.242 10.953 2.881 1 95.5 190 THR A CA 1
ATOM 1549 C C . THR A 1 190 ? 14.164 11.219 1.692 1 95.5 190 THR A C 1
ATOM 1551 O O . THR A 1 190 ? 14.344 12.359 1.28 1 95.5 190 THR A O 1
ATOM 1554 N N . ARG A 1 191 ? 14.656 10.195 1.137 1 94.5 191 ARG A N 1
ATOM 1555 C CA . ARG A 1 191 ? 15.586 10.328 0.018 1 94.5 191 ARG A CA 1
ATOM 1556 C C . ARG A 1 191 ? 14.867 10.828 -1.231 1 94.5 191 ARG A C 1
ATOM 1558 O O . ARG A 1 191 ? 15.508 11.297 -2.176 1 94.5 191 ARG A O 1
ATOM 1565 N N . ASN A 1 192 ? 13.68 10.68 -1.253 1 93.19 192 ASN A N 1
ATOM 1566 C CA . ASN A 1 192 ? 12.898 11.18 -2.381 1 93.19 192 ASN A CA 1
ATOM 1567 C C . ASN A 1 192 ? 12.156 12.461 -2.023 1 93.19 192 ASN A C 1
ATOM 1569 O O . ASN A 1 192 ? 11.062 12.711 -2.533 1 93.19 192 ASN A O 1
ATOM 1573 N N . GLN A 1 193 ? 12.641 13.156 -1.046 1 91.81 193 GLN A N 1
ATOM 1574 C CA . GLN A 1 193 ? 12.328 14.547 -0.726 1 91.81 193 GLN A CA 1
ATOM 1575 C C . GLN A 1 193 ? 10.969 14.664 -0.048 1 91.81 193 GLN A C 1
ATOM 1577 O O . GLN A 1 193 ? 10.227 15.617 -0.295 1 91.81 193 GLN A O 1
ATOM 1582 N N . HIS A 1 194 ? 10.617 13.648 0.685 1 93.06 194 HIS A N 1
ATOM 1583 C CA . HIS A 1 194 ? 9.445 13.711 1.551 1 93.06 194 HIS A CA 1
ATOM 1584 C C . HIS A 1 194 ? 9.844 13.828 3.016 1 93.06 194 HIS A C 1
ATOM 1586 O O . HIS A 1 194 ? 10.742 13.117 3.477 1 93.06 194 HIS A O 1
ATOM 1592 N N . ASN A 1 195 ? 9.242 14.758 3.701 1 96.31 195 ASN A N 1
ATOM 1593 C CA . ASN A 1 195 ? 9.344 14.773 5.156 1 96.31 195 ASN A CA 1
ATOM 1594 C C . ASN A 1 195 ? 8.367 13.797 5.797 1 96.31 195 ASN A C 1
ATOM 1596 O O . ASN A 1 195 ? 7.152 13.898 5.59 1 96.31 195 ASN A O 1
ATOM 1600 N N . VAL A 1 196 ? 8.891 12.875 6.625 1 97.5 196 VAL A N 1
ATOM 1601 C CA . VAL A 1 196 ? 8.07 11.758 7.098 1 97.5 196 VAL A CA 1
ATOM 1602 C C . VAL A 1 196 ? 7.574 12.047 8.516 1 97.5 196 VAL A C 1
ATOM 1604 O O . VAL A 1 196 ? 8.367 12.406 9.391 1 97.5 196 VAL A O 1
ATOM 1607 N N . ILE A 1 197 ? 6.293 11.945 8.711 1 98.38 197 ILE A N 1
ATOM 1608 C CA . ILE A 1 197 ? 5.676 11.992 10.031 1 98.38 197 ILE A CA 1
ATOM 1609 C C . ILE A 1 197 ? 5.055 10.641 10.359 1 98.38 197 ILE A C 1
ATOM 1611 O O . ILE A 1 197 ? 4.262 10.102 9.578 1 98.38 197 ILE A O 1
ATOM 1615 N N . ILE A 1 198 ? 5.426 10.062 11.5 1 98.06 198 ILE A N 1
ATOM 1616 C CA . ILE A 1 198 ? 4.906 8.75 11.875 1 98.06 198 ILE A CA 1
ATOM 1617 C C . ILE A 1 198 ? 3.842 8.914 12.953 1 98.06 198 ILE A C 1
ATOM 1619 O O . ILE A 1 198 ? 4.098 9.508 14.008 1 98.06 198 ILE A O 1
ATOM 1623 N N . GLU A 1 199 ? 2.691 8.359 12.703 1 97.44 199 GLU A N 1
ATOM 1624 C CA . GLU A 1 199 ? 1.567 8.453 13.625 1 97.44 199 GLU A CA 1
ATOM 1625 C C . GLU A 1 199 ? 1.485 7.223 14.523 1 97.44 199 GLU A C 1
ATOM 1627 O O . GLU A 1 199 ? 2.117 6.203 14.242 1 97.44 199 GLU A O 1
ATOM 1632 N N . GLY A 1 200 ? 0.754 7.379 15.648 1 97.25 200 GLY A N 1
ATOM 1633 C CA . GLY A 1 200 ? 0.42 6.223 16.469 1 97.25 200 GLY A CA 1
ATOM 1634 C C . GLY A 1 200 ? 1.322 6.066 17.672 1 97.25 200 GLY A C 1
ATOM 1635 O O . GLY A 1 200 ? 1.39 4.988 18.266 1 97.25 200 GLY A O 1
ATOM 1636 N N . ILE A 1 201 ? 1.996 7.086 18.078 1 98.19 201 ILE A N 1
ATOM 1637 C CA . ILE A 1 201 ? 2.842 7.008 19.266 1 98.19 201 ILE A CA 1
ATOM 1638 C C . ILE A 1 201 ? 1.974 7.055 20.516 1 98.19 201 ILE A C 1
ATOM 1640 O O . ILE A 1 201 ? 1.347 8.078 20.797 1 98.19 201 ILE A O 1
ATOM 1644 N N . GLU A 1 202 ? 1.955 5.977 21.25 1 97.38 202 GLU A N 1
ATOM 1645 C CA . GLU A 1 202 ? 1.102 5.902 22.422 1 97.38 202 GLU A CA 1
ATOM 1646 C C . GLU A 1 202 ? 1.91 5.547 23.672 1 97.38 202 GLU A C 1
ATOM 1648 O O . GLU A 1 202 ? 1.384 5.566 24.781 1 97.38 202 GLU A O 1
ATOM 1653 N N . SER A 1 203 ? 3.199 5.258 23.484 1 96.88 203 SER A N 1
ATOM 1654 C CA . SER A 1 203 ? 4.059 4.852 24.594 1 96.88 203 SER A CA 1
ATOM 1655 C C . SER A 1 203 ? 5.52 5.184 24.297 1 96.88 203 SER A C 1
ATOM 1657 O O . SER A 1 203 ? 5.879 5.5 23.172 1 96.88 203 SER A O 1
ATOM 1659 N N . GLU A 1 204 ? 6.227 5.094 25.375 1 96.12 204 GLU A N 1
ATOM 1660 C CA . GLU A 1 204 ? 7.668 5.277 25.219 1 96.12 204 GLU A CA 1
ATOM 1661 C C . GLU A 1 204 ? 8.273 4.188 24.344 1 96.12 204 GLU A C 1
ATOM 1663 O O . GLU A 1 204 ? 9.234 4.434 23.609 1 96.12 204 GLU A O 1
ATOM 1668 N N . ALA A 1 205 ? 7.723 3.023 24.406 1 96.88 205 ALA A N 1
ATOM 1669 C CA . ALA A 1 205 ? 8.195 1.906 23.594 1 96.88 205 ALA A CA 1
ATOM 1670 C C . ALA A 1 205 ? 8.086 2.227 22.109 1 96.88 205 ALA A C 1
ATOM 1672 O O . ALA A 1 205 ? 8.969 1.875 21.328 1 96.88 205 ALA A O 1
ATOM 1673 N N . HIS A 1 206 ? 7.016 2.875 21.75 1 97.62 206 HIS A N 1
ATOM 1674 C CA . HIS A 1 206 ? 6.852 3.287 20.359 1 97.62 206 HIS A CA 1
ATOM 1675 C C . HIS A 1 206 ? 7.957 4.246 19.938 1 97.62 206 HIS A C 1
ATOM 1677 O O . HIS A 1 206 ? 8.555 4.078 18.875 1 97.62 206 HIS A O 1
ATOM 1683 N N . LYS A 1 207 ? 8.266 5.219 20.797 1 96.5 207 LYS A N 1
ATOM 1684 C CA . LYS A 1 207 ? 9.32 6.188 20.5 1 96.5 207 LYS A CA 1
ATOM 1685 C C . LYS A 1 207 ? 10.664 5.5 20.328 1 96.5 207 LYS A C 1
ATOM 1687 O O . LYS A 1 207 ? 11.391 5.766 19.359 1 96.5 207 LYS A O 1
ATOM 1692 N N . ASN A 1 208 ? 10.953 4.629 21.234 1 97 208 ASN A N 1
ATOM 1693 C CA . ASN A 1 208 ? 12.227 3.912 21.219 1 97 208 ASN A CA 1
ATOM 1694 C C . ASN A 1 208 ? 12.367 3.059 19.953 1 97 208 ASN A C 1
ATOM 1696 O O . ASN A 1 208 ? 13.469 2.932 19.406 1 97 208 ASN A O 1
ATOM 1700 N N . TRP A 1 209 ? 11.25 2.502 19.531 1 97.56 209 TRP A N 1
ATOM 1701 C CA . TRP A 1 209 ? 11.227 1.627 18.375 1 97.56 209 TRP A CA 1
ATOM 1702 C C . TRP A 1 209 ? 11.578 2.398 17.109 1 97.56 209 TRP A C 1
ATOM 1704 O O . TRP A 1 209 ? 12.078 1.819 16.141 1 97.56 209 TRP A O 1
ATOM 1714 N N . LEU A 1 210 ? 11.422 3.715 17.156 1 98 210 LEU A N 1
ATOM 1715 C CA . LEU A 1 210 ? 11.633 4.555 15.977 1 98 210 LEU A CA 1
ATOM 1716 C C . LEU A 1 210 ? 12.984 5.266 16.062 1 98 210 LEU A C 1
ATOM 1718 O O . LEU A 1 210 ? 13.367 5.977 15.133 1 98 210 LEU A O 1
ATOM 1722 N N . GLN A 1 211 ? 13.641 5.09 17.141 1 96.25 211 GLN A N 1
ATOM 1723 C CA . GLN A 1 211 ? 14.914 5.77 17.344 1 96.25 211 GLN A CA 1
ATOM 1724 C C . GLN A 1 211 ? 15.906 5.422 16.25 1 96.25 211 GLN A C 1
ATOM 1726 O O . GLN A 1 211 ? 16.031 4.258 15.859 1 96.25 211 GLN A O 1
ATOM 1731 N N . GLY A 1 212 ? 16.609 6.445 15.734 1 96.31 212 GLY A N 1
ATOM 1732 C CA . GLY A 1 212 ? 17.641 6.215 14.734 1 96.31 212 GLY A CA 1
ATOM 1733 C C . GLY A 1 212 ? 17.125 6.34 13.312 1 96.31 212 GLY A C 1
ATOM 1734 O O . GLY A 1 212 ? 17.922 6.395 12.367 1 96.31 212 GLY A O 1
ATOM 1735 N N . MET A 1 213 ? 15.883 6.352 13.125 1 97.25 213 MET A N 1
ATOM 1736 C CA . MET A 1 213 ? 15.312 6.551 11.797 1 97.25 213 MET A CA 1
ATOM 1737 C C . MET A 1 213 ? 15.25 8.031 11.453 1 97.25 213 MET A C 1
ATOM 1739 O O . MET A 1 213 ? 15.203 8.883 12.344 1 97.25 213 MET A O 1
ATOM 1743 N N . GLU A 1 214 ? 15.18 8.344 10.117 1 97.19 214 GLU A N 1
ATOM 1744 C CA . GLU A 1 214 ? 15.242 9.727 9.648 1 97.19 214 GLU A CA 1
ATOM 1745 C C . GLU A 1 214 ? 13.844 10.297 9.438 1 97.19 214 GLU A C 1
ATOM 1747 O O . GLU A 1 214 ? 13.562 10.875 8.383 1 97.19 214 GLU A O 1
ATOM 1752 N N . TRP A 1 215 ? 13.047 10.18 10.453 1 98.06 215 TRP A N 1
ATOM 1753 C CA . TRP A 1 215 ? 11.719 10.789 10.367 1 98.06 215 TRP A CA 1
ATOM 1754 C C . TRP A 1 215 ? 11.773 12.258 10.758 1 98.06 215 TRP A C 1
ATOM 1756 O O . TRP A 1 215 ? 12.703 12.695 11.445 1 98.06 215 TRP A O 1
ATOM 1766 N N . PHE A 1 216 ? 10.82 13.07 10.234 1 98 216 PHE A N 1
ATOM 1767 C CA . PHE A 1 216 ? 10.711 14.5 10.508 1 98 216 PHE A CA 1
ATOM 1768 C C . PHE A 1 216 ? 10.055 14.75 11.852 1 98 216 PHE A C 1
ATOM 1770 O O . PHE A 1 216 ? 10.547 15.547 12.656 1 98 216 PHE A O 1
ATOM 1777 N N . ALA A 1 217 ? 8.977 14.008 12.086 1 98.38 217 ALA A N 1
ATOM 1778 C CA . ALA A 1 217 ? 8.234 14.18 13.336 1 98.38 217 ALA A CA 1
ATOM 1779 C C . ALA A 1 217 ? 7.438 12.914 13.672 1 98.38 217 ALA A C 1
ATOM 1781 O O . ALA A 1 217 ? 7.285 12.031 12.828 1 98.38 217 ALA A O 1
ATOM 1782 N N . ILE A 1 218 ? 7.035 12.797 14.898 1 98.5 218 ILE A N 1
ATOM 1783 C CA . ILE A 1 218 ? 6.141 11.734 15.352 1 98.5 218 ILE A CA 1
ATOM 1784 C C . ILE A 1 218 ? 4.918 12.352 16.031 1 98.5 218 ILE A C 1
ATOM 1786 O O . ILE A 1 218 ? 4.98 13.469 16.547 1 98.5 218 ILE A O 1
ATOM 1790 N N . GLN A 1 219 ? 3.807 11.633 15.953 1 98 219 GLN A N 1
ATOM 1791 C CA . GLN A 1 219 ? 2.52 12.102 16.453 1 98 219 GLN A CA 1
ATOM 1792 C C . GLN A 1 219 ? 1.707 10.961 17.047 1 98 219 GLN A C 1
ATOM 1794 O O . GLN A 1 219 ? 1.737 9.836 16.531 1 98 219 GLN A O 1
ATOM 1799 N N . GLY A 1 220 ? 0.995 11.273 18.125 1 97.06 220 GLY A N 1
ATOM 1800 C CA . GLY A 1 220 ? 0.141 10.25 18.703 1 97.06 220 GLY A CA 1
ATOM 1801 C C . GLY A 1 220 ? -0.399 10.633 20.062 1 97.06 220 GLY A C 1
ATOM 1802 O O . GLY A 1 220 ? -0.127 11.734 20.562 1 97.06 220 GLY A O 1
ATOM 1803 N N . HIS A 1 221 ? -1.104 9.711 20.703 1 95.31 221 HIS A N 1
ATOM 1804 C CA . HIS A 1 221 ? -1.823 9.969 21.938 1 95.31 221 HIS A CA 1
ATOM 1805 C C . HIS A 1 221 ? -0.884 9.914 23.141 1 95.31 221 HIS A C 1
ATOM 1807 O O . HIS A 1 221 ? -1.32 10.078 24.281 1 95.31 221 HIS A O 1
ATOM 1813 N N . TYR A 1 222 ? 0.336 9.656 22.859 1 95.81 222 TYR A N 1
ATOM 1814 C CA . TYR A 1 222 ? 1.337 9.844 23.906 1 95.81 222 TYR A CA 1
ATOM 1815 C C . TYR A 1 222 ? 1.299 11.266 24.438 1 95.81 222 TYR A C 1
ATOM 1817 O O . TYR A 1 222 ? 1.539 11.492 25.641 1 95.81 222 TYR A O 1
ATOM 1825 N N . TRP A 1 223 ? 1.049 12.211 23.625 1 95.5 223 TRP A N 1
ATOM 1826 C CA . TRP A 1 223 ? 0.852 13.609 24 1 95.5 223 TRP A CA 1
ATOM 1827 C C . TRP A 1 223 ? -0.627 13.977 23.969 1 95.5 223 TRP A C 1
ATOM 1829 O O . TRP A 1 223 ? -1.349 13.594 23.047 1 95.5 223 TRP A O 1
ATOM 1839 N N . GLN A 1 224 ? -1.053 14.68 24.844 1 94.25 224 GLN A N 1
ATOM 1840 C CA . GLN A 1 224 ? -2.453 15.07 24.953 1 94.25 224 GLN A CA 1
ATOM 1841 C C . GLN A 1 224 ? -2.814 16.125 23.922 1 94.25 224 GLN A C 1
ATOM 1843 O O . GLN A 1 224 ? -1.987 16.984 23.578 1 94.25 224 GLN A O 1
ATOM 1848 N N . GLU A 1 225 ? -4.043 16.016 23.5 1 95.31 225 GLU A N 1
ATOM 1849 C CA . GLU A 1 225 ? -4.605 17.109 22.734 1 95.31 225 GLU A CA 1
ATOM 1850 C C . GLU A 1 225 ? -4.797 18.359 23.609 1 95.31 225 GLU A C 1
ATOM 1852 O O . GLU A 1 225 ? -5.191 18.25 24.766 1 95.31 225 GLU A O 1
ATOM 1857 N N . VAL A 1 226 ? -4.566 19.531 23 1 96.5 226 VAL A N 1
ATOM 1858 C CA . VAL A 1 226 ? -4.645 20.75 23.812 1 96.5 226 VAL A CA 1
ATOM 1859 C C . VAL A 1 226 ? -5.441 21.812 23.062 1 96.5 226 VAL A C 1
ATOM 1861 O O . VAL A 1 226 ? -5.492 21.812 21.828 1 96.5 226 VAL A O 1
ATOM 1864 N N . SER A 1 227 ? -6.059 22.672 23.875 1 96.19 227 SER A N 1
ATOM 1865 C CA . SER A 1 227 ? -6.66 23.875 23.297 1 96.19 227 SER A CA 1
ATOM 1866 C C . SER A 1 227 ? -5.594 24.859 22.859 1 96.19 227 SER A C 1
ATOM 1868 O O . SER A 1 227 ? -4.41 24.688 23.156 1 96.19 227 SER A O 1
ATOM 1870 N N . MET A 1 228 ? -6.031 25.828 22.094 1 96.19 228 MET A N 1
ATOM 1871 C CA . MET A 1 228 ? -5.094 26.875 21.672 1 96.19 228 MET A CA 1
ATOM 1872 C C . MET A 1 228 ? -4.469 27.562 22.875 1 96.19 228 MET A C 1
ATOM 1874 O O . MET A 1 228 ? -3.26 27.797 22.906 1 96.19 228 MET A O 1
ATOM 1878 N N . GLU A 1 229 ? -5.266 27.828 23.844 1 94.75 229 GLU A N 1
ATOM 1879 C CA . GLU A 1 229 ? -4.781 28.484 25.062 1 94.75 229 GLU A CA 1
ATOM 1880 C C . GLU A 1 229 ? -3.744 27.625 25.766 1 94.75 229 GLU A C 1
ATOM 1882 O O . GLU A 1 229 ? -2.711 28.125 26.219 1 94.75 229 GLU A O 1
ATOM 1887 N N . GLN A 1 230 ? -4.062 26.406 25.891 1 95.94 230 GLN A N 1
ATOM 1888 C CA . GLN A 1 230 ? -3.143 25.484 26.531 1 95.94 230 GLN A CA 1
ATOM 1889 C C . GLN A 1 230 ? -1.844 25.359 25.75 1 95.94 230 GLN A C 1
ATOM 1891 O O . GLN A 1 230 ? -0.763 25.266 26.328 1 95.94 230 GLN A O 1
ATOM 1896 N N . LEU A 1 231 ? -1.957 25.344 24.453 1 95.44 231 LEU A N 1
ATOM 1897 C CA . LEU A 1 231 ? -0.794 25.234 23.578 1 95.44 231 LEU A CA 1
ATOM 1898 C C . LEU A 1 231 ? 0.154 26.406 23.781 1 95.44 231 LEU A C 1
ATOM 1900 O O . LEU A 1 231 ? 1.365 26.219 23.922 1 95.44 231 LEU A O 1
ATOM 1904 N N . ILE A 1 232 ? -0.382 27.594 23.875 1 93.94 232 ILE A N 1
ATOM 1905 C CA . ILE A 1 232 ? 0.403 28.812 24.062 1 93.94 232 ILE A CA 1
ATOM 1906 C C . ILE A 1 232 ? 1.052 28.812 25.438 1 93.94 232 ILE A C 1
ATOM 1908 O O . ILE A 1 232 ? 2.223 29.172 25.578 1 93.94 232 ILE A O 1
ATOM 1912 N N . GLN A 1 233 ? 0.294 28.328 26.406 1 90.25 233 GLN A N 1
ATOM 1913 C CA . GLN A 1 233 ? 0.788 28.312 27.781 1 90.25 233 GLN A CA 1
ATOM 1914 C C . GLN A 1 233 ? 1.934 27.328 27.953 1 90.25 233 GLN A C 1
ATOM 1916 O O . GLN A 1 233 ? 2.9 27.594 28.656 1 90.25 233 GLN A O 1
ATOM 1921 N N . GLU A 1 234 ? 1.772 26.188 27.375 1 84.19 234 GLU A N 1
ATOM 1922 C CA . GLU A 1 234 ? 2.793 25.141 27.469 1 84.19 234 GLU A CA 1
ATOM 1923 C C . GLU A 1 234 ? 4.09 25.578 26.797 1 84.19 234 GLU A C 1
ATOM 1925 O O . GLU A 1 234 ? 5.18 25.219 27.25 1 84.19 234 GLU A O 1
ATOM 1930 N N . GLU A 1 235 ? 3.982 26.156 25.688 1 72.5 235 GLU A N 1
ATOM 1931 C CA . GLU A 1 235 ? 5.168 26.547 24.938 1 72.5 235 GLU A CA 1
ATOM 1932 C C . GLU A 1 235 ? 5.801 27.812 25.516 1 72.5 235 GLU A C 1
ATOM 1934 O O . GLU A 1 235 ? 6.992 28.06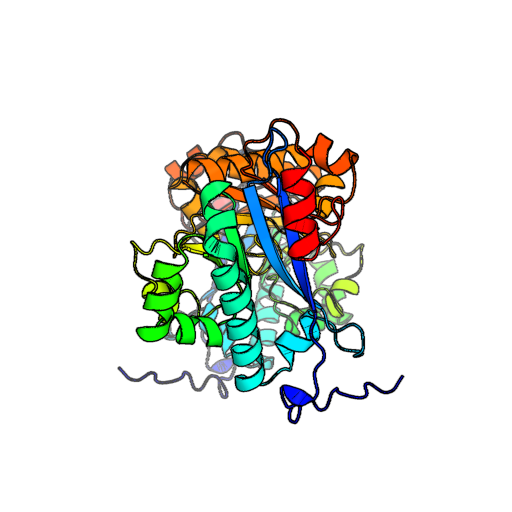2 25.328 1 72.5 235 GLU A O 1
ATOM 1939 N N . ILE A 1 236 ? 4.98 28.531 26.234 1 54.5 236 ILE A N 1
ATOM 1940 C CA . ILE A 1 236 ? 5.543 29.656 26.969 1 54.5 236 ILE A CA 1
ATOM 1941 C C . ILE A 1 236 ? 6.324 29.141 28.188 1 54.5 236 ILE A C 1
ATOM 1943 O O . ILE A 1 236 ? 7.367 29.688 28.531 1 54.5 236 ILE A O 1
ATOM 1947 N N . GLY A 1 237 ? 5.73 28.109 28.828 1 48.03 237 GLY A N 1
ATOM 1948 C CA . GLY A 1 237 ? 6.469 27.656 30 1 48.03 237 GLY A CA 1
ATOM 1949 C C . GLY A 1 237 ? 7.754 26.938 29.656 1 48.03 237 GLY A C 1
ATOM 1950 O O . GLY A 1 237 ? 8.477 26.484 30.547 1 48.03 237 GLY A O 1
ATOM 1951 N N . ILE A 1 238 ? 7.863 26.469 28.516 1 42.47 238 ILE A N 1
ATOM 1952 C CA . ILE A 1 238 ? 9.211 25.984 28.219 1 42.47 238 ILE A CA 1
ATOM 1953 C C . ILE A 1 238 ? 10.078 27.156 27.75 1 42.47 238 ILE A C 1
ATOM 1955 O O . ILE A 1 238 ? 9.625 28 26.969 1 42.47 238 ILE A O 1
ATOM 1959 N N . MET B 1 1 ? -13.781 8.375 -30.891 1 25.17 1 MET B N 1
ATOM 1960 C CA . MET B 1 1 ? -13.766 6.922 -31 1 25.17 1 MET B CA 1
ATOM 1961 C C . MET B 1 1 ? -14.859 6.289 -30.156 1 25.17 1 MET B C 1
ATOM 1963 O O . MET B 1 1 ? -15.195 6.809 -29.078 1 25.17 1 MET B O 1
ATOM 1967 N N . ASN B 1 2 ? -15.742 5.465 -30.75 1 28.83 2 ASN B N 1
ATOM 1968 C CA . ASN B 1 2 ? -16.938 4.738 -30.344 1 28.83 2 ASN B CA 1
ATOM 1969 C C . ASN B 1 2 ? -16.656 3.791 -29.172 1 28.83 2 ASN B C 1
ATOM 1971 O O . ASN B 1 2 ? -15.852 2.865 -29.312 1 28.83 2 ASN B O 1
ATOM 1975 N N . ALA B 1 3 ? -16.531 4.23 -27.984 1 34.62 3 ALA B N 1
ATOM 1976 C CA . ALA B 1 3 ? -16.656 3.328 -26.844 1 34.62 3 ALA B CA 1
ATOM 1977 C C . ALA B 1 3 ? -17.594 2.164 -27.156 1 34.62 3 ALA B C 1
ATOM 1979 O O . ALA B 1 3 ? -18.812 2.285 -27.016 1 34.62 3 ALA B O 1
ATOM 1980 N N . THR B 1 4 ? -17.656 1.667 -28.328 1 36.34 4 THR B N 1
ATOM 1981 C CA . THR B 1 4 ? -18.406 0.472 -28.703 1 36.34 4 THR B CA 1
ATOM 1982 C C . THR B 1 4 ? -18.25 -0.609 -27.625 1 36.34 4 THR B C 1
ATOM 1984 O O . THR B 1 4 ? -17.156 -1.156 -27.453 1 36.34 4 THR B O 1
ATOM 1987 N N . ILE B 1 5 ? -18.828 -0.451 -26.5 1 40.03 5 ILE B N 1
ATOM 1988 C CA . ILE B 1 5 ? -19.156 -1.242 -25.312 1 40.03 5 ILE B CA 1
ATOM 1989 C C . ILE B 1 5 ? -19.328 -2.709 -25.703 1 40.03 5 ILE B C 1
ATOM 1991 O O . ILE B 1 5 ? -20.109 -3.029 -26.609 1 40.03 5 ILE B O 1
ATOM 1995 N N . PHE B 1 6 ? -18.375 -3.498 -25.719 1 45.94 6 PHE B N 1
ATOM 1996 C CA . PHE B 1 6 ? -18.547 -4.945 -25.75 1 45.94 6 PHE B CA 1
ATOM 1997 C C . PHE B 1 6 ? -19.859 -5.34 -25.078 1 45.94 6 PHE B C 1
ATOM 1999 O O . PHE B 1 6 ? -20.109 -4.977 -23.938 1 45.94 6 PHE B O 1
ATOM 2006 N N . PRO B 1 7 ? -21 -5.328 -25.641 1 49.16 7 PRO B N 1
ATOM 2007 C CA . PRO B 1 7 ? -22.219 -5.918 -25.062 1 49.16 7 PRO B CA 1
ATOM 2008 C C . PRO B 1 7 ? -21.938 -7.215 -24.297 1 49.16 7 PRO B C 1
ATOM 2010 O O . PRO B 1 7 ? -22.188 -8.305 -24.828 1 49.16 7 PRO B O 1
ATOM 2013 N N . CYS B 1 8 ? -20.875 -7.34 -23.688 1 50.41 8 CYS B N 1
ATOM 2014 C CA . CYS B 1 8 ? -20.453 -8.562 -23.031 1 50.41 8 CYS B CA 1
ATOM 2015 C C . CYS B 1 8 ? -21.594 -9.18 -22.234 1 50.41 8 CYS B C 1
ATOM 2017 O O . CYS B 1 8 ? -21.469 -10.305 -21.734 1 50.41 8 CYS B O 1
ATOM 2019 N N . HIS B 1 9 ? -22.625 -8.367 -22.016 1 54.59 9 HIS B N 1
ATOM 2020 C CA . HIS B 1 9 ? -23.719 -8.953 -21.266 1 54.59 9 HIS B CA 1
ATOM 2021 C C . HIS B 1 9 ? -24.312 -10.164 -21.984 1 54.59 9 HIS B C 1
ATOM 2023 O O . HIS B 1 9 ? -24.859 -11.062 -21.344 1 54.59 9 HIS B O 1
ATOM 2029 N N . ASN B 1 10 ? -24.125 -10.18 -23.328 1 59.22 10 ASN B N 1
ATOM 2030 C CA . ASN B 1 10 ? -24.812 -11.258 -24.031 1 59.22 10 ASN B CA 1
ATOM 2031 C C . ASN B 1 10 ? -23.844 -12.234 -24.672 1 59.22 10 ASN B C 1
ATOM 2033 O O . ASN B 1 10 ? -24.172 -12.898 -25.656 1 59.22 10 ASN B O 1
ATOM 2037 N N . LEU B 1 11 ? -22.609 -12.188 -24.125 1 67.94 11 LEU B N 1
ATOM 2038 C CA . LEU B 1 11 ? -21.688 -13.109 -24.781 1 67.94 11 LEU B CA 1
ATOM 2039 C C . LEU B 1 11 ? -21.812 -14.508 -24.203 1 67.94 11 LEU B C 1
ATOM 2041 O O . LEU B 1 11 ? -21.906 -14.664 -22.984 1 67.94 11 LEU B O 1
ATOM 2045 N N . SER B 1 12 ? -22.094 -15.461 -25.156 1 75.31 12 SER B N 1
ATOM 2046 C CA . SER B 1 12 ? -22.062 -16.875 -24.766 1 75.31 12 SER B CA 1
ATOM 2047 C C . SER B 1 12 ? -20.672 -17.469 -24.984 1 75.31 12 SER B C 1
ATOM 2049 O O . SER B 1 12 ? -19.859 -16.891 -25.703 1 75.31 12 SER B O 1
ATOM 2051 N N . ARG B 1 13 ? -20.359 -18.547 -24.328 1 80.75 13 ARG B N 1
ATOM 2052 C CA . ARG B 1 13 ? -19.078 -19.219 -24.438 1 80.75 13 ARG B CA 1
ATOM 2053 C C . ARG B 1 13 ? -18.781 -19.609 -25.891 1 80.75 13 ARG B C 1
ATOM 2055 O O . ARG B 1 13 ? -17.641 -19.578 -26.328 1 80.75 13 ARG B O 1
ATOM 2062 N N . SER B 1 14 ? -19.781 -19.875 -26.578 1 76.94 14 SER B N 1
ATOM 2063 C CA . SER B 1 14 ? -19.625 -20.297 -27.953 1 76.94 14 SER B CA 1
ATOM 2064 C C . SER B 1 14 ? -19.141 -19.156 -28.844 1 76.94 14 SER B C 1
ATOM 2066 O O . SER B 1 14 ? -18.609 -19.391 -29.938 1 76.94 14 SER B O 1
ATOM 2068 N N . ASP B 1 15 ? -19.234 -18.016 -28.391 1 74.06 15 ASP B N 1
ATOM 2069 C CA . ASP B 1 15 ? -18.875 -16.828 -29.172 1 74.06 15 ASP B CA 1
ATOM 2070 C C . ASP B 1 15 ? -17.406 -16.453 -28.969 1 74.06 15 ASP B C 1
ATOM 2072 O O . ASP B 1 15 ? -16.875 -15.602 -29.688 1 74.06 15 ASP B O 1
ATOM 2076 N N . LEU B 1 16 ? -16.859 -17.25 -28.047 1 77.5 16 LEU B N 1
ATOM 2077 C CA . LEU B 1 16 ? -15.523 -16.797 -27.672 1 77.5 16 LEU B CA 1
ATOM 2078 C C . LEU B 1 16 ? -14.477 -17.844 -28.047 1 77.5 16 LEU B C 1
ATOM 2080 O O . LEU B 1 16 ? -14.664 -19.031 -27.797 1 77.5 16 LEU B O 1
ATOM 2084 N N . PHE B 1 17 ? -13.531 -17.344 -28.875 1 82.88 17 PHE B N 1
ATOM 2085 C CA . PHE B 1 17 ? -12.32 -18.141 -29.047 1 82.88 17 PHE B CA 1
ATOM 2086 C C . PHE B 1 17 ? -11.273 -17.781 -28 1 82.88 17 PHE B C 1
ATOM 2088 O O . PHE B 1 17 ? -10.773 -16.656 -27.984 1 82.88 17 PHE B O 1
ATOM 2095 N N . VAL B 1 18 ? -11.062 -18.766 -27.141 1 87.75 18 VAL B N 1
ATOM 2096 C CA . VAL B 1 18 ? -10.125 -18.5 -26.062 1 87.75 18 VAL B CA 1
ATOM 2097 C C . VAL B 1 18 ? -8.93 -19.438 -26.172 1 87.75 18 VAL B C 1
ATOM 2099 O O . VAL B 1 18 ? -9.094 -20.641 -26.406 1 87.75 18 VAL B O 1
ATOM 2102 N N . ARG B 1 19 ? -7.727 -18.812 -26.188 1 91.44 19 ARG B N 1
ATOM 2103 C CA . ARG B 1 19 ? -6.492 -19.578 -26.078 1 91.44 19 ARG B CA 1
ATOM 2104 C C . ARG B 1 19 ? -5.906 -19.484 -24.672 1 91.44 19 ARG B C 1
ATOM 2106 O O . ARG B 1 19 ? -5.832 -18.406 -24.094 1 91.44 19 ARG B O 1
ATOM 2113 N N . TYR B 1 20 ? -5.586 -20.734 -24.172 1 94.69 20 TYR B N 1
ATOM 2114 C CA . TYR B 1 20 ? -4.949 -20.75 -22.859 1 94.69 20 TYR B CA 1
ATOM 2115 C C . TYR B 1 20 ? -3.434 -20.844 -23 1 94.69 20 TYR B C 1
ATOM 2117 O O . TYR B 1 20 ? -2.918 -21.672 -23.75 1 94.69 20 TYR B O 1
ATOM 2125 N N . VAL B 1 21 ? -2.771 -19.891 -22.297 1 95.88 21 VAL B N 1
ATOM 2126 C CA . VAL B 1 21 ? -1.313 -19.844 -22.312 1 95.88 21 VAL B CA 1
ATOM 2127 C C . VAL B 1 21 ? -0.785 -19.812 -20.891 1 95.88 21 VAL B C 1
ATOM 2129 O O . VAL B 1 21 ? -1.548 -19.594 -19.938 1 95.88 21 VAL B O 1
ATOM 2132 N N . PHE B 1 22 ? 0.541 -20.125 -20.797 1 97.56 22 PHE B N 1
ATOM 2133 C CA . PHE B 1 22 ? 1.163 -20.172 -19.484 1 97.56 22 PHE B CA 1
ATOM 2134 C C . PHE B 1 22 ? 2.318 -19.188 -19.391 1 97.56 22 PHE B C 1
ATOM 2136 O O . PHE B 1 22 ? 3.176 -19.141 -20.266 1 97.56 22 PHE B O 1
ATOM 2143 N N . GLN B 1 23 ? 2.258 -18.375 -18.359 1 97.75 23 GLN B N 1
ATOM 2144 C CA . GLN B 1 23 ? 3.385 -17.516 -18.016 1 97.75 23 GLN B CA 1
ATOM 2145 C C . GLN B 1 23 ? 4.27 -18.156 -16.953 1 97.75 23 GLN B C 1
ATOM 2147 O O . GLN B 1 23 ? 3.795 -18.5 -15.867 1 97.75 23 GLN B O 1
ATOM 2152 N N . LYS B 1 24 ? 5.574 -18.281 -17.234 1 97.88 24 LYS B N 1
ATOM 2153 C CA . LYS B 1 24 ? 6.512 -19.047 -16.406 1 97.88 24 LYS B CA 1
ATOM 2154 C C . LYS B 1 24 ? 7.008 -18.203 -15.234 1 97.88 24 LYS B C 1
ATOM 2156 O O . LYS B 1 24 ? 7.145 -16.984 -15.344 1 97.88 24 LYS B O 1
ATOM 2161 N N . MET B 1 25 ? 7.223 -18.812 -14.102 1 98.12 25 MET B N 1
ATOM 2162 C CA . MET B 1 25 ? 7.883 -18.234 -12.93 1 98.12 25 MET B CA 1
ATOM 2163 C C . MET B 1 25 ? 9.172 -19 -12.609 1 98.12 25 MET B C 1
ATOM 2165 O O . MET B 1 25 ? 9.172 -20.219 -12.531 1 98.12 25 MET B O 1
ATOM 2169 N N . PHE B 1 26 ? 10.242 -18.266 -12.375 1 98 26 PHE B N 1
ATOM 2170 C CA . PHE B 1 26 ? 11.547 -18.906 -12.211 1 98 26 PHE B CA 1
ATOM 2171 C C . PHE B 1 26 ? 12.141 -18.594 -10.852 1 98 26 PHE B C 1
ATOM 2173 O O . PHE B 1 26 ? 12.039 -17.453 -10.367 1 98 26 PHE B O 1
ATOM 2180 N N . SER B 1 27 ? 12.812 -19.578 -10.273 1 97.81 27 SER B N 1
ATOM 2181 C CA . SER B 1 27 ? 13.523 -19.438 -9.008 1 97.81 27 SER B CA 1
ATOM 2182 C C . SER B 1 27 ? 14.836 -18.688 -9.188 1 97.81 27 SER B C 1
ATOM 2184 O O . SER B 1 27 ? 15.258 -18.422 -10.312 1 97.81 27 SER B O 1
ATOM 2186 N N . PRO B 1 28 ? 15.453 -18.328 -8.055 1 96.62 28 PRO B N 1
ATOM 2187 C CA . PRO B 1 28 ?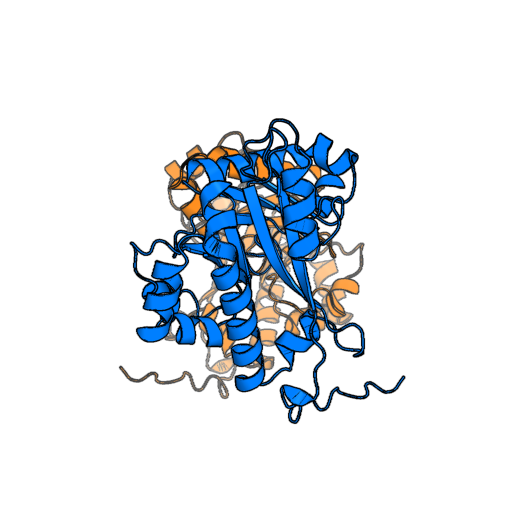 16.75 -17.672 -8.148 1 96.62 28 PRO B CA 1
ATOM 2188 C C . PRO B 1 28 ? 17.797 -18.531 -8.867 1 96.62 28 PRO B C 1
ATOM 2190 O O . PRO B 1 28 ? 18.719 -18 -9.484 1 96.62 28 PRO B O 1
ATOM 2193 N N . LYS B 1 29 ? 17.688 -19.828 -8.852 1 95.38 29 LYS B N 1
ATOM 2194 C CA . LYS B 1 29 ? 18.625 -20.75 -9.492 1 95.38 29 LYS B CA 1
ATOM 2195 C C . LYS B 1 29 ? 18.281 -20.953 -10.961 1 95.38 29 LYS B C 1
ATOM 2197 O O . LYS B 1 29 ? 18.969 -21.688 -11.672 1 95.38 29 LYS B O 1
ATOM 2202 N N . GLY B 1 30 ? 17.219 -20.359 -11.359 1 94.5 30 GLY B N 1
ATOM 2203 C CA . GLY B 1 30 ? 16.844 -20.453 -12.758 1 94.5 30 GLY B CA 1
ATOM 2204 C C . GLY B 1 30 ? 15.953 -21.656 -13.047 1 94.5 30 GLY B C 1
ATOM 2205 O O . GLY B 1 30 ? 15.797 -22.047 -14.203 1 94.5 30 GLY B O 1
ATOM 2206 N N . THR B 1 31 ? 15.391 -22.25 -12.039 1 95.44 31 THR B N 1
ATOM 2207 C CA . THR B 1 31 ? 14.492 -23.391 -12.203 1 95.44 31 THR B CA 1
ATOM 2208 C C . THR B 1 31 ? 13.047 -22.922 -12.352 1 95.44 31 THR B C 1
ATOM 2210 O O . THR B 1 31 ? 12.609 -22.016 -11.648 1 95.44 31 THR B O 1
ATOM 2213 N N . LEU B 1 32 ? 12.328 -23.578 -13.273 1 97.12 32 LEU B N 1
ATOM 2214 C CA . LEU B 1 32 ? 10.898 -23.328 -13.406 1 97.12 32 LEU B CA 1
ATOM 2215 C C . LEU B 1 32 ? 10.141 -23.891 -12.219 1 97.12 32 LEU B C 1
ATOM 2217 O O . LEU B 1 32 ? 10.18 -25.094 -11.969 1 97.12 32 LEU B O 1
ATOM 2221 N N . VAL B 1 33 ? 9.414 -23.016 -11.531 1 97.56 33 VAL B N 1
ATOM 2222 C CA . VAL B 1 33 ? 8.812 -23.516 -10.297 1 97.56 33 VAL B CA 1
ATOM 2223 C C . VAL B 1 33 ? 7.289 -23.422 -10.391 1 97.56 33 VAL B C 1
ATOM 2225 O O . VAL B 1 33 ? 6.578 -24.141 -9.68 1 97.56 33 VAL B O 1
ATOM 2228 N N . ALA B 1 34 ? 6.77 -22.547 -11.227 1 98.06 34 ALA B N 1
ATOM 2229 C CA . ALA B 1 34 ? 5.328 -22.375 -11.375 1 98.06 34 ALA B CA 1
ATOM 2230 C C . ALA B 1 34 ? 4.984 -21.719 -12.703 1 98.06 34 ALA B C 1
ATOM 2232 O O . ALA B 1 34 ? 5.852 -21.125 -13.352 1 98.06 34 ALA B O 1
ATOM 2233 N N . VAL B 1 35 ? 3.752 -21.922 -13.109 1 98.12 35 VAL B N 1
ATOM 2234 C CA . VAL B 1 35 ? 3.217 -21.25 -14.289 1 98.12 35 VAL B CA 1
ATOM 2235 C C . VAL B 1 35 ? 1.82 -20.719 -13.984 1 98.12 35 VAL B C 1
ATOM 2237 O O . VAL B 1 35 ? 1.059 -21.328 -13.234 1 98.12 35 VAL B O 1
ATOM 2240 N N . GLU B 1 36 ? 1.545 -19.578 -14.523 1 98.12 36 GLU B N 1
ATOM 2241 C CA . GLU B 1 36 ? 0.208 -19 -14.438 1 98.12 36 GLU B CA 1
ATOM 2242 C C . GLU B 1 36 ? -0.588 -19.25 -15.711 1 98.12 36 GLU B C 1
ATOM 2244 O O . GLU B 1 36 ? -0.134 -18.922 -16.812 1 98.12 36 GLU B O 1
ATOM 2249 N N . CYS B 1 37 ? -1.727 -19.844 -15.516 1 97.38 37 CYS B N 1
ATOM 2250 C CA . CYS B 1 37 ? -2.605 -20.078 -16.656 1 97.38 37 CYS B CA 1
ATOM 2251 C C . CYS B 1 37 ? -3.389 -18.812 -17 1 97.38 37 CYS B C 1
ATOM 2253 O O . CYS B 1 37 ? -4.148 -18.312 -16.188 1 97.38 37 CYS B O 1
ATOM 2255 N N . LEU B 1 38 ? -3.24 -18.328 -18.203 1 94.19 38 LEU B N 1
ATOM 2256 C CA . LEU B 1 38 ? -3.873 -17.094 -18.656 1 94.19 38 LEU B CA 1
ATOM 2257 C C . LEU B 1 38 ? -4.766 -17.359 -19.875 1 94.19 38 LEU B C 1
ATOM 2259 O O . LEU B 1 38 ? -4.496 -18.266 -20.656 1 94.19 38 LEU B O 1
ATOM 2263 N N . SER B 1 39 ? -5.82 -16.5 -19.953 1 91.75 39 SER B N 1
ATOM 2264 C CA . SER B 1 39 ? -6.699 -16.547 -21.109 1 91.75 39 SER B CA 1
ATOM 2265 C C . SER B 1 39 ? -6.375 -15.43 -22.109 1 91.75 39 SER B C 1
ATOM 2267 O O . SER B 1 39 ? -6.23 -14.266 -21.703 1 91.75 39 SER B O 1
ATOM 2269 N N . ARG B 1 40 ? -6.223 -15.773 -23.328 1 90.31 40 ARG B N 1
ATOM 2270 C CA . ARG B 1 40 ? -6.031 -14.812 -24.422 1 90.31 40 ARG B CA 1
ATOM 2271 C C . ARG B 1 40 ? -7.164 -14.906 -25.438 1 90.31 40 ARG B C 1
ATOM 2273 O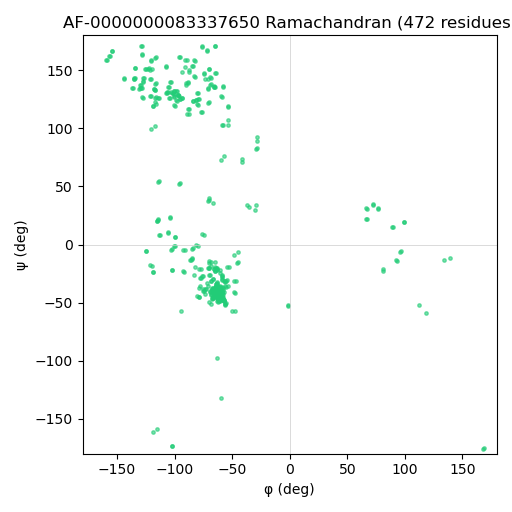 O . ARG B 1 40 ? -7.578 -16 -25.812 1 90.31 40 ARG B O 1
ATOM 2280 N N . PHE B 1 41 ? -7.68 -13.609 -25.812 1 83.94 41 PHE B N 1
ATOM 2281 C CA . PHE B 1 41 ? -8.828 -13.539 -26.719 1 83.94 41 PHE B CA 1
ATOM 2282 C C . PHE B 1 41 ? -8.438 -12.93 -28.047 1 83.94 41 PHE B C 1
ATOM 2284 O O . PHE B 1 41 ? -8.867 -11.82 -28.375 1 83.94 41 PHE B O 1
ATOM 2291 N N . ASP B 1 42 ? -7.492 -13.391 -28.734 1 71 42 ASP B N 1
ATOM 2292 C CA . ASP B 1 42 ? -6.836 -12.844 -29.922 1 71 42 ASP B CA 1
ATOM 2293 C C . ASP B 1 42 ? -7.867 -12.398 -30.953 1 71 42 ASP B C 1
ATOM 2295 O O . ASP B 1 42 ? -7.629 -11.438 -31.703 1 71 42 ASP B O 1
ATOM 2299 N N . ARG B 1 43 ? -8.938 -12.883 -31.125 1 67.81 43 ARG B N 1
ATOM 2300 C CA . ARG B 1 43 ? -9.812 -12.5 -32.219 1 67.81 43 ARG B CA 1
ATOM 2301 C C . ARG B 1 43 ? -10.891 -11.523 -31.766 1 67.81 43 ARG B C 1
ATOM 2303 O O . ARG B 1 43 ? -11.844 -11.25 -32.5 1 67.81 43 ARG B O 1
ATOM 2310 N N . MET B 1 44 ? -10.688 -11.164 -30.547 1 67.62 44 MET B N 1
ATOM 2311 C CA . MET B 1 44 ? -11.688 -10.234 -30.031 1 67.62 44 MET B CA 1
ATOM 2312 C C . MET B 1 44 ? -11.023 -8.992 -29.438 1 67.62 44 MET B C 1
ATOM 2314 O O . MET B 1 44 ? -9.914 -9.062 -28.922 1 67.62 44 MET B O 1
ATOM 2318 N N . PRO B 1 45 ? -11.633 -7.918 -29.688 1 67.44 45 PRO B N 1
ATOM 2319 C CA . PRO B 1 45 ? -11.117 -6.664 -29.141 1 67.44 45 PRO B CA 1
ATOM 2320 C C . PRO B 1 45 ? -11.305 -6.551 -27.641 1 67.44 45 PRO B C 1
ATOM 2322 O O . PRO B 1 45 ? -11.883 -5.57 -27.156 1 67.44 45 PRO B O 1
ATOM 2325 N N . ILE B 1 46 ? -11.141 -7.676 -26.938 1 67.44 46 ILE B N 1
ATOM 2326 C CA . ILE B 1 46 ? -11.336 -7.645 -25.484 1 67.44 46 ILE B CA 1
ATOM 2327 C C . ILE B 1 46 ? -10.039 -8.023 -24.781 1 67.44 46 ILE B C 1
ATOM 2329 O O . ILE B 1 46 ? -9.422 -9.047 -25.094 1 67.44 46 ILE B O 1
ATOM 2333 N N . SER B 1 47 ? -9.516 -7.105 -23.984 1 70.38 47 SER B N 1
ATOM 2334 C CA . SER B 1 47 ? -8.383 -7.449 -23.125 1 70.38 47 SER B CA 1
ATOM 2335 C C . SER B 1 47 ? -8.805 -8.383 -22 1 70.38 47 SER B C 1
ATOM 2337 O O . SER B 1 47 ? -9.984 -8.445 -21.656 1 70.38 47 SER B O 1
ATOM 2339 N N . PRO B 1 48 ? -7.801 -9.234 -21.562 1 75 48 PRO B N 1
ATOM 2340 C CA . PRO B 1 48 ? -8.133 -10.055 -20.391 1 75 48 PRO B CA 1
ATOM 2341 C C . PRO B 1 48 ? -8.758 -9.25 -19.266 1 75 48 PRO B C 1
ATOM 2343 O O . PRO B 1 48 ? -9.727 -9.695 -18.641 1 75 48 PRO B O 1
ATOM 2346 N N . GLU B 1 49 ? -8.195 -8.164 -19.109 1 68.56 49 GLU B N 1
ATOM 2347 C CA . GLU B 1 49 ? -8.727 -7.297 -18.062 1 68.56 49 GLU B CA 1
ATOM 2348 C C . GLU B 1 49 ? -10.18 -6.918 -18.328 1 68.56 49 GLU B C 1
ATOM 2350 O O . GLU B 1 49 ? -11.016 -6.961 -17.422 1 68.56 49 GLU B O 1
ATOM 2355 N N . ASP B 1 50 ? -10.406 -6.527 -19.453 1 66.69 50 ASP B N 1
ATOM 2356 C CA . ASP B 1 50 ? -11.758 -6.152 -19.859 1 66.69 50 ASP B CA 1
ATOM 2357 C C . ASP B 1 50 ? -12.711 -7.336 -19.75 1 66.69 50 ASP B C 1
ATOM 2359 O O . ASP B 1 50 ? -13.875 -7.168 -19.359 1 66.69 50 ASP B O 1
ATOM 2363 N N . PHE B 1 51 ? -12.211 -8.469 -20.141 1 70.5 51 PHE B N 1
ATOM 2364 C CA . PHE B 1 51 ? -13.039 -9.672 -20.047 1 70.5 51 PHE B CA 1
ATOM 2365 C C . PHE B 1 51 ? -13.492 -9.922 -18.625 1 70.5 51 PHE B C 1
ATOM 2367 O O . PHE B 1 51 ? -14.68 -10.109 -18.359 1 70.5 51 PHE B O 1
ATOM 2374 N N . PHE B 1 52 ? -12.609 -9.859 -17.75 1 70.75 52 PHE B N 1
ATOM 2375 C CA . PHE B 1 52 ? -12.93 -10.188 -16.359 1 70.75 52 PHE B CA 1
ATOM 2376 C C . PHE B 1 52 ? -13.828 -9.117 -15.75 1 70.75 52 PHE B C 1
ATOM 2378 O O . PHE B 1 52 ? -14.625 -9.406 -14.859 1 70.75 52 PHE B O 1
ATOM 2385 N N . ARG B 1 53 ? -13.695 -7.965 -16.297 1 68.38 53 ARG B N 1
ATOM 2386 C CA . ARG B 1 53 ? -14.492 -6.852 -15.789 1 68.38 53 ARG B CA 1
ATOM 2387 C C . ARG B 1 53 ? -15.93 -6.938 -16.297 1 68.38 53 ARG B C 1
ATOM 2389 O O . ARG B 1 53 ? -16.859 -6.574 -15.578 1 68.38 53 ARG B O 1
ATOM 2396 N N . TYR B 1 54 ? -16.078 -7.551 -17.5 1 68.5 54 TYR B N 1
ATOM 2397 C CA . TYR B 1 54 ? -17.391 -7.387 -18.125 1 68.5 54 TYR B CA 1
ATOM 2398 C C . TYR B 1 54 ? -18.062 -8.734 -18.344 1 68.5 54 TYR B C 1
ATOM 2400 O O . TYR B 1 54 ? -19.266 -8.805 -18.578 1 68.5 54 TYR B O 1
ATOM 2408 N N . ALA B 1 55 ? -17.312 -9.734 -18.312 1 75.94 55 ALA B N 1
ATOM 2409 C CA . ALA B 1 55 ? -17.875 -11.055 -18.562 1 75.94 55 ALA B CA 1
ATOM 2410 C C . ALA B 1 55 ? -18.859 -11.461 -17.453 1 75.94 55 ALA B C 1
ATOM 2412 O O . ALA B 1 55 ? -18.641 -11.125 -16.297 1 75.94 55 ALA B O 1
ATOM 2413 N N . ASN B 1 56 ? -19.984 -12 -17.875 1 79.31 56 ASN B N 1
ATOM 2414 C CA . ASN B 1 56 ? -20.938 -12.477 -16.875 1 79.31 56 ASN B CA 1
ATOM 2415 C C . ASN B 1 56 ? -20.359 -13.648 -16.078 1 79.31 56 ASN B C 1
ATOM 2417 O O . ASN B 1 56 ? -19.359 -14.25 -16.469 1 79.31 56 ASN B O 1
ATOM 2421 N N . THR B 1 57 ? -21.031 -14.023 -15.062 1 83.5 57 THR B N 1
ATOM 2422 C CA . THR B 1 57 ? -20.547 -15.023 -14.117 1 83.5 57 THR B CA 1
ATOM 2423 C C . THR B 1 57 ? -20.469 -16.391 -14.781 1 83.5 57 THR B C 1
ATOM 2425 O O . THR B 1 57 ? -19.547 -17.172 -14.508 1 83.5 57 THR B O 1
ATOM 2428 N N . GLY B 1 58 ? -21.422 -16.656 -15.586 1 86.19 58 GLY B N 1
ATOM 2429 C CA . GLY B 1 58 ? -21.406 -17.938 -16.281 1 86.19 58 GLY B CA 1
ATOM 2430 C C . GLY B 1 58 ? -20.203 -18.125 -17.188 1 86.19 58 GLY B C 1
ATOM 2431 O O . GLY B 1 58 ? -19.594 -19.203 -17.203 1 86.19 58 GLY B O 1
ATOM 2432 N N . LEU B 1 59 ? -19.969 -17.141 -17.906 1 85.81 59 LEU B N 1
ATOM 2433 C CA . LEU B 1 59 ? -18.828 -17.188 -18.812 1 85.81 59 LEU B CA 1
ATOM 2434 C C . LEU B 1 59 ? -17.516 -17.297 -18.031 1 85.81 59 LEU B C 1
ATOM 2436 O O . LEU B 1 59 ? -16.625 -18.062 -18.391 1 85.81 59 LEU B O 1
ATOM 2440 N N . ARG B 1 60 ? -17.375 -16.641 -17.016 1 88.75 60 ARG B N 1
ATOM 2441 C CA . ARG B 1 60 ? -16.188 -16.688 -16.172 1 88.75 60 ARG B CA 1
ATOM 2442 C C . ARG B 1 60 ? -16 -18.078 -15.57 1 88.75 60 ARG B C 1
ATOM 2444 O O . ARG B 1 60 ? -14.883 -18.594 -15.516 1 88.75 60 ARG B O 1
ATOM 2451 N N . GLU B 1 61 ? -17.047 -18.625 -15.156 1 91.31 61 GLU B N 1
ATOM 2452 C CA . GLU B 1 61 ? -16.984 -19.969 -14.602 1 91.31 61 GLU B CA 1
ATOM 2453 C C . GLU B 1 61 ? -16.562 -20.984 -15.664 1 91.31 61 GLU B C 1
ATOM 2455 O O . GLU B 1 61 ? -15.773 -21.891 -15.375 1 91.31 61 GLU B O 1
ATOM 2460 N N . SER B 1 62 ? -17.172 -20.781 -16.812 1 91.44 62 SER B N 1
ATOM 2461 C CA . SER B 1 62 ? -16.812 -21.688 -17.906 1 91.44 62 SER B CA 1
ATOM 2462 C C . SER B 1 62 ? -15.312 -21.625 -18.203 1 91.44 62 SER B C 1
ATOM 2464 O O . SER B 1 62 ? -14.664 -22.672 -18.359 1 91.44 62 SER B O 1
ATOM 2466 N N . ILE B 1 63 ? -14.797 -20.5 -18.266 1 91.56 63 ILE B N 1
ATOM 2467 C CA . ILE B 1 63 ? -13.375 -20.328 -18.531 1 91.56 63 ILE B CA 1
ATOM 2468 C C . ILE B 1 63 ? -12.547 -20.938 -17.406 1 91.56 63 ILE B C 1
ATOM 2470 O O . ILE B 1 63 ? -11.57 -21.641 -17.656 1 91.56 63 ILE B O 1
ATOM 2474 N N . PHE B 1 64 ? -12.961 -20.719 -16.234 1 94.12 64 PHE B N 1
ATOM 2475 C CA . PHE B 1 64 ? -12.289 -21.281 -15.07 1 94.12 64 PHE B CA 1
ATOM 2476 C C . PHE B 1 64 ? -12.25 -22.812 -15.156 1 94.12 64 PHE B C 1
ATOM 2478 O O . PHE B 1 64 ? -11.195 -23.422 -14.961 1 94.12 64 PHE B O 1
ATOM 2485 N N . MET B 1 65 ? -13.375 -23.359 -15.461 1 95 65 MET B N 1
ATOM 2486 C CA . MET B 1 65 ? -13.469 -24.812 -15.539 1 95 65 MET B CA 1
ATOM 2487 C C . MET B 1 65 ? -12.594 -25.359 -16.656 1 95 65 MET B C 1
ATOM 2489 O O . MET B 1 65 ? -12.016 -26.438 -16.531 1 95 65 MET B O 1
ATOM 2493 N N . GLU B 1 66 ? -12.508 -24.641 -17.75 1 95.25 66 GLU B N 1
ATOM 2494 C CA . GLU B 1 66 ? -11.656 -25.047 -18.875 1 95.25 66 GLU B CA 1
ATOM 2495 C C . GLU B 1 66 ? -10.18 -25 -18.484 1 95.25 66 GLU B C 1
ATOM 2497 O O . GLU B 1 66 ? -9.406 -25.875 -18.844 1 95.25 66 GLU B O 1
ATOM 2502 N N . GLN B 1 67 ? -9.82 -23.984 -17.797 1 96.75 67 GLN B N 1
ATOM 2503 C CA . GLN B 1 67 ? -8.445 -23.891 -17.328 1 96.75 67 GLN B CA 1
ATOM 2504 C C . GLN B 1 67 ? -8.109 -25.031 -16.359 1 96.75 67 GLN B C 1
ATOM 2506 O O . GLN B 1 67 ? -7.051 -25.656 -16.469 1 96.75 67 GLN B O 1
ATOM 2511 N N . LEU B 1 68 ? -9.047 -25.281 -15.508 1 96.81 68 LEU B N 1
ATOM 2512 C CA . LEU B 1 68 ? -8.875 -26.359 -14.547 1 96.81 68 LEU B CA 1
ATOM 2513 C C . LEU B 1 68 ? -8.727 -27.703 -15.25 1 96.81 68 LEU B C 1
ATOM 2515 O O . LEU B 1 68 ? -7.848 -28.5 -14.914 1 96.81 68 LEU B O 1
ATOM 2519 N N . ALA B 1 69 ? -9.594 -27.922 -16.172 1 96.94 69 ALA B N 1
ATOM 2520 C CA . ALA B 1 69 ? -9.57 -29.172 -16.938 1 96.94 69 ALA B CA 1
ATOM 2521 C C . ALA B 1 69 ? -8.242 -29.328 -17.672 1 96.94 69 ALA B C 1
ATOM 2523 O O . ALA B 1 69 ? -7.711 -30.453 -17.75 1 96.94 69 ALA B O 1
ATOM 2524 N N . LEU B 1 70 ? -7.773 -28.281 -18.219 1 97.5 70 LEU B N 1
ATOM 2525 C CA . LEU B 1 70 ? -6.5 -28.312 -18.922 1 97.5 70 LEU B CA 1
ATOM 2526 C C . LEU B 1 70 ? -5.367 -28.719 -18 1 97.5 70 LEU B C 1
ATOM 2528 O O . LEU B 1 70 ? -4.555 -29.594 -18.344 1 97.5 70 LEU B O 1
ATOM 2532 N N . ILE B 1 71 ? -5.297 -28.188 -16.859 1 97.56 71 ILE B N 1
ATOM 2533 C CA . ILE B 1 71 ? -4.258 -28.5 -15.883 1 97.56 71 ILE B CA 1
ATOM 2534 C C . ILE B 1 71 ? -4.426 -29.938 -15.398 1 97.56 71 ILE B C 1
ATOM 2536 O O . ILE B 1 71 ? -3.443 -30.656 -15.242 1 97.56 71 ILE B O 1
ATOM 2540 N N . GLU B 1 72 ? -5.684 -30.297 -15.18 1 97.31 72 GLU B N 1
ATOM 2541 C CA . GLU B 1 72 ? -5.957 -31.672 -14.742 1 97.31 72 GLU B CA 1
ATOM 2542 C C . GLU B 1 72 ? -5.453 -32.688 -15.766 1 97.31 72 GLU B C 1
ATOM 2544 O O . GLU B 1 72 ? -4.867 -33.719 -15.398 1 97.31 72 GLU B O 1
ATOM 2549 N N . LYS B 1 73 ? -5.719 -32.406 -17 1 97.56 73 LYS B N 1
ATOM 2550 C CA . LYS B 1 73 ? -5.297 -33.281 -18.078 1 97.56 73 LYS B CA 1
ATOM 2551 C C . LYS B 1 73 ? -3.795 -33.531 -18.031 1 97.56 73 LYS B C 1
ATOM 2553 O O . LYS B 1 73 ? -3.328 -34.625 -18.406 1 97.56 73 LYS B O 1
ATOM 2558 N N . HIS B 1 74 ? -3.035 -32.594 -17.578 1 97.31 74 HIS B N 1
ATOM 2559 C CA . HIS B 1 74 ? -1.579 -32.688 -17.594 1 97.31 74 HIS B CA 1
ATOM 2560 C C . HIS B 1 74 ? -1.014 -32.75 -16.172 1 97.31 74 HIS B C 1
ATOM 2562 O O . HIS B 1 74 ? 0.151 -32.406 -15.953 1 97.31 74 HIS B O 1
ATOM 2568 N N . LYS B 1 75 ? -1.764 -33.125 -15.203 1 96.62 75 LYS B N 1
ATOM 2569 C CA . LYS B 1 75 ? -1.383 -33.125 -13.797 1 96.62 75 LYS B CA 1
ATOM 2570 C C . LYS B 1 75 ? -0.178 -34.031 -13.539 1 96.62 75 LYS B C 1
ATOM 2572 O O . LYS B 1 75 ? 0.669 -33.719 -12.703 1 96.62 75 LYS B O 1
ATOM 2577 N N . GLN B 1 76 ? -0.105 -35.125 -14.242 1 96.44 76 GLN B N 1
ATOM 2578 C CA . GLN B 1 76 ? 1.014 -36.031 -14.031 1 96.44 76 GLN B CA 1
ATOM 2579 C C . GLN B 1 76 ? 2.342 -35.375 -14.375 1 96.44 76 GLN B C 1
ATOM 2581 O O . GLN B 1 76 ? 3.322 -35.5 -13.648 1 96.44 76 GLN B O 1
ATOM 2586 N N . TRP B 1 77 ? 2.367 -34.688 -15.461 1 96.19 77 TRP B N 1
ATOM 2587 C CA . TRP B 1 77 ? 3.572 -33.969 -15.859 1 96.19 77 TRP B CA 1
ATOM 2588 C C . TRP B 1 77 ? 3.936 -32.906 -14.828 1 96.19 77 TRP B C 1
ATOM 2590 O O . TRP B 1 77 ? 5.086 -32.844 -14.391 1 96.19 77 TRP B O 1
ATOM 2600 N N . PHE B 1 78 ? 2.959 -32.094 -14.391 1 96.75 78 PHE B N 1
ATOM 2601 C CA . PHE B 1 78 ? 3.162 -31.047 -13.406 1 96.75 78 PHE B CA 1
ATOM 2602 C C . PHE B 1 78 ? 3.711 -31.609 -12.109 1 96.75 78 PHE B C 1
ATOM 2604 O O . PHE B 1 78 ? 4.695 -31.094 -11.562 1 96.75 78 PHE B O 1
ATOM 2611 N N . ASN B 1 79 ? 3.092 -32.688 -11.672 1 95.38 79 ASN B N 1
ATOM 2612 C CA . ASN B 1 79 ? 3.482 -33.281 -10.406 1 95.38 79 ASN B CA 1
ATOM 2613 C C . ASN B 1 79 ? 4.867 -33.906 -10.484 1 95.38 79 ASN B C 1
ATOM 2615 O O . ASN B 1 79 ? 5.664 -33.812 -9.555 1 95.38 79 ASN B O 1
ATOM 2619 N N . LYS B 1 80 ? 5.176 -34.562 -11.57 1 95.5 80 LYS B N 1
ATOM 2620 C CA . LYS B 1 80 ? 6.48 -35.188 -11.766 1 95.5 80 LYS B CA 1
ATOM 2621 C C . LYS B 1 80 ? 7.594 -34.156 -11.797 1 95.5 80 LYS B C 1
ATOM 2623 O O . LYS B 1 80 ? 8.672 -34.375 -11.242 1 95.5 80 LYS B O 1
ATOM 2628 N N . LYS B 1 81 ? 7.367 -33.031 -12.406 1 95.81 81 LYS B N 1
ATOM 2629 C CA . LYS B 1 81 ? 8.375 -32 -12.578 1 95.81 81 LYS B CA 1
ATOM 2630 C C . LYS B 1 81 ? 8.414 -31.078 -11.359 1 95.81 81 LYS B C 1
ATOM 2632 O O . LYS B 1 81 ? 9.336 -30.266 -11.219 1 95.81 81 LYS B O 1
ATOM 2637 N N . GLY B 1 82 ? 7.414 -31.156 -10.5 1 95.38 82 GLY B N 1
ATOM 2638 C CA . GLY B 1 82 ? 7.344 -30.297 -9.328 1 95.38 82 GLY B CA 1
ATOM 2639 C C . GLY B 1 82 ? 7.012 -28.844 -9.664 1 95.38 82 GLY B C 1
ATOM 2640 O O . GLY B 1 82 ? 7.559 -27.922 -9.07 1 95.38 82 GLY B O 1
ATOM 2641 N N . ILE B 1 83 ? 6.191 -28.625 -10.68 1 97 83 ILE B N 1
ATOM 2642 C CA . ILE B 1 83 ? 5.797 -27.297 -11.148 1 97 83 ILE B CA 1
ATOM 2643 C C . ILE B 1 83 ? 4.348 -27.031 -10.75 1 97 83 ILE B C 1
ATOM 2645 O O . ILE B 1 83 ? 3.461 -27.844 -10.992 1 97 83 ILE B O 1
ATOM 2649 N N . PHE B 1 84 ? 4.117 -25.875 -10.156 1 97.12 84 PHE B N 1
ATOM 2650 C CA . PHE B 1 84 ? 2.76 -25.469 -9.805 1 97.12 84 PHE B CA 1
ATOM 2651 C C . PHE B 1 84 ? 2.094 -24.75 -10.969 1 97.12 84 PHE B C 1
ATOM 2653 O O . PHE B 1 84 ? 2.768 -24.078 -11.758 1 97.12 84 PHE B O 1
ATOM 2660 N N . ALA B 1 85 ? 0.827 -24.906 -11 1 97.88 85 ALA B N 1
ATOM 2661 C CA . ALA B 1 85 ? 0.018 -24.094 -11.906 1 97.88 85 ALA B CA 1
ATOM 2662 C C . ALA B 1 85 ? -0.942 -23.203 -11.125 1 97.88 85 ALA B C 1
ATOM 2664 O O . ALA B 1 85 ? -1.53 -23.625 -10.125 1 97.88 85 ALA B O 1
ATOM 2665 N N . THR B 1 86 ? -1.06 -21.969 -11.578 1 97.56 86 THR B N 1
ATOM 2666 C CA . THR B 1 86 ? -1.977 -21.078 -10.891 1 97.56 86 THR B CA 1
ATOM 2667 C C . THR B 1 86 ? -3.027 -20.531 -11.852 1 97.56 86 THR B C 1
ATOM 2669 O O . THR B 1 86 ? -2.785 -20.438 -13.055 1 97.56 86 THR B O 1
ATOM 2672 N N . ILE B 1 87 ? -4.199 -20.219 -11.328 1 95.94 87 ILE B N 1
ATOM 2673 C CA . ILE B 1 87 ? -5.309 -19.609 -12.055 1 95.94 87 ILE B CA 1
ATOM 2674 C C . ILE B 1 87 ? -5.805 -18.375 -11.297 1 95.94 87 ILE B C 1
ATOM 2676 O O . ILE B 1 87 ? -5.961 -18.406 -10.078 1 95.94 87 ILE B O 1
ATOM 2680 N N . ASN B 1 88 ? -6.031 -17.312 -12.008 1 92.75 88 ASN B N 1
ATOM 2681 C CA . ASN B 1 88 ? -6.652 -16.141 -11.406 1 92.75 88 ASN B CA 1
ATOM 2682 C C . ASN B 1 88 ? -8.109 -16.406 -11.039 1 92.75 88 ASN B C 1
ATOM 2684 O O . ASN B 1 88 ? -8.859 -16.969 -11.836 1 92.75 88 ASN B O 1
ATOM 2688 N N . VAL B 1 89 ? -8.461 -15.914 -9.852 1 89.06 89 VAL B N 1
ATOM 2689 C CA . VAL B 1 89 ? -9.852 -16.125 -9.461 1 89.06 89 VAL B CA 1
ATOM 2690 C C . VAL B 1 89 ? -10.422 -14.828 -8.875 1 89.06 89 VAL B C 1
ATOM 2692 O O . VAL B 1 89 ? -9.711 -14.078 -8.203 1 89.06 89 VAL B O 1
ATOM 2695 N N . ASP B 1 90 ? -11.672 -14.594 -9.172 1 83.56 90 ASP B N 1
ATOM 2696 C CA . ASP B 1 90 ? -12.383 -13.461 -8.586 1 83.56 90 ASP B CA 1
ATOM 2697 C C . ASP B 1 90 ? -13.305 -13.922 -7.457 1 83.56 90 ASP B C 1
ATOM 2699 O O . ASP B 1 90 ? -13.258 -15.078 -7.043 1 83.56 90 ASP B O 1
ATOM 2703 N N . ASP B 1 91 ? -14.07 -13.031 -6.961 1 80 91 ASP B N 1
ATOM 2704 C CA . ASP B 1 91 ? -14.922 -13.32 -5.812 1 80 91 ASP B CA 1
ATOM 2705 C C . ASP B 1 91 ? -15.914 -14.438 -6.141 1 80 91 ASP B C 1
ATOM 2707 O O . ASP B 1 91 ? -16.188 -15.305 -5.305 1 80 91 ASP B O 1
ATOM 2711 N N . HIS B 1 92 ? -16.469 -14.352 -7.289 1 83.75 92 HIS B N 1
ATOM 2712 C CA . HIS B 1 92 ? -17.438 -15.375 -7.676 1 83.75 92 HIS B CA 1
ATOM 2713 C C . HIS B 1 92 ? -16.797 -16.75 -7.742 1 83.75 92 HIS B C 1
ATOM 2715 O O . HIS B 1 92 ? -17.359 -17.719 -7.23 1 83.75 92 HIS B O 1
ATOM 2721 N N . ILE B 1 93 ? -15.656 -16.828 -8.328 1 88.19 93 ILE B N 1
ATOM 2722 C CA . ILE B 1 93 ? -14.984 -18.109 -8.492 1 88.19 93 ILE B CA 1
ATOM 2723 C C . ILE B 1 93 ? -14.531 -18.641 -7.129 1 88.19 93 ILE B C 1
ATOM 2725 O O . ILE B 1 93 ? -14.5 -19.844 -6.902 1 88.19 93 ILE B O 1
ATOM 2729 N N . LEU B 1 94 ? -14.227 -17.766 -6.289 1 85.62 94 LEU B N 1
ATOM 2730 C CA . LEU B 1 94 ? -13.875 -18.188 -4.934 1 85.62 94 LEU B CA 1
ATOM 2731 C C . LEU B 1 94 ? -15.023 -18.969 -4.297 1 85.62 94 LEU B C 1
ATOM 2733 O O . LEU B 1 94 ? -14.789 -19.953 -3.586 1 85.62 94 LEU B O 1
ATOM 2737 N N . ASN B 1 95 ? -16.156 -18.5 -4.527 1 84.31 95 ASN B N 1
ATOM 2738 C CA . ASN B 1 95 ? -17.312 -19.234 -4.035 1 84.31 95 ASN B CA 1
ATOM 2739 C C . ASN B 1 95 ? -17.453 -20.594 -4.715 1 84.31 95 ASN B C 1
ATOM 2741 O O . ASN B 1 95 ? -17.828 -21.578 -4.078 1 84.31 95 ASN B O 1
ATOM 2745 N N . VAL B 1 96 ? -17.203 -20.578 -5.953 1 88.06 96 VAL B N 1
ATOM 2746 C CA . VAL B 1 96 ? -17.266 -21.812 -6.723 1 88.06 96 VAL B CA 1
ATOM 2747 C C . VAL B 1 96 ? -16.25 -22.812 -6.16 1 88.06 96 VAL B C 1
ATOM 2749 O O . VAL B 1 96 ? -16.531 -24 -6.078 1 88.06 96 VAL B O 1
ATOM 2752 N N . LEU B 1 97 ? -15.141 -22.328 -5.75 1 88.75 97 LEU B N 1
ATOM 2753 C CA . LEU B 1 97 ? -14.062 -23.156 -5.227 1 88.75 97 LEU B CA 1
ATOM 2754 C C . LEU B 1 97 ? -14.492 -23.875 -3.951 1 88.75 97 LEU B C 1
ATOM 2756 O O . LEU B 1 97 ? -13.922 -24.906 -3.588 1 88.75 97 LEU B O 1
ATOM 2760 N N . LEU B 1 98 ? -15.461 -23.359 -3.348 1 85.44 98 LEU B N 1
ATOM 2761 C CA . LEU B 1 98 ? -15.906 -23.922 -2.074 1 85.44 98 LEU B CA 1
ATOM 2762 C C . LEU B 1 98 ? -16.859 -25.078 -2.291 1 85.44 98 LEU B C 1
ATOM 2764 O O . LEU B 1 98 ? -17.172 -25.812 -1.351 1 85.44 98 LEU B O 1
ATOM 2768 N N . ARG B 1 99 ? -17.312 -25.25 -3.484 1 88.44 99 ARG B N 1
ATOM 2769 C CA . ARG B 1 99 ? -18.188 -26.375 -3.781 1 88.44 99 ARG B CA 1
ATOM 2770 C C . ARG B 1 99 ? -17.453 -27.703 -3.619 1 88.44 99 ARG B C 1
ATOM 2772 O O . ARG B 1 99 ? -16.344 -27.859 -4.133 1 88.44 99 ARG B O 1
ATOM 2779 N N . PRO B 1 100 ? -18.094 -28.703 -2.959 1 89.44 100 PRO B N 1
ATOM 2780 C CA . PRO B 1 100 ? -17.438 -29.969 -2.68 1 89.44 100 PRO B CA 1
ATOM 2781 C C . PRO B 1 100 ? -16.922 -30.656 -3.945 1 89.44 100 PRO B C 1
ATOM 2783 O O . PRO B 1 100 ? -15.844 -31.25 -3.939 1 89.44 100 PRO B O 1
ATOM 2786 N N . GLU B 1 101 ? -17.703 -30.609 -4.961 1 92.56 101 GLU B N 1
ATOM 2787 C CA . GLU B 1 101 ? -17.297 -31.266 -6.203 1 92.56 101 GLU B CA 1
ATOM 2788 C C . GLU B 1 101 ? -16.047 -30.641 -6.781 1 92.56 101 GLU B C 1
ATOM 2790 O O . GLU B 1 101 ? -15.211 -31.328 -7.375 1 92.56 101 GLU B O 1
ATOM 2795 N N . ILE B 1 102 ? -15.938 -29.375 -6.648 1 92.56 102 ILE B N 1
ATOM 2796 C CA . ILE B 1 102 ? -14.773 -28.672 -7.16 1 92.56 102 ILE B CA 1
ATOM 2797 C C . ILE B 1 102 ? -13.562 -28.953 -6.27 1 92.56 102 ILE B C 1
ATOM 2799 O O . ILE B 1 102 ? -12.453 -29.156 -6.762 1 92.56 102 ILE B O 1
ATOM 2803 N N . GLN B 1 103 ? -13.773 -29.016 -5.059 1 90.19 103 GLN B N 1
ATOM 2804 C CA . GLN B 1 103 ? -12.711 -29.328 -4.109 1 90.19 103 GLN B CA 1
ATOM 2805 C C . GLN B 1 103 ? -12.109 -30.703 -4.391 1 90.19 103 GLN B C 1
ATOM 2807 O O . GLN B 1 103 ? -10.891 -30.875 -4.297 1 90.19 103 GLN B O 1
ATOM 2812 N N . GLU B 1 104 ? -12.969 -31.594 -4.684 1 91.56 104 GLU B N 1
ATOM 2813 C CA . GLU B 1 104 ? -12.492 -32.938 -5.008 1 91.56 104 GLU B CA 1
ATOM 2814 C C . GLU B 1 104 ? -11.586 -32.938 -6.238 1 91.56 104 GLU B C 1
ATOM 2816 O O . GLU B 1 104 ? -10.555 -33.594 -6.266 1 91.56 104 GLU B O 1
ATOM 2821 N N . ILE B 1 105 ? -12 -32.156 -7.191 1 93.25 105 ILE B N 1
ATOM 2822 C CA . ILE B 1 105 ? -11.211 -32.031 -8.414 1 93.25 105 ILE B CA 1
ATOM 2823 C C . ILE B 1 105 ? -9.852 -31.422 -8.094 1 93.25 105 ILE B C 1
ATOM 2825 O O . ILE B 1 105 ? -8.82 -31.922 -8.539 1 93.25 105 ILE B O 1
ATOM 2829 N N . ILE B 1 106 ? -9.82 -30.453 -7.336 1 93.25 106 ILE B N 1
ATOM 2830 C CA . ILE B 1 106 ? -8.609 -29.719 -6.977 1 93.25 106 ILE B CA 1
ATOM 2831 C C . ILE B 1 106 ? -7.652 -30.625 -6.219 1 93.25 106 ILE B C 1
ATOM 2833 O O . ILE B 1 106 ? -6.449 -30.641 -6.484 1 93.25 106 ILE B O 1
ATOM 2837 N N . GLU B 1 107 ? -8.219 -31.406 -5.312 1 91.62 107 GLU B N 1
ATOM 2838 C CA . GLU B 1 107 ? -7.41 -32.344 -4.543 1 91.62 107 GLU B CA 1
ATOM 2839 C C . GLU B 1 107 ? -6.785 -33.406 -5.445 1 91.62 107 GLU B C 1
ATOM 2841 O O . GLU B 1 107 ? -5.645 -33.812 -5.227 1 91.62 107 GLU B O 1
ATOM 2846 N N . HIS B 1 108 ? -7.617 -33.75 -6.363 1 93.12 108 HIS B N 1
ATOM 2847 C CA . HIS B 1 108 ? -7.145 -34.75 -7.305 1 93.12 108 HIS B CA 1
ATOM 2848 C C . HIS B 1 108 ? -6.023 -34.219 -8.18 1 93.12 108 HIS B C 1
ATOM 2850 O O . HIS B 1 108 ? -5.07 -34.938 -8.5 1 93.12 108 HIS B O 1
ATOM 2856 N N . ILE B 1 109 ? -6.051 -33 -8.586 1 94.88 109 ILE B N 1
ATOM 2857 C CA . ILE B 1 109 ? -5.035 -32.375 -9.422 1 94.88 109 ILE B CA 1
ATOM 2858 C C . ILE B 1 109 ? -3.738 -32.188 -8.633 1 94.88 109 ILE B C 1
ATOM 2860 O O . ILE B 1 109 ? -2.672 -32.625 -9.086 1 94.88 109 ILE B O 1
ATOM 2864 N N . GLY B 1 110 ? -3.797 -31.625 -7.441 1 93.31 110 GLY B N 1
ATOM 2865 C CA . GLY B 1 110 ? -2.719 -31.562 -6.469 1 93.31 110 GLY B CA 1
ATOM 2866 C C . GLY B 1 110 ? -1.725 -30.453 -6.75 1 93.31 110 GLY B C 1
ATOM 2867 O O . GLY B 1 110 ? -0.98 -30.031 -5.859 1 93.31 110 GLY B O 1
ATOM 2868 N N . CYS B 1 111 ? -1.606 -29.953 -7.992 1 95.25 111 CYS B N 1
ATOM 2869 C CA . CYS B 1 111 ? -0.561 -29 -8.352 1 95.25 111 CYS B CA 1
ATOM 2870 C C . CYS B 1 111 ? -1.153 -27.641 -8.672 1 95.25 111 CYS B C 1
ATOM 2872 O O . CYS B 1 111 ? -0.439 -26.734 -9.109 1 95.25 111 CYS B O 1
ATOM 2874 N N . VAL B 1 112 ? -2.451 -27.406 -8.445 1 96.75 112 VAL B N 1
ATOM 2875 C CA . VAL B 1 112 ? -3.09 -26.172 -8.875 1 96.75 112 VAL B CA 1
ATOM 2876 C C . VAL B 1 112 ? -3.318 -25.25 -7.672 1 96.75 112 VAL B C 1
ATOM 2878 O O . VAL B 1 112 ? -3.705 -25.719 -6.598 1 96.75 112 VAL B O 1
ATOM 2881 N N . HIS B 1 113 ? -3.027 -23.984 -7.816 1 95.62 113 HIS B N 1
ATOM 2882 C CA . HIS B 1 113 ? -3.264 -22.938 -6.836 1 95.62 113 HIS B CA 1
ATOM 2883 C C . HIS B 1 113 ? -4.004 -21.75 -7.457 1 95.62 113 HIS B C 1
ATOM 2885 O O . HIS B 1 113 ? -4.23 -21.734 -8.672 1 95.62 113 HIS B O 1
ATOM 2891 N N . PHE B 1 114 ? -4.434 -20.812 -6.602 1 93.44 114 PHE B N 1
ATOM 2892 C CA . PHE B 1 114 ? -5.309 -19.766 -7.102 1 93.44 114 PHE B CA 1
ATOM 2893 C C . PHE B 1 114 ? -4.812 -18.391 -6.668 1 93.44 114 PHE B C 1
ATOM 2895 O O . PHE B 1 114 ? -4.414 -18.203 -5.516 1 93.44 114 PHE B O 1
ATOM 2902 N N . GLU B 1 115 ? -4.781 -17.469 -7.621 1 93.12 115 GLU B N 1
ATOM 2903 C CA . GLU B 1 115 ? -4.359 -16.094 -7.355 1 93.12 115 GLU B CA 1
ATOM 2904 C C . GLU B 1 115 ? -5.559 -15.172 -7.145 1 93.12 115 GLU B C 1
ATOM 2906 O O . GLU B 1 115 ? -6.496 -15.172 -7.949 1 93.12 115 GLU B O 1
ATOM 2911 N N . VAL B 1 116 ? -5.441 -14.398 -6.051 1 87.19 116 VAL B N 1
ATOM 2912 C CA . VAL B 1 116 ? -6.516 -13.461 -5.738 1 87.19 116 VAL B CA 1
ATOM 2913 C C . VAL B 1 116 ? -5.941 -12.055 -5.574 1 87.19 116 VAL B C 1
ATOM 2915 O O . VAL B 1 116 ? -4.816 -11.891 -5.102 1 87.19 116 VAL B O 1
ATOM 2918 N N . THR B 1 117 ? -6.727 -11.008 -6.047 1 76 117 THR B N 1
ATOM 2919 C CA . THR B 1 117 ? -6.293 -9.633 -5.844 1 76 117 THR B CA 1
ATOM 2920 C C . THR B 1 117 ? -6.855 -9.078 -4.539 1 76 117 THR B C 1
ATOM 2922 O O . THR B 1 117 ? -7.844 -9.594 -4.012 1 76 117 THR B O 1
ATOM 2925 N N . GLU B 1 118 ? -6.121 -8.062 -3.902 1 60.06 118 GLU B N 1
ATOM 2926 C CA . GLU B 1 118 ? -6.461 -7.453 -2.621 1 60.06 118 GLU B CA 1
ATOM 2927 C C . GLU B 1 118 ? -7.867 -6.859 -2.646 1 60.06 118 GLU B C 1
ATOM 2929 O O . GLU B 1 118 ? -8.57 -6.871 -1.633 1 60.06 118 GLU B O 1
ATOM 2934 N N . ASN B 1 119 ? -8.133 -6.051 -3.754 1 54.25 119 ASN B N 1
ATOM 2935 C CA . ASN B 1 119 ? -9.438 -5.406 -3.844 1 54.25 119 ASN B CA 1
ATOM 2936 C C . ASN B 1 119 ? -10.57 -6.398 -3.59 1 54.25 119 ASN B C 1
ATOM 2938 O O . ASN B 1 119 ? -11.742 -6.008 -3.537 1 54.25 119 ASN B O 1
ATOM 2942 N N . SER B 1 120 ? -10.164 -7.488 -3.543 1 50.78 120 SER B N 1
ATOM 2943 C CA . SER B 1 120 ? -11.25 -8.422 -3.246 1 50.78 120 SER B CA 1
ATOM 2944 C C . SER B 1 120 ? -11.789 -8.211 -1.837 1 50.78 120 SER B C 1
ATOM 2946 O O . SER B 1 120 ? -11.227 -8.711 -0.863 1 50.78 120 SER B O 1
ATOM 2948 N N . ASN B 1 121 ? -11.758 -6.844 -1.507 1 49.12 121 ASN B N 1
ATOM 2949 C CA . ASN B 1 121 ? -12.273 -6.184 -0.311 1 49.12 121 ASN B CA 1
ATOM 2950 C C . ASN B 1 121 ? -12.945 -7.18 0.633 1 49.12 121 ASN B C 1
ATOM 2952 O O . ASN B 1 121 ? -12.828 -7.059 1.854 1 49.12 121 ASN B O 1
ATOM 2956 N N . LYS B 1 122 ? -13.906 -7.918 -0.041 1 48.44 122 LYS B N 1
ATOM 2957 C CA . LYS B 1 122 ? -14.727 -8.961 0.572 1 48.44 122 LYS B CA 1
ATOM 2958 C C . LYS B 1 122 ? -13.867 -10.141 1.022 1 48.44 122 LYS B C 1
ATOM 2960 O O . LYS B 1 122 ? -14.375 -11.125 1.559 1 48.44 122 LYS B O 1
ATOM 2965 N N . LEU B 1 123 ? -12.703 -10.18 0.55 1 49 123 LEU B N 1
ATOM 2966 C CA . LEU B 1 123 ? -11.828 -11.312 0.819 1 49 123 LEU B CA 1
ATOM 2967 C C . LEU B 1 123 ? -11.836 -11.664 2.303 1 49 123 LEU B C 1
ATOM 2969 O O . LEU B 1 123 ? -11.844 -12.844 2.664 1 49 123 LEU B O 1
ATOM 2973 N N . LEU B 1 124 ? -11.43 -10.445 3.078 1 50.25 124 LEU B N 1
ATOM 2974 C CA . LEU B 1 124 ? -11.422 -10.734 4.508 1 50.25 124 LEU B CA 1
ATOM 2975 C C . LEU B 1 124 ? -12.766 -11.289 4.957 1 50.25 124 LEU B C 1
ATOM 2977 O O . LEU B 1 124 ? -12.867 -11.906 6.02 1 50.25 124 LEU B O 1
ATOM 2981 N N . ASN B 1 125 ? -13.617 -10.766 4.199 1 53.28 125 ASN B N 1
ATOM 2982 C CA . ASN B 1 125 ? -14.867 -11.281 4.727 1 53.28 125 ASN B CA 1
ATOM 2983 C C . ASN B 1 125 ? -14.914 -12.805 4.672 1 53.28 125 ASN B C 1
ATOM 2985 O O . ASN B 1 125 ? -13.922 -13.445 4.328 1 53.28 125 ASN B O 1
ATOM 2989 N N . ASN B 1 126 ? -16.094 -13.43 4.121 1 53.03 126 ASN B N 1
ATOM 2990 C CA . ASN B 1 126 ? -16.688 -14.727 4.422 1 53.03 126 ASN B CA 1
ATOM 2991 C C . ASN B 1 126 ? -15.938 -15.859 3.713 1 53.03 126 ASN B C 1
ATOM 2993 O O . ASN B 1 126 ? -15.633 -16.875 4.324 1 53.03 126 ASN B O 1
ATOM 2997 N N . ALA B 1 127 ? -15.648 -15.68 2.496 1 55.25 127 ALA B N 1
ATOM 2998 C CA . ALA B 1 127 ? -15.242 -16.859 1.753 1 55.25 127 ALA B CA 1
ATOM 2999 C C . ALA B 1 127 ? -13.789 -17.234 2.055 1 55.25 127 ALA B C 1
ATO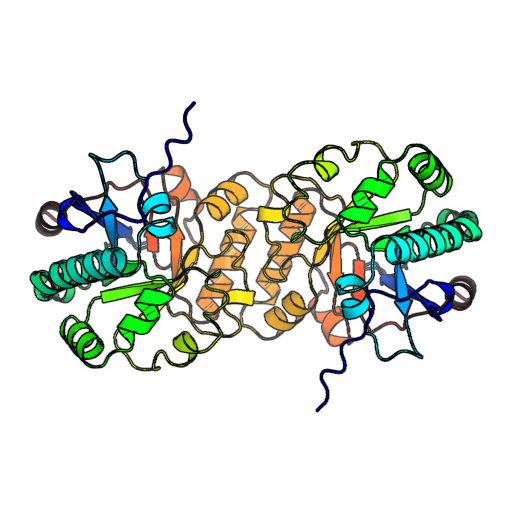M 3001 O O . ALA B 1 127 ? -13.453 -18.422 2.178 1 55.25 127 ALA B O 1
ATOM 3002 N N . LEU B 1 128 ? -12.898 -16.188 2.221 1 61.16 128 LEU B N 1
ATOM 3003 C CA . LEU B 1 128 ? -11.492 -16.5 2.457 1 61.16 128 LEU B CA 1
ATOM 3004 C C . LEU B 1 128 ? -11.297 -17.094 3.85 1 61.16 128 LEU B C 1
ATOM 3006 O O . LEU B 1 128 ? -10.445 -17.969 4.043 1 61.16 128 LEU B O 1
ATOM 3010 N N . ALA B 1 129 ? -12.133 -16.5 4.645 1 59.81 129 ALA B N 1
ATOM 3011 C CA . ALA B 1 129 ? -12.047 -17.016 6.004 1 59.81 129 ALA B CA 1
ATOM 3012 C C . ALA B 1 129 ? -12.383 -18.516 6.043 1 59.81 129 ALA B C 1
ATOM 3014 O O . ALA B 1 129 ? -11.914 -19.234 6.914 1 59.81 129 ALA B O 1
ATOM 3015 N N . THR B 1 130 ? -13.094 -18.812 4.977 1 61.19 130 THR B N 1
ATOM 3016 C CA . THR B 1 130 ? -13.539 -20.203 4.977 1 61.19 130 THR B CA 1
ATOM 3017 C C . THR B 1 130 ? -12.555 -21.094 4.234 1 61.19 130 THR B C 1
ATOM 3019 O O . THR B 1 130 ? -12.562 -22.312 4.402 1 61.19 130 THR B O 1
ATOM 3022 N N . TRP B 1 131 ? -11.844 -20.375 3.398 1 62.53 131 TRP B N 1
ATOM 3023 C CA . TRP B 1 131 ? -10.898 -21.219 2.67 1 62.53 131 TRP B CA 1
ATOM 3024 C C . TRP B 1 131 ? -9.977 -21.953 3.631 1 62.53 131 TRP B C 1
ATOM 3026 O O . TRP B 1 131 ? -9.344 -21.344 4.492 1 62.53 131 TRP B O 1
ATOM 3036 N N . ARG B 1 132 ? -10.297 -23.312 3.834 1 56.94 132 ARG B N 1
ATOM 3037 C CA . ARG B 1 132 ? -9.797 -24.266 4.824 1 56.94 132 ARG B CA 1
ATOM 3038 C C . ARG B 1 132 ? -8.273 -24.328 4.793 1 56.94 132 ARG B C 1
ATOM 3040 O O . ARG B 1 132 ? -7.668 -24.453 3.725 1 56.94 132 ARG B O 1
ATOM 3047 N N . THR B 1 133 ? -7.812 -23.984 5.938 1 55.84 133 THR B N 1
ATOM 3048 C CA . THR B 1 133 ? -6.453 -24.344 6.328 1 55.84 133 THR B CA 1
ATOM 3049 C C . THR B 1 133 ? -6.23 -25.844 6.191 1 55.84 133 THR B C 1
ATOM 3051 O O . THR B 1 133 ? -7.125 -26.641 6.492 1 55.84 133 THR B O 1
ATOM 3054 N N . GLY B 1 134 ? -5.445 -26.25 5.145 1 57.5 134 GLY B N 1
ATOM 3055 C CA . GLY B 1 134 ? -5.125 -27.656 5.016 1 57.5 134 GLY B CA 1
ATOM 3056 C C . GLY B 1 134 ? -5.289 -28.188 3.604 1 57.5 134 GLY B C 1
ATOM 3057 O O . GLY B 1 134 ? -4.941 -29.328 3.314 1 57.5 134 GLY B O 1
ATOM 3058 N N . GLN B 1 135 ? -5.93 -27.359 2.871 1 62.25 135 GLN B N 1
ATOM 3059 C CA . GLN B 1 135 ? -6.043 -27.797 1.484 1 62.25 135 GLN B CA 1
ATOM 3060 C C . GLN B 1 135 ? -4.695 -27.719 0.771 1 62.25 135 GLN B C 1
ATOM 3062 O O . GLN B 1 135 ? -3.834 -26.922 1.151 1 62.25 135 GLN B O 1
ATOM 3067 N N . ARG B 1 136 ? -4.562 -28.703 -0.02 1 72.94 136 ARG B N 1
ATOM 3068 C CA . ARG B 1 136 ? -3.342 -28.734 -0.821 1 72.94 136 ARG B CA 1
ATOM 3069 C C . ARG B 1 136 ? -3.232 -27.484 -1.697 1 72.94 136 ARG B C 1
ATOM 3071 O O . ARG B 1 136 ? -2.137 -26.969 -1.915 1 72.94 136 ARG B O 1
ATOM 3078 N N . ALA B 1 137 ? -4.465 -27.047 -2.037 1 83.19 137 ALA B N 1
ATOM 3079 C CA . ALA B 1 137 ? -4.457 -25.844 -2.855 1 83.19 137 ALA B CA 1
ATOM 3080 C C . ALA B 1 137 ? -4.465 -24.594 -1.982 1 83.19 137 ALA B C 1
ATOM 3082 O O . ALA B 1 137 ? -5.148 -24.547 -0.958 1 83.19 137 ALA B O 1
ATOM 3083 N N . THR B 1 138 ? -3.637 -23.625 -2.467 1 85.12 138 THR B N 1
ATOM 3084 C CA . THR B 1 138 ? -3.512 -22.406 -1.683 1 85.12 138 THR B CA 1
ATOM 3085 C C . THR B 1 138 ? -3.947 -21.188 -2.5 1 85.12 138 THR B C 1
ATOM 3087 O O . THR B 1 138 ? -4.062 -21.266 -3.725 1 85.12 138 THR B O 1
ATOM 3090 N N . LEU B 1 139 ? -4.289 -20.156 -1.73 1 88.06 139 LEU B N 1
ATOM 3091 C CA . LEU B 1 139 ? -4.543 -18.859 -2.334 1 88.06 139 LEU B CA 1
ATOM 3092 C C . LEU B 1 139 ? -3.281 -18 -2.336 1 88.06 139 LEU B C 1
ATOM 3094 O O . LEU B 1 139 ? -2.602 -17.891 -1.312 1 88.06 139 LEU B O 1
ATOM 3098 N N . TRP B 1 140 ? -2.943 -17.516 -3.518 1 91.56 140 TRP B N 1
ATOM 3099 C CA . TRP B 1 140 ? -1.825 -16.594 -3.678 1 91.56 140 TRP B CA 1
ATOM 3100 C C . TRP B 1 140 ? -2.318 -15.156 -3.793 1 91.56 140 TRP B C 1
ATOM 3102 O O . TRP B 1 140 ? -3.279 -14.875 -4.512 1 91.56 140 TRP B O 1
ATOM 3112 N N . LEU B 1 141 ? -1.693 -14.297 -3.023 1 89.88 141 LEU B N 1
ATOM 3113 C CA . LEU B 1 141 ? -2.057 -12.891 -3.148 1 89.88 141 LEU B CA 1
ATOM 3114 C C . LEU B 1 141 ? -1.389 -12.266 -4.367 1 89.88 141 LEU B C 1
ATOM 3116 O O . LEU B 1 141 ? -0.163 -12.305 -4.496 1 89.88 141 LEU B O 1
ATOM 3120 N N . ASP B 1 142 ? -2.246 -11.703 -5.16 1 89.31 142 ASP B N 1
ATOM 3121 C CA . ASP B 1 142 ? -1.74 -11.062 -6.371 1 89.31 142 ASP B CA 1
ATOM 3122 C C . ASP B 1 142 ? -1.808 -9.547 -6.258 1 89.31 142 ASP B C 1
ATOM 3124 O O . ASP B 1 142 ? -2.562 -9.008 -5.445 1 89.31 142 ASP B O 1
ATOM 3128 N N . ASP B 1 143 ? -0.931 -8.844 -6.977 1 83.75 143 ASP B N 1
ATOM 3129 C CA . ASP B 1 143 ? -0.894 -7.391 -7.133 1 83.75 143 ASP B CA 1
ATOM 3130 C C . ASP B 1 143 ? -0.565 -6.703 -5.809 1 83.75 143 ASP B C 1
ATOM 3132 O O . ASP B 1 143 ? -1.076 -5.617 -5.523 1 83.75 143 ASP B O 1
ATOM 3136 N N . PHE B 1 144 ? 0.2 -7.32 -4.98 1 86 144 PHE B N 1
ATOM 3137 C CA . PHE B 1 144 ? 0.66 -6.656 -3.764 1 86 144 PHE B CA 1
ATOM 3138 C C . PHE B 1 144 ? 1.452 -5.398 -4.102 1 86 144 PHE B C 1
ATOM 3140 O O . PHE B 1 144 ? 2.383 -5.445 -4.906 1 86 144 PHE B O 1
ATOM 3147 N N . GLY B 1 145 ? 1.063 -4.188 -3.473 1 76.12 145 GLY B N 1
ATOM 3148 C CA . GLY B 1 145 ? 1.772 -2.936 -3.678 1 76.12 145 GLY B CA 1
ATOM 3149 C C . GLY B 1 145 ? 1.146 -2.062 -4.75 1 76.12 145 GLY B C 1
ATOM 3150 O O . GLY B 1 145 ? 1.633 -0.965 -5.027 1 76.12 145 GLY B O 1
ATOM 3151 N N . SER B 1 146 ? 0.14 -2.523 -5.488 1 68.88 146 SER B N 1
ATOM 3152 C CA . SER B 1 146 ? -0.48 -1.771 -6.574 1 68.88 146 SER B CA 1
ATOM 3153 C C . SER B 1 146 ? -1.366 -0.653 -6.035 1 68.88 146 SER B C 1
ATOM 3155 O O . SER B 1 146 ? -1.791 0.226 -6.789 1 68.88 146 SER B O 1
ATOM 3157 N N . GLY B 1 147 ? -1.396 -0.349 -4.82 1 60.25 147 GLY B N 1
ATOM 3158 C CA . GLY B 1 147 ? -2.268 0.662 -4.242 1 60.25 147 GLY B CA 1
ATOM 3159 C C . GLY B 1 147 ? -3.232 0.103 -3.213 1 60.25 147 GLY B C 1
ATOM 3160 O O . GLY B 1 147 ? -3.254 0.555 -2.066 1 60.25 147 GLY B O 1
ATOM 3161 N N . TYR B 1 148 ? -4.027 -0.826 -3.684 1 53.06 148 TYR B N 1
ATOM 3162 C CA . TYR B 1 148 ? -5.117 -1.32 -2.85 1 53.06 148 TYR B CA 1
ATOM 3163 C C . TYR B 1 148 ? -4.617 -2.375 -1.87 1 53.06 148 TYR B C 1
ATOM 3165 O O . TYR B 1 148 ? -5.297 -2.688 -0.888 1 53.06 148 TYR B O 1
ATOM 3173 N N . ALA B 1 149 ? -3.473 -2.91 -2.221 1 56.75 149 ALA B N 1
ATOM 3174 C CA . ALA B 1 149 ? -2.994 -4.008 -1.386 1 56.75 149 ALA B CA 1
ATOM 3175 C C . ALA B 1 149 ? -1.637 -3.68 -0.77 1 56.75 149 ALA B C 1
ATOM 3177 O O . ALA B 1 149 ? -0.649 -3.504 -1.487 1 56.75 149 ALA B O 1
ATOM 3178 N N . GLY B 1 150 ? -1.646 -3.281 0.395 1 65.81 150 GLY B N 1
ATOM 3179 C CA . GLY B 1 150 ? -0.407 -3.1 1.135 1 65.81 150 GLY B CA 1
ATOM 3180 C C . GLY B 1 150 ? -0.28 -4.035 2.322 1 65.81 150 GLY B C 1
ATOM 3181 O O . GLY B 1 150 ? -0.758 -5.168 2.279 1 65.81 150 GLY B O 1
ATOM 3182 N N . ILE B 1 151 ? 0.431 -3.775 3.178 1 65.81 151 ILE B N 1
ATOM 3183 C CA . ILE B 1 151 ? 0.755 -4.574 4.355 1 65.81 151 ILE B CA 1
ATOM 3184 C C . ILE B 1 151 ? -0.53 -4.965 5.086 1 65.81 151 ILE B C 1
ATOM 3186 O O . ILE B 1 151 ? -0.611 -6.039 5.68 1 65.81 151 ILE B O 1
ATOM 3190 N N . ASN B 1 152 ? -1.55 -4.172 4.734 1 67.69 152 ASN B N 1
ATOM 3191 C CA . ASN B 1 152 ? -2.822 -4.441 5.395 1 67.69 152 ASN B CA 1
ATOM 3192 C C . ASN B 1 152 ? -3.498 -5.684 4.82 1 67.69 152 ASN B C 1
ATOM 3194 O O . ASN B 1 152 ? -4.312 -6.316 5.496 1 67.69 152 ASN B O 1
ATOM 3198 N N . ALA B 1 153 ? -3.203 -5.957 3.604 1 64.19 153 ALA B N 1
ATOM 3199 C CA . ALA B 1 153 ? -3.811 -7.109 2.947 1 64.19 153 ALA B CA 1
ATOM 3200 C C . ALA B 1 153 ? -3.377 -8.414 3.617 1 64.19 153 ALA B C 1
ATOM 3202 O O . ALA B 1 153 ? -4.074 -9.422 3.527 1 64.19 153 ALA B O 1
ATOM 3203 N N . ILE B 1 154 ? -2.285 -8.43 4.289 1 70.06 154 ILE B N 1
ATOM 3204 C CA . ILE B 1 154 ? -1.76 -9.664 4.859 1 70.06 154 ILE B CA 1
ATOM 3205 C C . ILE B 1 154 ? -1.989 -9.68 6.371 1 70.06 154 ILE B C 1
ATOM 3207 O O . ILE B 1 154 ? -1.438 -10.523 7.082 1 70.06 154 ILE B O 1
ATOM 3211 N N . ARG B 1 155 ? -2.771 -8.711 6.816 1 69.44 155 ARG B N 1
ATOM 3212 C CA . ARG B 1 155 ? -3.074 -8.648 8.242 1 69.44 155 ARG B CA 1
ATOM 3213 C C . ARG B 1 155 ? -4.09 -9.719 8.633 1 69.44 155 ARG B C 1
ATOM 3215 O O . ARG B 1 155 ? -3.98 -10.328 9.695 1 69.44 155 ARG B O 1
ATOM 3222 N N . GLY B 1 156 ? -5.016 -9.969 7.859 1 64.75 156 GLY B N 1
ATOM 3223 C CA . GLY B 1 156 ? -6.125 -10.812 8.266 1 64.75 156 GLY B CA 1
ATOM 3224 C C . GLY B 1 156 ? -6.039 -12.227 7.711 1 64.75 156 GLY B C 1
ATOM 3225 O O . GLY B 1 156 ? -6.695 -13.141 8.219 1 64.75 156 GLY B O 1
ATOM 3226 N N . TYR B 1 157 ? -5.344 -12.461 6.684 1 70.56 157 TYR B N 1
ATOM 3227 C CA . TYR B 1 157 ? -5.211 -13.766 6.047 1 70.56 157 TYR B CA 1
ATOM 3228 C C . TYR B 1 157 ? -3.764 -14.039 5.66 1 70.56 157 TYR B C 1
ATOM 3230 O O . TYR B 1 157 ? -3.07 -13.148 5.156 1 70.56 157 TYR B O 1
ATOM 3238 N N . HIS B 1 158 ? -3.371 -15.234 5.984 1 79.25 158 HIS B N 1
ATOM 3239 C CA . HIS B 1 158 ? -2.014 -15.625 5.617 1 79.25 158 HIS B CA 1
ATOM 3240 C C . HIS B 1 158 ? -1.973 -16.219 4.219 1 79.25 158 HIS B C 1
ATOM 3242 O O . HIS B 1 158 ? -2.611 -17.25 3.957 1 79.25 158 HIS B O 1
ATOM 3248 N N . PHE B 1 159 ? -1.327 -15.609 3.383 1 87.19 159 PHE B N 1
ATOM 3249 C CA . PHE B 1 159 ? -1.039 -16.156 2.061 1 87.19 159 PHE B CA 1
ATOM 3250 C C . PHE B 1 159 ? 0.339 -16.797 2.031 1 87.19 159 PHE B C 1
ATOM 3252 O O . PHE B 1 159 ? 1.337 -16.172 2.385 1 87.19 159 PHE B O 1
ATOM 3259 N N . ASP B 1 160 ? 0.317 -17.984 1.569 1 89.44 160 ASP B N 1
ATOM 3260 C CA . ASP B 1 160 ? 1.613 -18.641 1.455 1 89.44 160 ASP B CA 1
ATOM 3261 C C . ASP B 1 160 ? 2.49 -17.953 0.412 1 89.44 160 ASP B C 1
ATOM 3263 O O . ASP B 1 160 ? 3.715 -17.906 0.553 1 89.44 160 ASP B O 1
ATOM 3267 N N . TYR B 1 161 ? 1.798 -17.391 -0.552 1 94.12 161 TYR B N 1
ATOM 3268 C CA . TYR B 1 161 ? 2.51 -16.719 -1.628 1 94.12 161 TYR B CA 1
ATOM 3269 C C . TYR B 1 161 ? 1.954 -15.312 -1.85 1 94.12 161 TYR B C 1
ATOM 3271 O O . TYR B 1 161 ? 0.739 -15.109 -1.807 1 94.12 161 TYR B O 1
ATOM 3279 N N . VAL B 1 162 ? 2.912 -14.398 -2.031 1 93.25 162 VAL B N 1
ATOM 3280 C CA . VAL B 1 162 ? 2.561 -13.008 -2.307 1 93.25 162 VAL B CA 1
ATOM 3281 C C . VAL B 1 162 ? 3.283 -12.531 -3.564 1 93.25 162 VAL B C 1
ATOM 3283 O O . VAL B 1 162 ? 4.508 -12.648 -3.668 1 93.25 162 VAL B O 1
ATOM 3286 N N . LYS B 1 163 ? 2.5 -12.016 -4.516 1 95.31 163 LYS B N 1
ATOM 3287 C CA . LYS B 1 163 ? 3.086 -11.477 -5.742 1 95.31 163 LYS B CA 1
ATOM 3288 C C . LYS B 1 163 ? 3.188 -9.961 -5.684 1 95.31 163 LYS B C 1
ATOM 3290 O O . LYS B 1 163 ? 2.172 -9.266 -5.574 1 95.31 163 LYS B O 1
ATOM 3295 N N . ILE B 1 164 ? 4.445 -9.5 -5.785 1 93.38 164 ILE B N 1
ATOM 3296 C CA . ILE B 1 164 ? 4.668 -8.055 -5.812 1 93.38 164 ILE B CA 1
ATOM 3297 C C . ILE B 1 164 ? 4.379 -7.516 -7.211 1 93.38 164 ILE B C 1
ATOM 3299 O O . ILE B 1 164 ? 4.906 -8.023 -8.203 1 93.38 164 ILE B O 1
ATOM 3303 N N . ASP B 1 165 ? 3.621 -6.512 -7.281 1 91.06 165 ASP B N 1
ATOM 3304 C CA . ASP B 1 165 ? 3.143 -5.93 -8.531 1 91.06 165 ASP B CA 1
ATOM 3305 C C . ASP B 1 165 ? 4.301 -5.367 -9.352 1 91.06 165 ASP B C 1
ATOM 3307 O O . ASP B 1 165 ? 5.215 -4.754 -8.805 1 91.06 165 ASP B O 1
ATOM 3311 N N . LYS B 1 166 ? 4.125 -5.441 -10.641 1 93.88 166 LYS B N 1
ATOM 3312 C CA . LYS B 1 166 ? 5.184 -5.008 -11.555 1 93.88 166 LYS B CA 1
ATOM 3313 C C . LYS B 1 166 ? 5.422 -3.506 -11.445 1 93.88 166 LYS B C 1
ATOM 3315 O O . LYS B 1 166 ? 6.559 -3.045 -11.562 1 93.88 166 LYS B O 1
ATOM 3320 N N . ASN B 1 167 ? 4.355 -2.756 -11.289 1 89.56 167 ASN B N 1
ATOM 3321 C CA . ASN B 1 167 ? 4.52 -1.309 -11.219 1 89.56 167 ASN B CA 1
ATOM 3322 C C . ASN B 1 167 ? 5.324 -0.89 -9.992 1 89.56 167 ASN B C 1
ATOM 3324 O O . ASN B 1 167 ? 6.066 0.093 -10.031 1 89.56 167 ASN B O 1
ATOM 3328 N N . LEU B 1 168 ? 5.137 -1.592 -8.906 1 89.5 168 LEU B N 1
ATOM 3329 C CA . LEU B 1 168 ? 5.945 -1.303 -7.73 1 89.5 168 LEU B CA 1
ATOM 3330 C C . LEU B 1 168 ? 7.43 -1.505 -8.023 1 89.5 168 LEU B C 1
ATOM 3332 O O . LEU B 1 168 ? 8.258 -0.652 -7.695 1 89.5 168 LEU B O 1
ATOM 3336 N N . LEU B 1 169 ? 7.754 -2.619 -8.641 1 94.31 169 LEU B N 1
ATOM 3337 C CA . LEU B 1 169 ? 9.133 -2.887 -9.031 1 94.31 169 LEU B CA 1
ATOM 3338 C C . LEU B 1 169 ? 9.688 -1.768 -9.906 1 94.31 169 LEU B C 1
ATOM 3340 O O . LEU B 1 169 ? 10.734 -1.196 -9.609 1 94.31 169 LEU B O 1
ATOM 3344 N N . TRP B 1 170 ? 8.938 -1.432 -10.93 1 94.06 170 TRP B N 1
ATOM 3345 C CA . TRP B 1 170 ? 9.391 -0.447 -11.906 1 94.06 170 TRP B CA 1
ATOM 3346 C C . TRP B 1 170 ? 9.562 0.923 -11.258 1 94.06 170 TRP B C 1
ATOM 3348 O O . TRP B 1 170 ? 10.531 1.633 -11.539 1 94.06 170 TRP B O 1
ATOM 3358 N N . ASP B 1 171 ? 8.703 1.28 -10.398 1 89.62 171 ASP B N 1
ATOM 3359 C CA . ASP B 1 171 ? 8.758 2.572 -9.719 1 89.62 171 ASP B CA 1
ATOM 3360 C C . ASP B 1 171 ? 9.969 2.646 -8.789 1 89.62 171 ASP B C 1
ATOM 3362 O O . ASP B 1 171 ? 10.695 3.641 -8.781 1 89.62 171 ASP B O 1
ATOM 3366 N N . LEU B 1 172 ? 10.141 1.629 -8.047 1 92.69 172 LEU B N 1
ATOM 3367 C CA . LEU B 1 172 ? 11.242 1.625 -7.094 1 92.69 172 LEU B CA 1
ATOM 3368 C C . LEU B 1 172 ? 12.586 1.676 -7.812 1 92.69 172 LEU B C 1
ATOM 3370 O O . LEU B 1 172 ? 13.547 2.2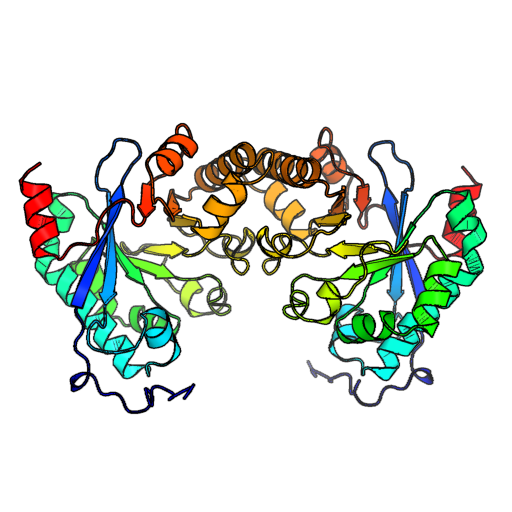73 -7.309 1 92.69 172 LEU B O 1
ATOM 3374 N N . MET B 1 173 ? 12.68 1.067 -8.945 1 94.81 173 MET B N 1
ATOM 3375 C CA . MET B 1 173 ? 13.93 1.036 -9.711 1 94.81 173 MET B CA 1
ATOM 3376 C C . MET B 1 173 ? 14.32 2.438 -10.164 1 94.81 173 MET B C 1
ATOM 3378 O O . MET B 1 173 ? 15.492 2.693 -10.453 1 94.81 173 MET B O 1
ATOM 3382 N N . LYS B 1 174 ? 13.359 3.371 -10.195 1 92.75 174 LYS B N 1
ATOM 3383 C CA . LYS B 1 174 ? 13.602 4.715 -10.719 1 92.75 174 LYS B CA 1
ATOM 3384 C C . LYS B 1 174 ? 13.836 5.711 -9.586 1 92.75 174 LYS B C 1
ATOM 3386 O O . LYS B 1 174 ? 14.078 6.895 -9.836 1 92.75 174 LYS B O 1
ATOM 3391 N N . LYS B 1 175 ? 13.773 5.336 -8.406 1 92.5 175 LYS B N 1
ATOM 3392 C CA . LYS B 1 175 ? 13.82 6.258 -7.273 1 92.5 175 LYS B CA 1
ATOM 3393 C C . LYS B 1 175 ? 15.055 6.016 -6.418 1 92.5 175 LYS B C 1
ATOM 3395 O O . LYS B 1 175 ? 15.664 4.941 -6.477 1 92.5 175 LYS B O 1
ATOM 3400 N N . ASN B 1 176 ? 15.359 7.023 -5.641 1 92.88 176 ASN B N 1
ATOM 3401 C CA . ASN B 1 176 ? 16.438 6.879 -4.68 1 92.88 176 ASN B CA 1
ATOM 3402 C C . ASN B 1 176 ? 16.047 5.949 -3.531 1 92.88 176 ASN B C 1
ATOM 3404 O O . ASN B 1 176 ? 14.93 6.02 -3.027 1 92.88 176 ASN B O 1
ATOM 3408 N N . ALA B 1 177 ? 17.016 5.023 -3.211 1 93.81 177 ALA B N 1
ATOM 3409 C CA . ALA B 1 177 ? 16.828 4.082 -2.107 1 93.81 177 ALA B CA 1
ATOM 3410 C C . ALA B 1 177 ? 15.703 3.1 -2.408 1 93.81 177 ALA B C 1
ATOM 3412 O O . ALA B 1 177 ? 15.078 2.559 -1.49 1 93.81 177 ALA B O 1
ATOM 3413 N N . GLY B 1 178 ? 15.445 2.959 -3.672 1 94.25 178 GLY B N 1
ATOM 3414 C CA . GLY B 1 178 ? 14.43 2.002 -4.082 1 94.25 178 GLY B CA 1
ATOM 3415 C C . GLY B 1 178 ? 14.82 0.562 -3.812 1 94.25 178 GLY B C 1
ATOM 3416 O O . GLY B 1 178 ? 13.992 -0.237 -3.365 1 94.25 178 GLY B O 1
ATOM 3417 N N . ARG B 1 179 ? 16.016 0.23 -4.145 1 95.88 179 ARG B N 1
ATOM 3418 C CA . ARG B 1 179 ? 16.469 -1.147 -3.994 1 95.88 179 ARG B CA 1
ATOM 3419 C C . ARG B 1 179 ? 16.484 -1.565 -2.527 1 95.88 179 ARG B C 1
ATOM 3421 O O . ARG B 1 179 ? 15.977 -2.635 -2.178 1 95.88 179 ARG B O 1
ATOM 3428 N N . PRO B 1 180 ? 17.031 -0.658 -1.654 1 95.69 180 PRO B N 1
ATOM 3429 C CA . PRO B 1 180 ? 16.969 -1.021 -0.236 1 95.69 180 PRO B CA 1
ATOM 3430 C C . PRO B 1 180 ? 15.539 -1.255 0.254 1 95.69 180 PRO B C 1
ATOM 3432 O O . PRO B 1 180 ? 15.305 -2.148 1.071 1 95.69 180 PRO B O 1
ATOM 3435 N N . LEU B 1 181 ? 14.656 -0.484 -0.237 1 94.25 181 LEU B N 1
ATOM 3436 C CA . LEU B 1 181 ? 13.273 -0.666 0.172 1 94.25 181 LEU B CA 1
ATOM 3437 C C . LEU B 1 181 ? 12.727 -1.998 -0.331 1 94.25 181 LEU B C 1
ATOM 3439 O O . LEU B 1 181 ? 12.07 -2.727 0.417 1 94.25 181 LEU B O 1
ATOM 3443 N N . MET B 1 182 ? 12.961 -2.318 -1.542 1 95.31 182 MET B N 1
ATOM 3444 C CA . MET B 1 182 ? 12.523 -3.604 -2.088 1 95.31 182 MET B CA 1
ATOM 3445 C C . MET B 1 182 ? 13.117 -4.758 -1.289 1 95.31 182 MET B C 1
ATOM 3447 O O . MET B 1 182 ? 12.406 -5.699 -0.93 1 95.31 182 MET B O 1
ATOM 3451 N N . ASP B 1 183 ? 14.344 -4.699 -1.039 1 96.81 183 ASP B N 1
ATOM 3452 C CA . ASP B 1 183 ? 15.016 -5.746 -0.281 1 96.81 183 ASP B CA 1
ATOM 3453 C C . ASP B 1 183 ? 14.383 -5.922 1.098 1 96.81 183 ASP B C 1
ATOM 3455 O O . ASP B 1 183 ? 14.133 -7.047 1.531 1 96.81 183 ASP B O 1
ATOM 3459 N N . ALA B 1 184 ? 14.125 -4.809 1.758 1 94.75 184 ALA B N 1
ATOM 3460 C CA . ALA B 1 184 ? 13.492 -4.855 3.074 1 94.75 184 ALA B CA 1
ATOM 3461 C C . ALA B 1 184 ? 12.094 -5.461 2.99 1 94.75 184 ALA B C 1
ATOM 3463 O O . ALA B 1 184 ? 11.68 -6.211 3.879 1 94.75 184 ALA B O 1
ATOM 3464 N N . LEU B 1 185 ? 11.398 -5.102 1.996 1 93.62 185 LEU B N 1
ATOM 3465 C CA . LEU B 1 185 ? 10.047 -5.617 1.796 1 93.62 185 LEU B CA 1
ATOM 3466 C C . LEU B 1 185 ? 10.062 -7.129 1.584 1 93.62 185 LEU B C 1
ATOM 3468 O O . LEU B 1 185 ? 9.297 -7.859 2.217 1 93.62 185 LEU B O 1
ATOM 3472 N N . VAL B 1 186 ? 10.914 -7.57 0.716 1 96.38 186 VAL B N 1
ATOM 3473 C CA . VAL B 1 186 ? 11.047 -9 0.436 1 96.38 186 VAL B CA 1
ATOM 3474 C C . VAL B 1 186 ? 11.445 -9.742 1.711 1 96.38 186 VAL B C 1
ATOM 3476 O O . VAL B 1 186 ? 10.859 -10.773 2.043 1 96.38 186 VAL B O 1
ATOM 3479 N N . THR B 1 187 ? 12.367 -9.234 2.393 1 96.12 187 THR B N 1
ATOM 3480 C CA . THR B 1 187 ? 12.828 -9.836 3.641 1 96.12 187 THR B CA 1
ATOM 3481 C C . THR B 1 187 ? 11.688 -9.906 4.656 1 96.12 187 THR B C 1
ATOM 3483 O O . THR B 1 187 ? 11.492 -10.938 5.301 1 96.12 187 THR B O 1
ATOM 3486 N N . PHE B 1 188 ? 10.992 -8.844 4.797 1 93.75 188 PHE B N 1
ATOM 3487 C CA . PHE B 1 188 ? 9.859 -8.789 5.711 1 93.75 188 PHE B CA 1
ATOM 3488 C C . PHE B 1 188 ? 8.844 -9.883 5.395 1 93.75 188 PHE B C 1
ATOM 3490 O O . PHE B 1 188 ? 8.43 -10.625 6.281 1 93.75 188 PHE B O 1
ATOM 3497 N N . LEU B 1 189 ? 8.469 -9.93 4.168 1 94.06 189 LEU B N 1
ATOM 3498 C CA . LEU B 1 189 ? 7.488 -10.93 3.752 1 94.06 189 LEU B CA 1
ATOM 3499 C C . LEU B 1 189 ? 8.016 -12.344 3.99 1 94.06 189 LEU B C 1
ATOM 3501 O O . LEU B 1 189 ? 7.297 -13.195 4.527 1 94.06 189 LEU B O 1
ATOM 3505 N N . THR B 1 190 ? 9.227 -12.602 3.631 1 95.56 190 THR B N 1
ATOM 3506 C CA . THR B 1 190 ? 9.844 -13.922 3.787 1 95.56 190 THR B CA 1
ATOM 3507 C C . THR B 1 190 ? 9.922 -14.305 5.262 1 95.56 190 THR B C 1
ATOM 3509 O O . THR B 1 190 ? 9.594 -15.438 5.629 1 95.56 190 THR B O 1
ATOM 3512 N N . ARG B 1 191 ? 10.273 -13.398 6.047 1 94.44 191 ARG B N 1
ATOM 3513 C CA . ARG B 1 191 ? 10.43 -13.664 7.473 1 94.44 191 ARG B CA 1
ATOM 3514 C C . ARG B 1 191 ? 9.078 -13.898 8.133 1 94.44 191 ARG B C 1
ATOM 3516 O O . ARG B 1 191 ? 9 -14.438 9.242 1 94.44 191 ARG B O 1
ATOM 3523 N N . ASN B 1 192 ? 8.117 -13.484 7.547 1 93.19 192 ASN B N 1
ATOM 3524 C CA . ASN B 1 192 ? 6.777 -13.711 8.07 1 93.19 192 ASN B CA 1
ATOM 3525 C C . ASN B 1 192 ? 6.051 -14.812 7.293 1 93.19 192 ASN B C 1
ATOM 3527 O O . ASN B 1 192 ? 4.828 -14.766 7.141 1 93.19 192 ASN B O 1
ATOM 3531 N N . GLN B 1 193 ? 6.797 -15.656 6.664 1 91.88 193 GLN B N 1
ATOM 3532 C CA . GLN B 1 193 ? 6.387 -16.953 6.141 1 91.88 193 GLN B CA 1
ATOM 3533 C C . GLN B 1 193 ? 5.594 -16.797 4.848 1 91.88 193 GLN B C 1
ATOM 3535 O O . GLN B 1 193 ? 4.633 -17.547 4.609 1 91.88 193 GLN B O 1
ATOM 3540 N N . HIS B 1 194 ? 5.902 -15.781 4.105 1 93.06 194 HIS B N 1
ATOM 3541 C CA . HIS B 1 194 ? 5.375 -15.625 2.756 1 93.06 194 HIS B CA 1
ATOM 3542 C C . HIS B 1 194 ? 6.441 -15.93 1.709 1 93.06 194 HIS B C 1
ATOM 3544 O O . HIS B 1 194 ? 7.578 -15.461 1.822 1 93.06 194 HIS B O 1
ATOM 3550 N N . ASN B 1 195 ? 6.094 -16.734 0.753 1 96.38 195 ASN B N 1
ATOM 3551 C CA . ASN B 1 195 ? 6.934 -16.875 -0.433 1 96.38 195 ASN B CA 1
ATOM 3552 C C . ASN B 1 195 ? 6.68 -15.734 -1.426 1 96.38 195 ASN B C 1
ATOM 3554 O O . ASN B 1 195 ? 5.551 -15.547 -1.883 1 96.38 195 ASN B O 1
ATOM 3558 N N . VAL B 1 196 ? 7.754 -15.023 -1.797 1 97.56 196 VAL B N 1
ATOM 3559 C CA . VAL B 1 196 ? 7.582 -13.789 -2.553 1 97.56 196 VAL B CA 1
ATOM 3560 C C . VAL B 1 196 ? 7.844 -14.047 -4.035 1 97.56 196 VAL B C 1
ATOM 3562 O O . VAL B 1 196 ? 8.867 -14.641 -4.395 1 97.56 196 VAL B O 1
ATOM 3565 N N . ILE B 1 197 ? 6.914 -13.656 -4.855 1 98.38 197 ILE B N 1
ATOM 3566 C CA . ILE B 1 197 ? 7.082 -13.648 -6.305 1 98.38 197 ILE B CA 1
ATOM 3567 C C . ILE B 1 197 ? 7.055 -12.211 -6.82 1 98.38 197 ILE B C 1
ATOM 3569 O O . ILE B 1 197 ? 6.125 -11.453 -6.52 1 98.38 197 ILE B O 1
ATOM 3573 N N . ILE B 1 198 ? 8.078 -11.812 -7.562 1 98.06 198 ILE B N 1
ATOM 3574 C CA . ILE B 1 198 ? 8.141 -10.445 -8.062 1 98.06 198 ILE B CA 1
ATOM 3575 C C . ILE B 1 198 ? 7.797 -10.43 -9.555 1 98.06 198 ILE B C 1
ATOM 3577 O O . ILE B 1 198 ? 8.422 -11.133 -10.352 1 98.06 198 ILE B O 1
ATOM 3581 N N . GLU B 1 199 ? 6.836 -9.625 -9.898 1 97.38 199 GLU B N 1
ATOM 3582 C CA . GLU B 1 199 ? 6.371 -9.516 -11.273 1 97.38 199 GLU B CA 1
ATOM 3583 C C . GLU B 1 199 ? 7.059 -8.359 -12 1 97.38 199 GLU B C 1
ATOM 3585 O O . GLU B 1 199 ? 7.664 -7.496 -11.367 1 97.38 199 GLU B O 1
ATOM 3590 N N . GLY B 1 200 ? 7.004 -8.414 -13.344 1 97.19 200 GLY B N 1
ATOM 3591 C CA . GLY B 1 200 ? 7.418 -7.266 -14.141 1 97.19 200 GLY B CA 1
ATOM 3592 C C . GLY B 1 200 ? 8.828 -7.398 -14.688 1 97.19 200 GLY B C 1
ATOM 3593 O O . GLY B 1 200 ? 9.438 -6.406 -15.094 1 97.19 200 GLY B O 1
ATOM 3594 N N . ILE B 1 201 ? 9.352 -8.57 -14.75 1 98.19 201 ILE B N 1
ATOM 3595 C CA . ILE B 1 201 ? 10.688 -8.758 -15.312 1 98.19 201 ILE B CA 1
ATOM 3596 C C . ILE B 1 201 ? 10.617 -8.688 -16.844 1 98.19 201 ILE B C 1
ATOM 3598 O O . ILE B 1 201 ? 10.016 -9.555 -17.484 1 98.19 201 ILE B O 1
ATOM 3602 N N . GLU B 1 202 ? 11.227 -7.688 -17.391 1 97.44 202 GLU B N 1
ATOM 3603 C CA . GLU B 1 202 ? 11.148 -7.496 -18.844 1 97.44 202 GLU B CA 1
ATOM 3604 C C . GLU B 1 202 ? 12.547 -7.422 -19.469 1 97.44 202 GLU B C 1
ATOM 3606 O O . GLU B 1 202 ? 12.688 -7.398 -20.688 1 97.44 202 GLU B O 1
ATOM 3611 N N . SER B 1 203 ? 13.578 -7.43 -18.609 1 96.94 203 SER B N 1
ATOM 3612 C CA . SER B 1 203 ? 14.953 -7.309 -19.078 1 96.94 203 SER B CA 1
ATOM 3613 C C . SER B 1 203 ? 15.93 -7.949 -18.109 1 96.94 203 SER B C 1
ATOM 3615 O O . SER B 1 203 ? 15.562 -8.266 -16.969 1 96.94 203 SER B O 1
ATOM 3617 N N . GLU B 1 204 ? 17.094 -8.102 -18.641 1 96.12 204 GLU B N 1
ATOM 3618 C CA . GLU B 1 204 ? 18.156 -8.602 -17.781 1 96.12 204 GLU B CA 1
ATOM 3619 C C . GLU B 1 204 ? 18.453 -7.629 -16.641 1 96.12 204 GLU B C 1
ATOM 3621 O O . GLU B 1 204 ? 18.797 -8.047 -15.539 1 96.12 204 GLU B O 1
ATOM 3626 N N . ALA B 1 205 ? 18.312 -6.371 -16.906 1 96.88 205 ALA B N 1
ATOM 3627 C CA . ALA B 1 205 ? 18.531 -5.344 -15.898 1 96.88 205 ALA B CA 1
ATOM 3628 C C . ALA B 1 205 ? 17.594 -5.531 -14.711 1 96.88 205 ALA B C 1
ATOM 3630 O O . ALA B 1 205 ? 18 -5.344 -13.562 1 96.88 205 ALA B O 1
ATOM 3631 N N . HIS B 1 206 ? 16.375 -5.887 -15 1 97.62 206 HIS B N 1
ATOM 3632 C CA . HIS B 1 206 ? 15.422 -6.152 -13.93 1 97.62 206 HIS B CA 1
ATOM 3633 C C . HIS B 1 206 ? 15.891 -7.312 -13.055 1 97.62 206 HIS B C 1
ATOM 3635 O O . HIS B 1 206 ? 15.859 -7.219 -11.828 1 97.62 206 HIS B O 1
ATOM 3641 N N . LYS B 1 207 ? 16.359 -8.383 -13.688 1 96.5 207 LYS B N 1
ATOM 3642 C CA . LYS B 1 207 ? 16.844 -9.555 -12.953 1 96.5 207 LYS B CA 1
ATOM 3643 C C . LYS B 1 207 ? 18.031 -9.188 -12.062 1 96.5 207 LYS B C 1
ATOM 3645 O O . LYS B 1 207 ? 18.062 -9.547 -10.883 1 96.5 207 LYS B O 1
ATOM 3650 N N . ASN B 1 208 ? 18.938 -8.469 -12.633 1 97 208 ASN B N 1
ATOM 3651 C CA . ASN B 1 208 ? 20.141 -8.07 -11.906 1 97 208 ASN B CA 1
ATOM 3652 C C . ASN B 1 208 ? 19.797 -7.188 -10.703 1 97 208 ASN B C 1
ATOM 3654 O O . ASN B 1 208 ? 20.453 -7.281 -9.664 1 97 208 ASN B O 1
ATOM 3658 N N . TRP B 1 209 ? 18.781 -6.363 -10.891 1 97.56 209 TRP B N 1
ATOM 3659 C CA . TRP B 1 209 ? 18.359 -5.43 -9.852 1 97.56 209 TRP B CA 1
ATOM 3660 C C . TRP B 1 209 ? 17.812 -6.172 -8.641 1 97.56 209 TRP B C 1
ATOM 3662 O O . TRP B 1 209 ? 17.859 -5.66 -7.52 1 97.56 209 TRP B O 1
ATOM 3672 N N . LEU B 1 210 ? 17.406 -7.41 -8.852 1 98 210 LEU B N 1
ATOM 3673 C CA . LEU B 1 210 ? 16.781 -8.195 -7.797 1 98 210 LEU B CA 1
ATOM 3674 C C . LEU B 1 210 ? 17.766 -9.203 -7.211 1 98 210 LEU B C 1
ATOM 3676 O O . LEU B 1 210 ? 17.438 -9.922 -6.266 1 98 210 LEU B O 1
ATOM 3680 N N . GLN B 1 211 ? 18.922 -9.258 -7.773 1 96.25 211 GLN B N 1
ATOM 3681 C CA . GLN B 1 211 ? 19.922 -10.219 -7.332 1 96.25 211 GLN B CA 1
ATOM 3682 C C . GLN B 1 211 ? 20.25 -10.039 -5.852 1 96.25 211 GLN B C 1
ATOM 3684 O O . GLN B 1 211 ? 20.406 -8.914 -5.383 1 96.25 211 GLN B O 1
ATOM 3689 N N . GLY B 1 212 ? 20.344 -11.156 -5.121 1 96.38 212 GLY B N 1
ATOM 3690 C CA . GLY B 1 212 ? 20.719 -11.102 -3.721 1 96.38 212 GLY B CA 1
ATOM 3691 C C . GLY B 1 212 ? 19.531 -11.016 -2.781 1 96.38 212 GLY B C 1
ATOM 3692 O O . GLY B 1 212 ? 19.672 -11.18 -1.569 1 96.38 212 GLY B O 1
ATOM 3693 N N . MET B 1 213 ? 18.406 -10.742 -3.268 1 97.25 213 MET B N 1
ATOM 3694 C CA . MET B 1 213 ? 17.188 -10.711 -2.449 1 97.25 213 MET B CA 1
ATOM 3695 C C . MET B 1 213 ? 16.625 -12.117 -2.283 1 97.25 213 MET B C 1
ATOM 3697 O O . MET B 1 213 ? 16.859 -12.992 -3.117 1 97.25 213 MET B O 1
ATOM 3701 N N . GLU B 1 214 ? 15.789 -12.305 -1.199 1 97.19 214 GLU B N 1
ATOM 3702 C CA . GLU B 1 214 ? 15.281 -13.633 -0.859 1 97.19 214 GLU B CA 1
ATOM 3703 C C . GLU B 1 214 ? 13.891 -13.859 -1.443 1 97.19 214 GLU B C 1
ATOM 3705 O O . GLU B 1 214 ? 12.977 -14.289 -0.738 1 97.19 214 GLU B O 1
ATOM 3710 N N . TRP B 1 215 ? 13.781 -13.617 -2.711 1 98 215 TRP B N 1
ATOM 3711 C CA . TRP B 1 215 ? 12.508 -13.898 -3.367 1 98 215 TRP B CA 1
ATOM 3712 C C . TRP B 1 215 ? 12.414 -15.367 -3.775 1 98 215 TRP B C 1
ATOM 3714 O O . TRP B 1 215 ? 13.438 -16.047 -3.9 1 98 215 TRP B O 1
ATOM 3724 N N . PHE B 1 216 ? 11.18 -15.891 -3.879 1 98 216 PHE B N 1
ATOM 3725 C CA . PHE B 1 216 ? 10.906 -17.281 -4.254 1 98 216 PHE B CA 1
ATOM 3726 C C . PHE B 1 216 ? 11 -17.453 -5.766 1 98 216 PHE B C 1
ATOM 3728 O O . PHE B 1 216 ? 11.648 -18.391 -6.246 1 98 216 PHE B O 1
ATOM 3735 N N . ALA B 1 217 ? 10.398 -16.5 -6.477 1 98.38 217 ALA B N 1
ATOM 3736 C CA . ALA B 1 217 ? 10.391 -16.578 -7.934 1 98.38 217 ALA B CA 1
ATOM 3737 C C . ALA B 1 217 ? 10.211 -15.195 -8.547 1 98.38 217 ALA B C 1
ATOM 3739 O O . ALA B 1 217 ? 9.844 -14.242 -7.855 1 98.38 217 ALA B O 1
ATOM 3740 N N . ILE B 1 218 ? 10.539 -15.062 -9.805 1 98.5 218 ILE B N 1
ATOM 3741 C CA . ILE B 1 218 ? 10.281 -13.859 -10.578 1 98.5 218 ILE B CA 1
ATOM 3742 C C . ILE B 1 218 ? 9.492 -14.219 -11.836 1 98.5 218 ILE B C 1
ATOM 3744 O O . ILE B 1 218 ? 9.555 -15.352 -12.312 1 98.5 218 ILE B O 1
ATOM 3748 N N . GLN B 1 219 ? 8.695 -13.266 -12.297 1 98 219 GLN B N 1
ATOM 3749 C CA . GLN B 1 219 ? 7.789 -13.461 -13.422 1 98 219 GLN B CA 1
ATOM 3750 C C . GLN B 1 219 ? 7.691 -12.195 -14.281 1 98 219 GLN B C 1
ATOM 3752 O O . GLN B 1 219 ? 7.707 -11.086 -13.758 1 98 219 GLN B O 1
ATOM 3757 N N . GLY B 1 220 ? 7.594 -12.422 -15.586 1 97.06 220 GLY B N 1
ATOM 3758 C CA . GLY B 1 220 ? 7.43 -11.266 -16.469 1 97.06 220 GLY B CA 1
ATOM 3759 C C . GLY B 1 220 ? 7.613 -11.602 -17.938 1 97.06 220 GLY B C 1
ATOM 3760 O O . GLY B 1 220 ? 7.848 -12.758 -18.281 1 97.06 220 GLY B O 1
ATOM 3761 N N . HIS B 1 221 ? 7.562 -10.586 -18.766 1 95.31 221 HIS B N 1
ATOM 3762 C CA . HIS B 1 221 ? 7.562 -10.742 -20.219 1 95.31 221 HIS B CA 1
ATOM 3763 C C . HIS B 1 221 ? 8.969 -10.984 -20.75 1 95.31 221 HIS B C 1
ATOM 3765 O O . HIS B 1 221 ? 9.172 -11.117 -21.953 1 95.31 221 HIS B O 1
ATOM 3771 N N . TYR B 1 222 ? 9.891 -10.984 -19.859 1 95.81 222 TYR B N 1
ATOM 3772 C CA . TYR B 1 222 ? 11.219 -11.469 -20.234 1 95.81 222 TYR B CA 1
ATOM 3773 C C . TYR B 1 222 ? 11.133 -12.883 -20.812 1 95.81 222 TYR B C 1
ATOM 3775 O O . TYR B 1 222 ? 11.906 -13.234 -21.719 1 95.81 222 TYR B O 1
ATOM 3783 N N . TRP B 1 223 ? 10.281 -13.688 -20.312 1 95.62 223 TRP B N 1
ATOM 3784 C CA . TRP B 1 223 ? 10 -15.023 -20.828 1 95.62 223 TRP B CA 1
ATOM 3785 C C . TRP B 1 223 ? 8.68 -15.039 -21.594 1 95.62 223 TRP B C 1
ATOM 3787 O O . TRP B 1 223 ? 7.695 -14.43 -21.172 1 95.62 223 TRP B O 1
ATOM 3797 N N . GLN B 1 224 ? 8.617 -15.68 -22.594 1 94.31 224 GLN B N 1
ATOM 3798 C CA . GLN B 1 224 ? 7.438 -15.75 -23.438 1 94.31 224 GLN B CA 1
ATOM 3799 C C . GLN B 1 224 ? 6.359 -16.625 -22.812 1 94.31 224 GLN B C 1
ATOM 3801 O O . GLN B 1 224 ? 6.668 -17.625 -22.156 1 94.31 224 GLN B O 1
ATOM 3806 N N . GLU B 1 225 ? 5.156 -16.219 -23.109 1 95.44 225 GLU B N 1
ATOM 3807 C CA . GLU B 1 225 ? 4.039 -17.109 -22.812 1 95.44 225 GLU B CA 1
ATOM 3808 C C . GLU B 1 225 ? 4.055 -18.328 -23.734 1 95.44 225 GLU B C 1
ATOM 3810 O O . GLU B 1 225 ? 4.359 -18.203 -24.922 1 95.44 225 GLU B O 1
ATOM 3815 N N . VAL B 1 226 ? 3.654 -19.469 -23.172 1 96.62 226 VAL B N 1
ATOM 3816 C CA . VAL B 1 226 ? 3.734 -20.688 -23.984 1 96.62 226 VAL B CA 1
ATOM 3817 C C . VAL B 1 226 ? 2.443 -21.484 -23.844 1 96.62 226 VAL B C 1
ATOM 3819 O O . VAL B 1 226 ? 1.763 -21.406 -22.812 1 96.62 226 VAL B O 1
ATOM 3822 N N . SER B 1 227 ? 2.148 -22.234 -24.906 1 96.31 227 SER B N 1
ATOM 3823 C CA . SER B 1 227 ? 1.077 -23.219 -24.812 1 96.31 227 SER B CA 1
ATOM 3824 C C . SER B 1 227 ? 1.494 -24.406 -23.938 1 96.31 227 SER B C 1
ATOM 3826 O O . SER B 1 227 ? 2.664 -24.531 -23.562 1 96.31 227 SER B O 1
ATOM 3828 N N . MET B 1 228 ? 0.514 -25.203 -23.594 1 96.25 228 MET B N 1
ATOM 3829 C CA . MET B 1 228 ? 0.827 -26.391 -22.812 1 96.25 228 MET B CA 1
ATOM 3830 C C . MET B 1 228 ? 1.809 -27.281 -23.562 1 96.25 228 MET B C 1
ATOM 3832 O O . MET B 1 228 ? 2.76 -27.797 -22.969 1 96.25 228 MET B O 1
ATOM 3836 N N . GLU B 1 229 ? 1.601 -27.422 -24.812 1 94.88 229 GLU B N 1
ATOM 3837 C CA . GLU B 1 229 ? 2.477 -28.25 -25.625 1 94.88 229 GLU B CA 1
ATOM 3838 C C . GLU B 1 229 ? 3.9 -27.703 -25.641 1 94.88 229 GLU B C 1
ATOM 3840 O O . GLU B 1 229 ? 4.863 -28.453 -25.516 1 94.88 229 GLU B O 1
ATOM 3845 N N . GLN B 1 230 ? 3.98 -26.453 -25.844 1 96.06 230 GLN B N 1
ATOM 3846 C CA . GLN B 1 230 ? 5.289 -25.812 -25.844 1 96.06 230 GLN B CA 1
ATOM 3847 C C . GLN B 1 230 ? 5.973 -25.938 -24.484 1 96.06 230 GLN B C 1
ATOM 3849 O O . GLN B 1 230 ? 7.188 -26.125 -24.422 1 96.06 230 GLN B O 1
ATOM 3854 N N . LEU B 1 231 ? 5.207 -25.812 -23.438 1 95.56 231 LEU B N 1
ATOM 3855 C CA . LEU B 1 231 ? 5.73 -25.922 -22.078 1 95.56 231 LEU B CA 1
ATOM 3856 C C . LEU B 1 231 ? 6.348 -27.297 -21.844 1 95.56 231 LEU B C 1
ATOM 3858 O O . LEU B 1 231 ? 7.457 -27.406 -21.312 1 95.56 231 LEU B O 1
ATOM 3862 N N . ILE B 1 232 ? 5.691 -28.344 -22.281 1 94 232 ILE B N 1
ATOM 3863 C CA . ILE B 1 232 ? 6.145 -29.703 -22.109 1 94 232 ILE B CA 1
ATOM 3864 C C . ILE B 1 232 ? 7.402 -29.953 -22.938 1 94 232 ILE B C 1
ATOM 3866 O O . ILE B 1 232 ? 8.352 -30.578 -22.469 1 94 232 ILE B O 1
ATOM 3870 N N . GLN B 1 233 ? 7.391 -29.375 -24.141 1 90.38 233 GLN B N 1
ATOM 3871 C CA . GLN B 1 233 ? 8.516 -29.578 -25.047 1 90.38 233 GLN B CA 1
ATOM 3872 C C . GLN B 1 233 ? 9.773 -28.875 -24.516 1 90.38 233 GLN B C 1
ATOM 3874 O O . GLN B 1 233 ? 10.875 -29.422 -24.641 1 90.38 233 GLN B O 1
ATOM 3879 N N . GLU B 1 234 ? 9.602 -27.688 -24.031 1 84.62 234 GLU B N 1
ATOM 3880 C CA . GLU B 1 234 ? 10.734 -26.922 -23.516 1 84.62 234 GLU B CA 1
ATOM 3881 C C . GLU B 1 234 ? 11.344 -27.609 -22.297 1 84.62 234 GLU B C 1
ATOM 3883 O O . GLU B 1 234 ? 12.555 -27.516 -22.078 1 84.62 234 GLU B O 1
ATOM 3888 N N . GLU B 1 235 ? 10.57 -28.094 -21.438 1 72.69 235 GLU B N 1
ATOM 3889 C CA . GLU B 1 235 ? 11.055 -28.688 -20.203 1 72.69 235 GLU B CA 1
ATOM 3890 C C . GLU B 1 235 ? 11.57 -30.109 -20.438 1 72.69 235 GLU B C 1
ATOM 3892 O O . GLU B 1 235 ? 12.375 -30.625 -19.672 1 72.69 235 GLU B O 1
ATOM 3897 N N . ILE B 1 236 ? 11.094 -30.672 -21.531 1 54.22 236 ILE B N 1
ATOM 3898 C CA . ILE B 1 236 ? 11.68 -31.953 -21.953 1 54.22 236 ILE B CA 1
ATOM 3899 C C . ILE B 1 236 ? 13.07 -31.703 -22.531 1 54.22 236 ILE B C 1
ATOM 3901 O O . ILE B 1 236 ? 13.984 -32.5 -22.328 1 54.22 236 ILE B O 1
ATOM 3905 N N . GLY B 1 237 ? 13.164 -30.625 -23.344 1 46.66 237 GLY B N 1
ATOM 3906 C CA . GLY B 1 237 ? 14.477 -30.484 -23.938 1 46.66 237 GLY B CA 1
ATOM 3907 C C . GLY B 1 237 ? 15.562 -30.125 -22.938 1 46.66 237 GLY B C 1
ATOM 3908 O O . GLY B 1 237 ? 16.734 -29.969 -23.312 1 46.66 237 GLY B O 1
ATOM 3909 N N . ILE B 1 238 ? 15.227 -29.656 -21.844 1 40.59 238 ILE B N 1
ATOM 3910 C CA . ILE B 1 238 ? 16.344 -29.578 -20.906 1 40.59 238 ILE B CA 1
ATOM 3911 C C . ILE B 1 238 ? 16.469 -30.891 -20.141 1 40.59 238 ILE B C 1
ATOM 3913 O O . ILE B 1 238 ? 15.469 -31.469 -19.719 1 40.59 238 ILE B O 1
#